Protein AF-0000000086445035 (afdb_homodimer)

Secondary structure (DSSP, 8-state):
--SS--SSTT---TT----SS-HHHHHHHHHHHHHHHHHHHHHHHHHH-TTS-HHHHHHHHHHHHHHIIIIIIIHHHHHHTTTGGG--SHHHHHHHHHTTT-TTTTTT-HHHHHHHHHIIIIIHHHHHHHHHHHHHT-TTHHHHHHHHHHHHHHHHHHHHHHHHHTTTTTS-TT-IIIIIIIIIIHHHHHHHHHHHHHHHHHHHHHHHHHHHHHHHHHHHH-/--SS--SSTT---TT----SS-HHHHHHHHHHHHHHHHHHHHHHHHHH-TTS-HHHHHHHHHHHHHHHIIIIIIHHHHHHTTTGGG--SHHHHHHHHHTTT-TTTTTT-HHHHHHHHHIIIIIHHHHHHHHHHHHHT-TTHHHHHHHHHHHHHHHHHHHHHHHHHTTTTTS-TT-IIIIIIIIIIHHHHHHHHHHHHHHHHHHHHHHHHHHHHHHHHHHHH-

Organism: Eptatretus burgeri (NCBI:txid7764)

InterPro domains:
  IPR007905 Emopamil-binding protein [PTHR14207] (1-221)
  IPR033118 EXPERA domain [PF05241] (90-200)
  IPR033118 EXPERA domain [PS51751] (55-198)

Radius of gyration: 24.22 Å; Cα contacts (8 Å, |Δi|>4): 587; chains: 2; bounding box: 64×76×42 Å

Sequence (444 aa):
MSDHPYLPRDLLIQGFVRNDVPAWTILSVLGTSVAGVLFVSWMATSRWMPDVGLMRRLAVCWFAVCAFIHAGIEGWFVVFHREIPGDSSFLSQLWKEYSKGDSRYIIGDTFTVCMEGVTAIFW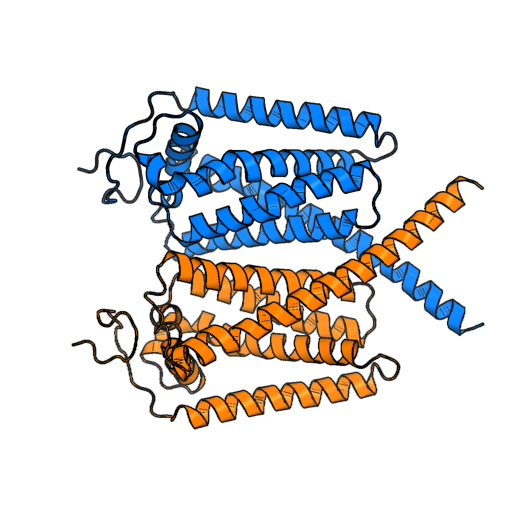GPLSAFTAFAFLRGLSSRYVLQLCLSLGQLYGLVLYFITEWLDGFQHTNPGHPLHFWFYFFFMNALWLVVPVALITDAAFELSSAQLSKDARLTQRKKQMSDHPYLPRDLLIQGFVRNDVPAWTILSVLGTSVAGVLFVSWMATSRWMPDVGLMRRLAVCWFAVCAFIHAGIEGWFVVFHREIPGDSSFLSQLWKEYSKGDSRYIIGDTFTVCMEGVTAIFWGPLSAFTAFAFLRGLSSRYVLQLCLSLGQLYGLVLYFITEWLDGFQHTNPGHPLHFWFYFFFMNALWLVVPVALITDAAFELSSAQLSKDARLTQRKKQ

Solvent-accessible surface area (backbone atoms only — not comparable to full-atom values): 22306 Å² total; per-residue (Å²): 128,58,94,61,91,39,40,52,62,81,56,85,66,79,65,62,48,81,72,87,68,59,68,68,59,49,51,48,54,52,50,51,52,52,50,49,47,38,50,55,40,47,53,48,36,57,71,56,40,69,90,57,57,69,68,60,48,50,48,38,23,48,23,47,43,42,18,49,43,24,41,52,58,37,30,49,45,51,78,36,33,87,48,30,38,52,36,78,50,68,71,31,37,44,48,57,57,50,14,47,13,36,23,49,55,54,72,46,32,58,63,59,44,45,53,38,36,50,36,19,69,48,44,6,56,46,20,45,50,29,29,48,24,56,56,68,64,43,46,47,26,46,57,43,42,28,53,46,21,47,50,50,32,52,51,49,51,52,57,51,50,35,39,54,74,59,66,43,51,34,35,41,83,82,36,65,58,34,20,48,37,51,46,42,49,70,47,46,56,48,49,56,53,23,54,52,42,32,52,52,23,48,50,54,48,22,52,23,34,40,54,48,50,52,50,54,56,52,60,71,75,106,129,56,95,60,91,40,39,52,61,82,56,86,65,79,65,62,50,82,73,87,68,58,67,68,59,47,51,48,53,52,50,51,51,52,50,49,48,39,51,55,40,45,52,48,35,57,72,58,40,68,90,57,56,69,68,59,46,50,49,38,24,48,23,46,45,43,18,49,42,24,41,52,58,36,29,47,44,52,77,38,32,86,49,30,40,52,37,81,49,70,70,31,36,45,48,55,57,50,13,48,12,36,22,49,56,55,70,47,32,57,62,58,43,45,53,36,37,51,36,17,69,48,45,6,58,47,19,44,49,29,30,50,23,56,56,68,65,43,46,45,26,47,55,41,42,29,52,46,21,46,51,48,33,51,50,48,51,53,56,52,50,36,38,55,76,59,67,42,51,35,35,42,84,84,36,63,57,34,19,48,38,51,46,41,48,69,46,45,57,50,48,55,52,23,54,53,43,30,53,50,24,47,51,54,48,22,51,23,34,42,54,48,51,52,50,54,56,52,61,72,75,106

Nearest PDB structures (foldseek):
  8w0r-assembly1_A  TM=9.820E-01  e=3.220E-19  Homo sapiens
  6oht-assembly1_A  TM=9.749E-01  e=1.581E-16  Homo sapiens
  6gs4-assembly1_A  TM=2.080E-01  e=3.927E+00  Escherichia coli K-12
  8w0r-assembly1_A  TM=9.820E-01  e=2.721E-19  Homo sapiens
  6oht-assembly1_A  TM=9.656E-01  e=1.691E-16  Homo sapiens

pLDDT: mean 96.62, std 5.19, range [44.97, 98.94]

Structure (mmCIF, N/CA/C/O backbone):
data_AF-0000000086445035-m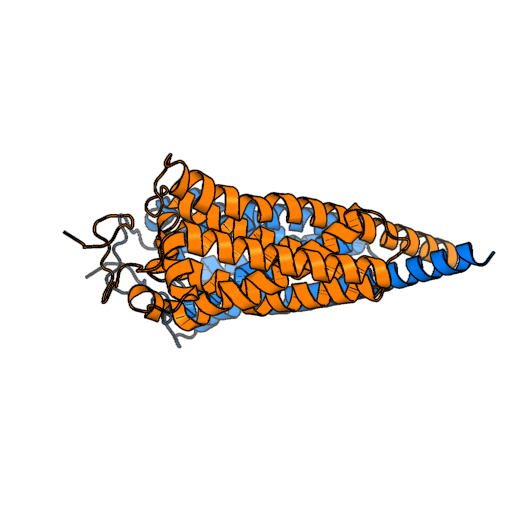odel_v1
#
loop_
_entity.id
_entity.type
_entity.pdbx_description
1 polymer 'EBP cholestenol delta-isomerase'
#
loop_
_atom_site.group_PDB
_atom_site.id
_atom_site.type_symbol
_atom_site.label_atom_id
_atom_site.label_alt_id
_atom_site.label_comp_id
_atom_site.label_asym_id
_atom_site.label_entity_id
_atom_site.label_seq_id
_atom_site.pdbx_PDB_ins_code
_atom_site.Cartn_x
_atom_site.Cartn_y
_atom_site.Cartn_z
_atom_site.occupancy
_atom_site.B_iso_or_equiv
_atom_site.auth_seq_id
_atom_site.auth_comp_id
_atom_site.auth_asym_id
_atom_site.auth_atom_id
_atom_site.pdbx_PDB_model_num
ATOM 1 N N . MET A 1 1 ? -25.141 -27.172 -11.789 1 44.97 1 MET A N 1
ATOM 2 C CA . MET A 1 1 ? -25.281 -25.734 -12.047 1 44.97 1 MET A CA 1
ATOM 3 C C . MET A 1 1 ? -25.172 -24.938 -10.758 1 44.97 1 MET A C 1
ATOM 5 O O . MET A 1 1 ? -25.859 -25.234 -9.773 1 44.97 1 MET A O 1
ATOM 9 N N . SER A 1 2 ? -24 -24.219 -10.477 1 61.75 2 SER A N 1
ATOM 10 C CA . SER A 1 2 ? -23.734 -23.734 -9.117 1 61.75 2 SER A CA 1
ATOM 11 C C . SER A 1 2 ? -24.812 -22.75 -8.672 1 61.75 2 SER A C 1
ATOM 13 O O . SER A 1 2 ? -25.297 -21.953 -9.477 1 61.75 2 SER A O 1
ATOM 15 N N . ASP A 1 3 ? -25.516 -23.031 -7.66 1 84 3 ASP A N 1
ATOM 16 C CA . ASP A 1 3 ? -26.688 -22.344 -7.113 1 84 3 ASP A CA 1
ATOM 17 C C . ASP A 1 3 ? -26.297 -20.984 -6.551 1 84 3 ASP A C 1
ATOM 19 O O . ASP A 1 3 ? -26.891 -20.516 -5.578 1 84 3 ASP A O 1
ATOM 23 N N . HIS A 1 4 ? -25.25 -20.375 -7.117 1 91.94 4 HIS A N 1
ATOM 24 C CA . HIS A 1 4 ? -24.906 -19.062 -6.598 1 91.94 4 HIS A CA 1
ATOM 25 C C . HIS A 1 4 ? -24.875 -18.016 -7.711 1 91.94 4 HIS A C 1
ATOM 27 O O . HIS A 1 4 ? -24.781 -18.359 -8.891 1 91.94 4 HIS A O 1
ATOM 33 N N . PRO A 1 5 ? -25.062 -16.75 -7.402 1 93.62 5 PRO A N 1
ATOM 34 C CA . PRO A 1 5 ? -25.156 -15.68 -8.398 1 93.62 5 PRO A CA 1
ATOM 35 C C . PRO A 1 5 ? -23.797 -15.094 -8.781 1 93.62 5 PRO A C 1
ATOM 37 O O . PRO A 1 5 ? -23.734 -14.086 -9.492 1 93.62 5 PRO A O 1
ATOM 40 N N . TYR A 1 6 ? -22.672 -15.688 -8.43 1 96.38 6 TYR A N 1
ATOM 41 C CA . TYR A 1 6 ? -21.359 -15.078 -8.547 1 96.38 6 TYR A CA 1
ATOM 42 C C . TYR A 1 6 ? -20.641 -15.562 -9.797 1 96.38 6 TYR A C 1
ATOM 44 O O . TYR A 1 6 ? -21.062 -16.531 -10.43 1 96.38 6 TYR A O 1
ATOM 52 N N . LEU A 1 7 ? -19.672 -14.781 -10.234 1 95.06 7 LEU A N 1
ATOM 53 C CA . LEU A 1 7 ? -18.859 -15.086 -11.414 1 95.06 7 LEU A CA 1
ATOM 54 C C . LEU A 1 7 ? -17.422 -15.383 -11.031 1 95.06 7 LEU A C 1
ATOM 56 O O . LEU A 1 7 ? -16.891 -14.789 -10.086 1 95.06 7 LEU A O 1
ATOM 60 N N . PRO A 1 8 ? -16.797 -16.25 -11.766 1 94.38 8 PRO A N 1
ATOM 61 C CA . PRO A 1 8 ? -17.375 -17.094 -12.82 1 94.38 8 PRO A CA 1
ATOM 62 C C . PRO A 1 8 ? -18.438 -18.062 -12.281 1 94.38 8 PRO A C 1
ATOM 64 O O . PRO A 1 8 ? -18.422 -18.391 -11.094 1 94.38 8 PRO A O 1
ATOM 67 N N . ARG A 1 9 ? -19.203 -18.578 -13.188 1 92.69 9 ARG A N 1
ATOM 68 C CA . ARG A 1 9 ? -20.359 -19.359 -12.789 1 92.69 9 ARG A CA 1
ATOM 69 C C . ARG A 1 9 ? -19.953 -20.734 -12.281 1 92.69 9 ARG A C 1
ATOM 71 O O . ARG A 1 9 ? -20.734 -21.406 -11.602 1 92.69 9 ARG A O 1
ATOM 78 N N . ASP A 1 10 ? -18.734 -21.156 -12.516 1 91.75 10 ASP A N 1
ATOM 79 C CA . ASP A 1 10 ? -18.281 -22.484 -12.125 1 91.75 10 ASP A CA 1
ATOM 80 C C . ASP A 1 10 ? -17.547 -22.453 -10.789 1 91.75 10 ASP A C 1
ATOM 82 O O . ASP A 1 10 ? -16.938 -23.438 -10.375 1 91.75 10 ASP A O 1
ATOM 86 N N . LEU A 1 11 ? -17.656 -21.344 -10.086 1 91.88 11 LEU A N 1
ATOM 87 C CA . LEU A 1 11 ? -17.047 -21.234 -8.766 1 91.88 11 LEU A CA 1
ATOM 88 C C . LEU A 1 11 ? -17.656 -22.25 -7.809 1 91.88 11 LEU A C 1
ATOM 90 O O . LEU A 1 11 ? -18.859 -22.484 -7.812 1 91.88 11 LEU A O 1
ATOM 94 N N . LEU A 1 12 ? -16.75 -22.844 -7.113 1 89.06 12 LEU A N 1
ATOM 95 C CA . LEU A 1 12 ? -17.203 -23.734 -6.059 1 89.06 12 LEU A CA 1
ATOM 96 C C . LEU A 1 12 ? -17.281 -23.016 -4.719 1 89.06 12 LEU A C 1
ATOM 98 O O . LEU A 1 12 ? -16.266 -22.625 -4.16 1 89.06 12 LEU A O 1
ATOM 102 N N . ILE A 1 13 ? -18.484 -22.75 -4.27 1 93.94 13 ILE A N 1
ATOM 103 C CA . ILE A 1 13 ? -18.719 -22.078 -2.996 1 93.94 13 ILE A CA 1
ATOM 104 C C . ILE A 1 13 ? -19.438 -23.031 -2.039 1 93.94 13 ILE A C 1
ATOM 106 O O . ILE A 1 13 ? -20.656 -23.203 -2.125 1 93.94 13 ILE A O 1
ATOM 110 N N . GLN A 1 14 ? -18.688 -23.562 -1.157 1 89.44 14 GLN A N 1
ATOM 111 C CA . GLN A 1 14 ? -19.234 -24.562 -0.249 1 89.44 14 GLN A CA 1
ATOM 112 C C . GLN A 1 14 ? -20.172 -23.938 0.772 1 89.44 14 GLN A C 1
ATOM 114 O O . GLN A 1 14 ? -19.844 -22.906 1.376 1 89.44 14 GLN A O 1
ATOM 119 N N . GLY A 1 15 ? -21.359 -24.531 0.916 1 92.12 15 GLY A N 1
ATOM 120 C CA . GLY A 1 15 ? -22.281 -24.141 1.968 1 92.12 15 GLY A CA 1
ATOM 121 C C . GLY A 1 15 ? -22.969 -22.797 1.695 1 92.12 15 GLY A C 1
ATOM 122 O O . GLY A 1 15 ? -23.422 -22.125 2.623 1 92.12 15 GLY A O 1
ATOM 123 N N . PHE A 1 16 ? -23.062 -22.453 0.496 1 96.12 16 PHE A N 1
ATOM 124 C CA . PHE A 1 16 ? -23.641 -21.172 0.134 1 96.12 16 PHE A CA 1
ATOM 125 C C . PHE A 1 16 ? -25.125 -21.109 0.499 1 96.12 16 PHE A C 1
ATOM 127 O O . PHE A 1 16 ? -25.875 -22.047 0.192 1 96.12 16 PHE A O 1
ATOM 134 N N . VAL A 1 17 ? -25.5 -20.078 1.224 1 96.88 17 VAL A N 1
ATOM 135 C CA . VAL A 1 17 ? -26.906 -19.781 1.547 1 96.88 17 VAL A CA 1
ATOM 136 C C . VAL A 1 17 ? -27.297 -18.422 0.997 1 96.88 17 VAL A C 1
ATOM 138 O O . VAL A 1 17 ? -26.641 -17.422 1.288 1 96.88 17 VAL A O 1
ATOM 141 N N . ARG A 1 18 ? -28.375 -18.359 0.263 1 96.56 18 ARG A N 1
ATOM 142 C CA . ARG A 1 18 ? -28.844 -17.109 -0.349 1 96.56 18 ARG A CA 1
ATOM 143 C C . ARG A 1 18 ? -29.312 -16.125 0.711 1 96.56 18 ARG A C 1
ATOM 145 O O . ARG A 1 18 ? -29.797 -16.531 1.771 1 96.56 18 ARG A O 1
ATOM 152 N N . ASN A 1 19 ? -29.156 -14.859 0.348 1 97.56 19 ASN A N 1
ATOM 153 C CA . ASN A 1 19 ? -29.656 -13.805 1.222 1 97.56 19 ASN A CA 1
ATOM 154 C C . ASN A 1 19 ? -31.172 -13.891 1.394 1 97.56 19 ASN A C 1
ATOM 156 O O . ASN A 1 19 ? -31.891 -14.188 0.439 1 97.56 19 ASN A O 1
ATOM 160 N N . ASP A 1 20 ? -31.625 -13.633 2.598 1 97.31 20 ASP A N 1
ATOM 161 C CA . ASP A 1 20 ? -33.062 -13.523 2.826 1 97.31 20 ASP A CA 1
ATOM 162 C C . ASP A 1 20 ? -33.469 -12.062 3.037 1 97.31 20 ASP A C 1
ATOM 164 O O . ASP A 1 20 ? -34.656 -11.758 3.16 1 97.31 20 ASP A O 1
ATOM 168 N N . VAL A 1 21 ? -32.531 -11.141 3.16 1 97.12 21 VAL A N 1
ATOM 169 C CA . VAL A 1 21 ? -32.75 -9.695 3.219 1 97.12 21 VAL A CA 1
ATOM 170 C C . VAL A 1 21 ? -32.562 -9.086 1.833 1 97.12 21 VAL A C 1
ATOM 172 O O . VAL A 1 21 ? -31.547 -9.359 1.17 1 97.12 21 VAL A O 1
ATOM 175 N N . PRO A 1 22 ? -33.594 -8.352 1.381 1 97.06 22 PRO A N 1
ATOM 176 C CA . PRO A 1 22 ? -33.438 -7.773 0.044 1 97.06 22 PRO A CA 1
ATOM 177 C C . PRO A 1 22 ? -32.312 -6.746 -0.026 1 97.06 22 PRO A C 1
ATOM 179 O O . PRO A 1 22 ? -31.984 -6.133 0.988 1 97.06 22 PRO A O 1
ATOM 182 N N . ALA A 1 23 ? -31.781 -6.508 -1.214 1 96.38 23 ALA A N 1
ATOM 183 C CA . ALA A 1 23 ? -30.641 -5.621 -1.452 1 96.38 23 ALA A CA 1
ATOM 184 C C . ALA A 1 23 ? -30.953 -4.199 -0.981 1 96.38 23 ALA A C 1
ATOM 186 O O . ALA A 1 23 ? -30.078 -3.531 -0.411 1 96.38 23 ALA A O 1
ATOM 187 N N . TRP A 1 24 ? -32.125 -3.736 -1.255 1 96.69 24 TRP A N 1
ATOM 188 C CA . TRP A 1 24 ? -32.469 -2.363 -0.903 1 96.69 24 TRP A CA 1
ATOM 189 C C . TRP A 1 24 ? -32.438 -2.158 0.607 1 96.69 24 TRP A C 1
ATOM 191 O O . TRP A 1 24 ? -32.062 -1.079 1.082 1 96.69 24 TRP A O 1
ATOM 201 N N . THR A 1 25 ? -32.812 -3.143 1.428 1 98.19 25 THR A N 1
ATOM 202 C CA . THR A 1 25 ? -32.719 -3.062 2.881 1 98.19 25 THR A CA 1
ATOM 203 C C . THR A 1 25 ? -31.266 -2.951 3.318 1 98.19 25 THR A C 1
ATOM 205 O O . THR A 1 25 ? -30.938 -2.15 4.199 1 98.19 25 THR A O 1
ATOM 208 N N . ILE A 1 26 ? -30.422 -3.705 2.721 1 97.88 26 ILE A N 1
ATOM 209 C CA . ILE A 1 26 ? -29 -3.682 3.029 1 97.88 26 ILE A CA 1
ATOM 210 C C . ILE A 1 26 ? -28.438 -2.297 2.729 1 97.88 26 ILE A C 1
ATOM 212 O O . ILE A 1 26 ? -27.75 -1.701 3.568 1 97.88 26 ILE A O 1
ATOM 216 N N . LEU A 1 27 ? -28.75 -1.757 1.567 1 96.81 27 LEU A N 1
ATOM 217 C CA . LEU A 1 27 ? -28.234 -0.458 1.143 1 96.81 27 LEU A CA 1
ATOM 218 C C . LEU A 1 27 ? -28.766 0.654 2.043 1 96.81 27 LEU A C 1
ATOM 220 O O . LEU A 1 27 ? -28.031 1.597 2.363 1 96.81 27 LEU A O 1
ATOM 224 N N . SER A 1 28 ? -30 0.506 2.432 1 97.75 28 SER A N 1
ATOM 225 C CA . SER A 1 28 ? -30.594 1.521 3.293 1 97.75 28 SER A CA 1
ATOM 226 C C . SER A 1 28 ? -29.969 1.514 4.68 1 97.75 28 SER A C 1
ATOM 228 O O . SER A 1 28 ? -29.703 2.572 5.258 1 97.75 28 SER A O 1
ATOM 230 N N . VAL A 1 29 ? -29.781 0.354 5.223 1 98 29 VAL A N 1
ATOM 231 C CA . VAL A 1 29 ? -29.156 0.251 6.543 1 98 29 VAL A CA 1
ATOM 232 C C . VAL A 1 29 ? -27.734 0.786 6.488 1 98 29 VAL A C 1
ATOM 234 O O . VAL A 1 29 ? -27.312 1.535 7.375 1 98 29 VAL A O 1
ATOM 237 N N . LEU A 1 30 ? -27 0.399 5.453 1 97 30 LEU A N 1
ATOM 238 C CA . LEU A 1 30 ? -25.641 0.903 5.289 1 97 30 LEU A CA 1
ATOM 239 C C . LEU A 1 30 ? -25.641 2.418 5.121 1 97 30 LEU A C 1
ATOM 241 O O . LEU A 1 30 ? -24.875 3.121 5.789 1 97 30 LEU A O 1
ATOM 245 N N . GLY A 1 31 ? -26.484 2.904 4.254 1 97.44 31 GLY A N 1
ATOM 246 C CA . GLY A 1 31 ? -26.578 4.336 4.008 1 97.44 31 GLY A CA 1
ATOM 247 C C . GLY A 1 31 ? -26.938 5.133 5.246 1 97.44 31 GLY A C 1
ATOM 248 O O . GLY A 1 31 ? -26.344 6.184 5.508 1 97.44 31 GLY A O 1
ATOM 249 N N . THR A 1 32 ? -27.891 4.652 6.016 1 98.25 32 THR A N 1
ATOM 250 C CA . THR A 1 32 ? -28.328 5.34 7.227 1 98.25 32 THR A CA 1
ATOM 251 C C . THR A 1 32 ? -27.234 5.309 8.289 1 98.25 32 THR A C 1
ATOM 253 O O . THR A 1 32 ? -27.062 6.266 9.039 1 98.25 32 THR A O 1
ATOM 256 N N . SER A 1 33 ? -26.484 4.227 8.367 1 98.38 33 SER A N 1
ATOM 257 C CA . SER A 1 33 ? -25.391 4.133 9.312 1 98.38 33 SER A CA 1
ATOM 258 C C . SER A 1 33 ? -24.281 5.129 8.977 1 98.38 33 SER A C 1
ATOM 260 O O . SER A 1 33 ? -23.766 5.809 9.859 1 98.38 33 SER A O 1
ATOM 262 N N . VAL A 1 34 ? -23.953 5.219 7.734 1 98.19 34 VAL A N 1
ATOM 263 C CA . VAL A 1 34 ? -22.922 6.164 7.285 1 98.19 34 VAL A CA 1
ATOM 264 C C . VAL A 1 34 ? -23.406 7.594 7.531 1 98.19 34 VAL A C 1
ATOM 266 O O . VAL A 1 34 ? -22.641 8.445 7.996 1 98.19 34 VAL A O 1
ATOM 269 N N . ALA A 1 35 ? -24.672 7.824 7.238 1 98.62 35 ALA A N 1
ATOM 270 C CA . ALA A 1 35 ? -25.25 9.141 7.488 1 98.62 35 ALA A CA 1
ATOM 271 C C . ALA A 1 35 ? -25.188 9.5 8.969 1 98.62 35 ALA A C 1
ATOM 273 O O . ALA A 1 35 ? -24.969 10.656 9.328 1 98.62 35 ALA A O 1
ATOM 274 N N . GLY A 1 36 ? -25.453 8.555 9.766 1 98.81 36 GLY A N 1
ATOM 275 C CA . GLY A 1 36 ? -25.344 8.766 11.203 1 98.81 36 GLY A CA 1
ATOM 276 C C . GLY A 1 36 ? -23.938 9.148 11.633 1 98.81 36 GLY A C 1
ATOM 277 O O . GLY A 1 36 ? -23.766 10.086 12.414 1 98.81 36 GLY A O 1
ATOM 278 N N . VAL A 1 37 ? -22.938 8.453 11.117 1 98.81 37 VAL A N 1
ATOM 279 C CA . VAL A 1 37 ? -21.547 8.758 11.445 1 98.81 37 VAL A CA 1
ATOM 280 C C . VAL A 1 37 ? -21.188 10.156 10.945 1 98.81 37 VAL A C 1
ATOM 282 O O . VAL A 1 37 ? -20.516 10.914 11.648 1 98.81 37 VAL A O 1
ATOM 285 N N . LEU A 1 38 ? -21.656 10.469 9.781 1 98.69 38 LEU A N 1
ATOM 286 C CA . LEU A 1 38 ? -21.406 11.797 9.219 1 98.69 38 LEU A CA 1
ATOM 287 C C . LEU A 1 38 ? -22.031 12.875 10.094 1 98.69 38 LEU A C 1
ATOM 289 O O . LEU A 1 38 ? -21.406 13.914 10.344 1 98.69 38 LEU A O 1
ATOM 293 N N . PHE A 1 39 ? -23.203 12.609 10.539 1 98.62 39 PHE A N 1
ATOM 294 C CA . PHE A 1 39 ? -23.922 13.578 11.359 1 98.62 39 PHE A CA 1
ATOM 295 C C . PHE A 1 39 ? -23.188 13.82 12.68 1 98.62 39 PHE A C 1
ATOM 297 O O . PHE A 1 39 ? -22.938 14.961 13.062 1 98.62 39 PHE A O 1
ATOM 304 N N . VAL A 1 40 ? -22.828 12.781 13.359 1 98.62 40 VAL A N 1
ATOM 305 C CA . VAL A 1 40 ? -22.156 12.875 14.656 1 98.62 40 VAL A CA 1
ATOM 306 C C . VAL A 1 40 ? -20.797 13.562 14.492 1 98.62 40 VAL A C 1
ATOM 308 O O . VAL A 1 40 ? -20.438 14.43 15.289 1 98.62 40 VAL A O 1
ATOM 311 N N . SER A 1 41 ? -20.016 13.172 13.477 1 98.75 41 SER A N 1
ATOM 312 C CA . SER A 1 41 ? -18.703 13.773 13.273 1 98.75 41 SER A CA 1
ATOM 313 C C . SER A 1 41 ? -18.812 15.234 12.852 1 98.75 41 SER A C 1
ATOM 315 O O . SER A 1 41 ? -18 16.062 13.242 1 98.75 41 SER A O 1
ATOM 317 N N . TRP A 1 42 ? -19.844 15.5 12.07 1 98.31 42 TRP A N 1
ATOM 318 C CA . TRP A 1 42 ? -20.078 16.891 11.695 1 98.31 42 TRP A CA 1
ATOM 319 C C . TRP A 1 42 ? -20.359 17.75 12.93 1 98.31 42 TRP A C 1
ATOM 321 O O . TRP A 1 42 ? -19.828 18.844 13.062 1 98.31 42 TRP A O 1
ATOM 331 N N . MET A 1 43 ? -21.188 17.266 13.828 1 98.19 43 MET A N 1
ATOM 332 C CA . MET A 1 43 ? -21.484 17.984 15.07 1 98.19 43 MET A CA 1
ATOM 333 C C . MET A 1 43 ? -20.219 18.156 15.906 1 98.19 43 MET A C 1
ATOM 335 O O . MET A 1 43 ? -20.031 19.203 16.531 1 98.19 43 MET A O 1
ATOM 339 N N . ALA A 1 44 ? -19.406 17.172 15.922 1 98.25 44 ALA A N 1
ATOM 340 C CA . ALA A 1 44 ? -18.156 17.266 16.656 1 98.25 44 ALA A CA 1
ATOM 341 C C . ALA A 1 44 ? -17.266 18.375 16.109 1 98.25 44 ALA A C 1
ATOM 343 O O . ALA A 1 44 ? -16.656 19.125 16.859 1 98.25 44 ALA A O 1
ATOM 344 N N . THR A 1 45 ? -17.188 18.438 14.789 1 98.06 45 THR A N 1
ATOM 345 C CA . THR A 1 45 ? -16.359 19.484 14.188 1 98.06 45 THR A CA 1
ATOM 346 C C . THR A 1 45 ? -16.938 20.859 14.5 1 98.06 45 THR A C 1
ATOM 348 O O . THR A 1 45 ? -16.188 21.828 14.641 1 98.06 45 THR A O 1
ATOM 351 N N . SER A 1 46 ? -18.266 20.969 14.586 1 96.88 46 SER A N 1
ATOM 352 C CA . SER A 1 46 ? -18.891 22.25 14.914 1 96.88 46 SER A CA 1
ATOM 353 C C . SER A 1 46 ? -18.547 22.688 16.328 1 96.88 46 SER A C 1
ATOM 355 O O . SER A 1 46 ? -18.406 23.891 16.594 1 96.88 46 SER A O 1
ATOM 357 N N . ARG A 1 47 ? -18.344 21.812 17.156 1 96 47 ARG A N 1
ATOM 358 C CA . ARG A 1 47 ? -18.078 22.109 18.562 1 96 47 ARG A CA 1
ATOM 359 C C . ARG A 1 47 ? -16.594 22.375 18.797 1 96 47 ARG A C 1
ATOM 361 O O . ARG A 1 47 ? -16.234 23.297 19.531 1 96 47 ARG A O 1
ATOM 368 N N . TRP A 1 48 ? -15.734 21.609 18.125 1 95.88 48 TRP A N 1
ATOM 369 C CA . TRP A 1 48 ? -14.328 21.625 18.516 1 95.88 48 TRP A CA 1
ATOM 370 C C . TRP A 1 48 ? -13.477 22.312 17.469 1 95.88 48 TRP A C 1
ATOM 372 O O . TRP A 1 48 ? -12.297 22.609 17.703 1 95.88 48 TRP A O 1
ATOM 382 N N . MET A 1 49 ? -14.016 22.562 16.297 1 94.06 49 MET A N 1
ATOM 383 C CA . MET A 1 49 ? -13.297 23.234 15.219 1 94.06 49 MET A CA 1
ATOM 384 C C . MET A 1 49 ? -14.148 24.359 14.609 1 94.06 49 MET A C 1
ATOM 386 O O . MET A 1 49 ? -14.336 24.406 13.398 1 94.06 49 MET A O 1
ATOM 390 N N . PRO A 1 50 ? -14.641 25.234 15.352 1 88.62 50 PRO A N 1
ATOM 391 C CA . PRO A 1 50 ? -15.602 26.234 14.867 1 88.62 50 PRO A CA 1
ATOM 392 C C . PRO A 1 50 ? -14.984 27.203 13.859 1 88.62 50 PRO A C 1
ATOM 394 O O . PRO A 1 50 ? -15.695 27.75 13.008 1 88.62 50 PRO A O 1
ATOM 397 N N . ASP A 1 51 ? -13.695 27.422 13.805 1 91 51 ASP A N 1
ATOM 398 C CA . ASP A 1 51 ? -13.086 28.438 12.961 1 91 51 ASP A CA 1
ATOM 399 C C . ASP A 1 51 ? -12.398 27.812 11.742 1 91 51 ASP A C 1
ATOM 401 O O . ASP A 1 51 ? -11.672 28.484 11.016 1 91 51 ASP A O 1
ATOM 405 N N . V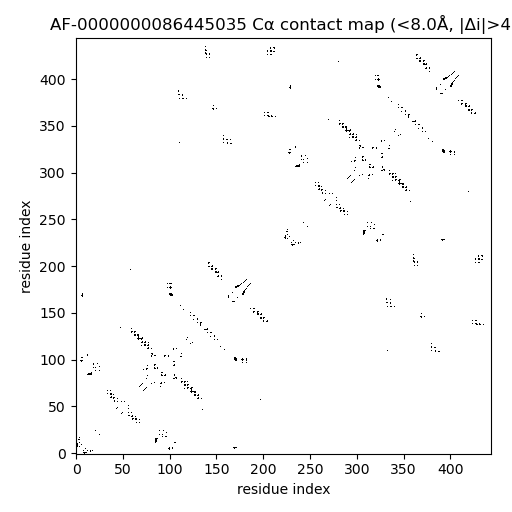AL A 1 52 ? -12.727 26.547 11.562 1 92 52 VAL A N 1
ATOM 406 C CA . VAL A 1 52 ? -12.062 25.844 10.477 1 92 52 VAL A CA 1
ATOM 407 C C . VAL A 1 52 ? -12.977 25.781 9.258 1 92 52 VAL A C 1
ATOM 409 O O . VAL A 1 52 ? -14.203 25.844 9.383 1 92 52 VAL A O 1
ATOM 412 N N . GLY A 1 53 ? -12.414 25.797 8.055 1 94.56 53 GLY A N 1
ATOM 413 C CA . GLY A 1 53 ? -13.148 25.828 6.797 1 94.56 53 GLY A CA 1
ATOM 414 C C . GLY A 1 53 ? -13.898 24.547 6.512 1 94.56 53 GLY A C 1
ATOM 415 O O . GLY A 1 53 ? -13.641 23.516 7.148 1 94.56 53 GLY A O 1
ATOM 416 N N . LEU A 1 54 ? -14.781 24.594 5.5 1 96.38 54 LEU A N 1
ATOM 417 C CA . LEU A 1 54 ? -15.695 23.516 5.129 1 96.38 54 LEU A CA 1
ATOM 418 C C . LEU A 1 54 ? -14.93 22.266 4.73 1 96.38 54 LEU A C 1
ATOM 420 O O . LEU A 1 54 ? -15.266 21.156 5.168 1 96.38 54 LEU A O 1
ATOM 424 N N . MET A 1 55 ? -13.922 22.438 3.941 1 97.12 55 MET A N 1
ATOM 425 C CA . MET A 1 55 ? -13.203 21.297 3.381 1 97.12 55 MET A CA 1
ATOM 426 C C . MET A 1 55 ? -12.477 20.516 4.477 1 97.12 55 MET A C 1
ATOM 428 O O . MET A 1 55 ? -12.391 19.297 4.414 1 97.12 55 MET A O 1
ATOM 432 N N . ARG A 1 56 ? -11.969 21.266 5.398 1 97.75 56 ARG A N 1
ATOM 433 C CA . ARG A 1 56 ? -11.281 20.594 6.504 1 97.75 56 ARG A CA 1
ATOM 434 C C . ARG A 1 56 ? -12.273 19.828 7.371 1 97.75 56 ARG A C 1
ATOM 436 O O . ARG A 1 56 ? -11.969 18.719 7.828 1 97.75 56 ARG A O 1
ATOM 443 N N . ARG A 1 57 ? -13.414 20.422 7.621 1 98.12 57 ARG A N 1
ATOM 444 C CA . ARG A 1 57 ? -14.445 19.75 8.398 1 98.12 57 ARG A CA 1
ATOM 445 C C . ARG A 1 57 ? -14.93 18.484 7.684 1 98.12 57 ARG A C 1
ATOM 447 O O . ARG A 1 57 ? -15.133 17.453 8.312 1 98.12 57 ARG A O 1
ATOM 454 N N . LEU A 1 58 ? -15.055 18.578 6.395 1 98.38 58 LEU A N 1
ATOM 455 C CA . LEU A 1 58 ? -15.469 17.422 5.609 1 98.38 58 LEU A CA 1
ATOM 456 C C . LEU A 1 58 ? -14.414 16.312 5.668 1 98.38 58 LEU A C 1
ATOM 458 O O . LEU A 1 58 ? -14.75 15.125 5.676 1 98.38 58 LEU A O 1
ATOM 462 N N . ALA A 1 59 ? -13.156 16.75 5.684 1 98.75 59 ALA A N 1
ATOM 463 C CA . ALA A 1 59 ? -12.086 15.758 5.793 1 98.75 59 ALA A CA 1
ATOM 464 C C . ALA A 1 59 ? -12.195 14.977 7.098 1 98.75 59 ALA A C 1
ATOM 466 O O . ALA A 1 59 ? -12.023 13.75 7.109 1 98.75 59 ALA A O 1
ATOM 467 N N . VAL A 1 60 ? -12.445 15.656 8.141 1 98.81 60 VAL A N 1
ATOM 468 C CA . VAL A 1 60 ? -12.578 15 9.438 1 98.81 60 VAL A CA 1
ATOM 469 C C . VAL A 1 60 ? -13.75 14.023 9.414 1 98.81 60 VAL A C 1
ATOM 471 O O . VAL A 1 60 ? -13.648 12.906 9.922 1 98.81 60 VAL A O 1
ATOM 474 N N . CYS A 1 61 ? -14.844 14.43 8.844 1 98.88 61 CYS A N 1
ATOM 475 C CA . CYS A 1 61 ? -15.984 13.531 8.695 1 98.88 61 CYS A CA 1
ATOM 476 C C . CYS A 1 61 ? -15.625 12.312 7.863 1 98.88 61 CYS A C 1
ATOM 478 O O . CYS A 1 61 ? -16.047 11.195 8.164 1 98.88 61 CYS A O 1
ATOM 480 N N . TRP A 1 62 ? -14.898 12.523 6.836 1 98.88 62 TRP A N 1
ATOM 481 C CA . TRP A 1 62 ? -14.422 11.43 6 1 98.88 62 TRP A CA 1
ATOM 482 C C . TRP A 1 62 ? -13.625 10.422 6.816 1 98.88 62 TRP A C 1
ATOM 484 O O . TRP A 1 62 ? -13.812 9.211 6.68 1 98.88 62 TRP A O 1
ATOM 494 N N . PHE A 1 63 ? -12.703 10.914 7.684 1 98.94 63 PHE A N 1
ATOM 495 C CA . PHE A 1 63 ? -11.898 10.023 8.508 1 98.94 63 PHE A CA 1
ATOM 496 C C . PHE A 1 63 ? -12.781 9.219 9.453 1 98.94 63 PHE A C 1
ATOM 498 O O . PHE A 1 63 ? -12.516 8.039 9.711 1 98.94 63 PHE A O 1
ATOM 505 N N . ALA A 1 64 ? -13.789 9.867 9.945 1 98.88 64 ALA A N 1
ATOM 506 C CA . ALA A 1 64 ? -14.719 9.156 10.828 1 98.88 64 ALA A CA 1
ATOM 507 C C . ALA A 1 64 ? -15.438 8.039 10.078 1 98.88 64 ALA A C 1
ATOM 509 O O . ALA A 1 64 ? -15.586 6.93 10.594 1 98.88 64 ALA A O 1
ATOM 510 N N . VAL A 1 65 ? -15.898 8.344 8.922 1 98.81 65 VAL A N 1
ATOM 511 C CA . VAL A 1 65 ? -16.578 7.348 8.094 1 98.81 65 VAL A CA 1
ATOM 512 C C . VAL A 1 65 ? -15.609 6.203 7.773 1 98.81 65 VAL A C 1
ATOM 514 O O . VAL A 1 65 ? -15.984 5.031 7.828 1 98.81 65 VAL A O 1
ATOM 517 N N . CYS A 1 66 ? -14.406 6.543 7.438 1 98.88 66 CYS A N 1
ATOM 518 C CA . CYS A 1 66 ? -13.391 5.531 7.164 1 98.88 66 CYS A CA 1
ATOM 519 C C . CYS A 1 66 ? -13.195 4.621 8.367 1 98.88 66 CYS A C 1
ATOM 521 O O . CYS A 1 66 ? -13.102 3.4 8.219 1 98.88 66 CYS A O 1
ATOM 523 N N . ALA A 1 67 ? -13.078 5.254 9.516 1 98.88 67 ALA A N 1
ATOM 524 C CA . ALA A 1 67 ? -12.906 4.453 10.727 1 98.88 67 ALA A CA 1
ATOM 525 C C . ALA A 1 67 ? -14.039 3.441 10.875 1 98.88 67 ALA A C 1
ATOM 527 O O . ALA A 1 67 ? -13.797 2.268 11.164 1 98.88 67 ALA A O 1
ATOM 528 N N . PHE A 1 68 ? -15.273 3.883 10.672 1 98.75 68 PHE A N 1
ATOM 529 C CA . PHE A 1 68 ? -16.469 3.051 10.789 1 98.75 68 PHE A CA 1
ATOM 530 C C . PHE A 1 68 ? -16.438 1.925 9.758 1 98.75 68 PHE A C 1
ATOM 532 O O . PHE A 1 68 ? -16.641 0.758 10.102 1 98.75 68 PHE A O 1
ATOM 539 N N . ILE A 1 69 ? -16.156 2.232 8.555 1 98.56 69 ILE A N 1
ATOM 540 C CA . ILE A 1 69 ? -16.203 1.262 7.465 1 98.56 69 ILE A CA 1
ATOM 541 C C . ILE A 1 69 ? -15.055 0.273 7.59 1 98.56 69 ILE A C 1
ATOM 543 O O . ILE A 1 69 ? -15.258 -0.941 7.512 1 98.56 69 ILE A O 1
ATOM 547 N N . HIS A 1 70 ? -13.828 0.733 7.801 1 98.75 70 HIS A N 1
ATOM 548 C CA . HIS A 1 70 ? -12.648 -0.123 7.844 1 98.75 70 HIS A CA 1
ATOM 549 C C . HIS A 1 70 ? -12.688 -1.062 9.047 1 98.75 70 HIS A C 1
ATOM 551 O O . HIS A 1 70 ? -12.469 -2.266 8.906 1 98.75 70 HIS A O 1
ATOM 557 N N . ALA A 1 71 ? -12.984 -0.542 10.195 1 98 71 ALA A N 1
ATOM 558 C CA . ALA A 1 71 ? -12.953 -1.359 11.398 1 98 71 ALA A CA 1
ATOM 559 C C . ALA A 1 71 ? -14.227 -2.178 11.547 1 98 71 ALA A C 1
ATOM 561 O O . ALA A 1 71 ? -14.188 -3.33 11.984 1 98 71 ALA A O 1
ATOM 562 N N . GLY A 1 72 ? -15.367 -1.656 11.195 1 97.56 72 GLY A N 1
ATOM 563 C CA . GLY A 1 72 ? -16.656 -2.316 11.375 1 97.56 72 GLY A CA 1
ATOM 564 C C . GLY A 1 72 ? -17 -3.252 10.234 1 97.56 72 GLY A C 1
ATOM 565 O O . GLY A 1 72 ? -17.016 -4.473 10.406 1 97.56 72 GLY A O 1
ATOM 566 N N . ILE A 1 73 ? -17.156 -2.654 9.078 1 97.88 73 ILE A N 1
ATOM 567 C CA . ILE A 1 73 ? -17.656 -3.408 7.934 1 97.88 73 ILE A CA 1
ATOM 568 C C . ILE A 1 73 ? -16.562 -4.32 7.398 1 97.88 73 ILE A C 1
ATOM 570 O O . ILE A 1 73 ? -16.75 -5.535 7.285 1 97.88 73 ILE A O 1
ATOM 574 N N . GLU A 1 74 ? -15.414 -3.797 7.137 1 98.31 74 GLU A N 1
ATOM 575 C CA . GLU A 1 74 ? -14.32 -4.586 6.578 1 98.31 74 GLU A CA 1
ATOM 576 C C . GLU A 1 74 ? -13.703 -5.5 7.629 1 98.31 74 GLU A C 1
ATOM 578 O O . GLU A 1 74 ? -13.234 -6.598 7.312 1 98.31 74 GLU A O 1
ATOM 583 N N . GLY A 1 75 ? -13.711 -5 8.875 1 98.75 75 GLY A N 1
ATOM 584 C CA . GLY A 1 75 ? -13.289 -5.883 9.945 1 98.75 75 GLY A CA 1
ATOM 585 C C . GLY A 1 75 ? -14.094 -7.164 10.023 1 98.75 75 GLY A C 1
ATOM 586 O O . GLY A 1 75 ? -13.539 -8.242 10.258 1 98.75 75 GLY A O 1
ATOM 587 N N . TRP A 1 76 ? -15.414 -7.102 9.836 1 98.75 76 TRP A N 1
ATOM 588 C CA . TRP A 1 76 ? -16.281 -8.281 9.82 1 98.75 76 TRP A CA 1
ATOM 589 C C . TRP A 1 76 ? -15.852 -9.242 8.719 1 98.75 76 TRP A C 1
ATOM 591 O O . TRP A 1 76 ? -15.742 -10.453 8.953 1 98.75 76 TRP A O 1
ATOM 601 N N . PHE A 1 77 ? -15.609 -8.711 7.574 1 98.75 77 PHE A N 1
ATOM 602 C CA . PHE A 1 77 ? -15.172 -9.531 6.453 1 98.75 77 PHE A CA 1
ATOM 603 C C . PHE A 1 77 ? -13.883 -10.273 6.793 1 98.75 77 PHE A C 1
ATOM 605 O O . PHE A 1 77 ? -13.766 -11.477 6.535 1 98.75 77 PHE A O 1
ATOM 612 N N . VAL A 1 78 ? -12.93 -9.539 7.32 1 98.56 78 VAL A N 1
ATOM 613 C CA . VAL A 1 78 ? -11.617 -10.117 7.586 1 98.56 78 VAL A CA 1
ATOM 614 C C . VAL A 1 78 ? -11.742 -11.266 8.586 1 98.56 78 VAL A C 1
ATOM 616 O O . VAL A 1 78 ? -11.172 -12.336 8.391 1 98.56 78 VAL A O 1
ATOM 619 N N . VAL A 1 79 ? -12.531 -11.109 9.586 1 98.44 79 VAL A N 1
ATOM 620 C CA . VAL A 1 79 ? -12.648 -12.094 10.656 1 98.44 79 VAL A CA 1
ATOM 621 C C . VAL A 1 79 ? -13.484 -13.281 10.188 1 98.44 79 VAL A C 1
ATOM 623 O O . VAL A 1 79 ? -13.195 -14.43 10.531 1 98.44 79 VAL A O 1
ATOM 626 N N . PHE A 1 80 ? -14.484 -13.109 9.234 1 98.38 80 PHE A N 1
ATOM 627 C CA . PHE A 1 80 ? -15.484 -14.141 9 1 98.38 80 PHE A CA 1
ATOM 628 C C . PHE A 1 80 ? -15.539 -14.508 7.52 1 98.38 80 PHE A C 1
ATOM 630 O O . PHE A 1 80 ? -16.516 -15.109 7.062 1 98.38 80 PHE A O 1
ATOM 637 N N . HIS A 1 81 ? -14.547 -14.141 6.746 1 97.56 81 HIS A N 1
ATOM 638 C CA . HIS A 1 81 ? -14.602 -14.328 5.301 1 97.56 81 HIS A CA 1
ATOM 639 C C . HIS A 1 81 ? -14.844 -15.797 4.949 1 97.56 81 HIS A C 1
ATOM 641 O O . HIS A 1 81 ? -15.461 -16.094 3.924 1 97.56 81 HIS A O 1
ATOM 647 N N . ARG A 1 82 ? -14.469 -16.75 5.793 1 97 82 ARG A N 1
ATOM 648 C CA . ARG A 1 82 ? -14.656 -18.172 5.508 1 97 82 ARG A CA 1
ATOM 649 C C . ARG A 1 82 ? -16.078 -18.594 5.809 1 97 82 ARG A C 1
ATOM 651 O O . ARG A 1 82 ? -16.594 -19.547 5.199 1 97 82 ARG A O 1
ATOM 658 N N . GLU A 1 83 ? -16.734 -17.938 6.672 1 97.88 83 GLU A N 1
ATOM 659 C CA . GLU A 1 83 ? -18.078 -18.312 7.129 1 97.88 83 GLU A CA 1
ATOM 660 C C . GLU A 1 83 ? -19.156 -17.562 6.355 1 97.88 83 GLU A C 1
ATOM 662 O O . GLU A 1 83 ? -20.312 -17.984 6.32 1 97.88 83 GLU A O 1
ATOM 667 N N . ILE A 1 84 ? -18.812 -16.531 5.684 1 98.19 84 ILE A N 1
ATOM 668 C CA . ILE A 1 84 ? -19.75 -15.578 5.074 1 98.19 84 ILE A CA 1
ATOM 669 C C . ILE A 1 84 ? -20.641 -16.312 4.078 1 98.19 84 ILE A C 1
ATOM 671 O O . ILE A 1 84 ? -21.859 -16.109 4.062 1 98.19 84 ILE A O 1
ATOM 675 N N . PRO A 1 85 ? -20.156 -17.203 3.262 1 97.75 85 PRO A N 1
ATOM 676 C CA . PRO A 1 85 ? -21.031 -17.844 2.271 1 97.75 85 PRO A CA 1
ATOM 677 C C . PRO A 1 85 ? -22.219 -18.547 2.902 1 97.75 85 PRO A C 1
ATOM 679 O O . PRO A 1 85 ? -23.312 -18.547 2.328 1 97.75 85 PRO A O 1
ATOM 682 N N . GLY A 1 86 ? -22.078 -19.047 4.082 1 97.44 86 GLY A N 1
ATOM 683 C CA . GLY A 1 86 ? -23.156 -19.812 4.699 1 97.44 86 GLY A CA 1
ATOM 684 C C . GLY A 1 86 ? -23.828 -19.062 5.84 1 97.44 86 GLY A C 1
ATOM 685 O O . GLY A 1 86 ? -24.797 -19.547 6.41 1 97.44 86 GLY A O 1
ATOM 686 N N . ASP A 1 87 ? -23.359 -17.938 6.203 1 98.06 87 ASP A N 1
ATOM 687 C CA . ASP A 1 87 ? -23.812 -17.172 7.359 1 98.06 87 ASP A CA 1
ATOM 688 C C . ASP A 1 87 ? -24.984 -16.266 6.988 1 98.06 87 ASP A C 1
ATOM 690 O O . ASP A 1 87 ? -25.016 -15.711 5.883 1 98.06 87 ASP A O 1
ATOM 694 N N . SER A 1 88 ? -25.953 -16.094 7.883 1 97.62 88 SER A N 1
ATOM 695 C CA . SER A 1 88 ? -27.141 -15.297 7.578 1 97.62 88 SER A CA 1
ATOM 696 C C . SER A 1 88 ? -27.188 -14.039 8.43 1 97.62 88 SER A C 1
ATOM 698 O O . SER A 1 88 ? -28.203 -13.336 8.453 1 97.62 88 SER A O 1
ATOM 700 N N . SER A 1 89 ? -26.125 -13.734 9.148 1 98 89 SER A N 1
ATOM 701 C CA . SER A 1 89 ? -26.062 -12.453 9.844 1 98 89 SER A CA 1
ATOM 702 C C . SER A 1 89 ? -26.125 -11.289 8.867 1 98 89 SER A C 1
ATOM 704 O O . SER A 1 89 ? -25.781 -11.43 7.695 1 98 89 SER A O 1
ATOM 706 N N . PHE A 1 90 ? -26.594 -10.172 9.336 1 98.31 90 PHE A N 1
ATOM 707 C CA . PHE A 1 90 ? -26.844 -9.031 8.469 1 98.31 90 PHE A CA 1
ATOM 708 C C . PHE A 1 90 ? -25.562 -8.617 7.738 1 98.31 90 PHE A C 1
ATOM 710 O O . PHE A 1 90 ? -25.578 -8.414 6.523 1 98.31 90 PHE A O 1
ATOM 717 N N . LEU A 1 91 ? -24.453 -8.508 8.422 1 98.5 91 LEU A N 1
ATOM 718 C CA . LEU A 1 91 ? -23.219 -8.07 7.801 1 98.5 91 LEU A CA 1
ATOM 719 C C . LEU A 1 91 ? -22.703 -9.102 6.809 1 98.5 91 LEU A C 1
ATOM 721 O O . LEU A 1 91 ? -22.094 -8.75 5.793 1 98.5 91 LEU A O 1
ATOM 725 N N . SER A 1 92 ? -22.922 -10.367 7.074 1 98.69 92 SER A N 1
ATOM 726 C CA . SER A 1 92 ? -22.562 -11.406 6.113 1 98.69 92 SER A CA 1
ATOM 727 C C . SER A 1 92 ? -23.391 -11.305 4.844 1 98.69 92 SER A C 1
ATOM 729 O O . SER A 1 92 ? -22.891 -11.5 3.74 1 98.69 92 SER A O 1
ATOM 731 N N . GLN A 1 93 ? -24.688 -11.016 5.047 1 98.69 93 GLN A N 1
ATOM 732 C CA . GLN A 1 93 ? -25.562 -10.859 3.883 1 98.69 93 GLN A CA 1
ATOM 733 C C . GLN A 1 93 ? -25.188 -9.617 3.084 1 98.69 93 GLN A C 1
ATOM 735 O O . GLN A 1 93 ? -25.312 -9.594 1.858 1 98.69 93 GLN A O 1
ATOM 740 N N . LEU A 1 94 ? -24.734 -8.562 3.818 1 98.62 94 LEU A N 1
ATOM 741 C CA . LEU A 1 94 ? -24.188 -7.387 3.141 1 98.62 94 LEU A CA 1
ATOM 742 C C . LEU A 1 94 ? -23.031 -7.773 2.234 1 98.62 94 LEU A C 1
ATOM 744 O O . LEU A 1 94 ? -22.984 -7.379 1.066 1 98.62 94 LEU A O 1
ATOM 748 N N . TRP A 1 95 ? -22.109 -8.57 2.703 1 98.56 95 TRP A N 1
ATOM 749 C CA . TRP A 1 95 ? -20.922 -8.953 1.932 1 98.56 95 TRP A CA 1
ATOM 750 C C . TRP A 1 95 ? -21.297 -9.891 0.792 1 98.56 95 TRP A C 1
ATOM 752 O O . TRP A 1 95 ? -20.703 -9.844 -0.285 1 98.56 95 TRP A O 1
ATOM 762 N N . LYS A 1 96 ? -22.312 -10.805 1.042 1 98.44 96 LYS A N 1
ATOM 763 C CA . LYS A 1 96 ? -22.797 -11.641 -0.052 1 98.44 96 LYS A CA 1
ATOM 764 C C . LYS A 1 96 ? -23.391 -10.789 -1.17 1 98.44 96 LYS A C 1
ATOM 766 O O . LYS A 1 96 ? -23.188 -11.078 -2.352 1 98.44 96 LYS A O 1
ATOM 771 N N . GLU A 1 97 ? -24.109 -9.766 -0.757 1 98.31 97 GLU A N 1
ATOM 772 C CA . GLU A 1 97 ? -24.656 -8.859 -1.753 1 98.31 97 GLU A CA 1
ATOM 773 C C . GLU A 1 97 ? -23.562 -8.125 -2.506 1 98.31 97 GLU A C 1
ATOM 775 O O . GLU A 1 97 ? -23.578 -8.062 -3.738 1 98.31 97 GLU A O 1
ATOM 780 N N . TYR A 1 98 ? -22.609 -7.59 -1.795 1 98.12 98 TYR A N 1
ATOM 781 C CA . TYR A 1 98 ? -21.516 -6.84 -2.393 1 98.12 98 TYR A CA 1
ATOM 782 C C . TYR A 1 98 ? -20.688 -7.727 -3.312 1 98.12 98 TYR A C 1
ATOM 784 O O . TYR A 1 98 ? -20.156 -7.262 -4.328 1 98.12 98 TYR A O 1
ATOM 792 N N . SER A 1 99 ? -20.625 -9 -3.025 1 98.19 99 SER A N 1
ATOM 793 C CA . SER A 1 99 ? -19.812 -9.953 -3.773 1 98.19 99 SER A CA 1
ATOM 794 C C . SER A 1 99 ? -20.375 -10.172 -5.176 1 98.19 99 SER A C 1
ATOM 796 O O . SER A 1 99 ? -19.688 -10.734 -6.039 1 98.19 99 SER A O 1
ATOM 798 N N . LYS A 1 100 ? -21.562 -9.734 -5.375 1 97.56 100 LYS A N 1
ATOM 799 C CA . LYS A 1 100 ? -22.109 -9.773 -6.73 1 97.56 100 LYS A CA 1
ATOM 800 C C . LYS A 1 100 ? -21.344 -8.844 -7.66 1 97.56 100 LYS A C 1
ATOM 802 O O . LYS A 1 100 ? -21.297 -9.062 -8.875 1 97.56 100 LYS A O 1
ATOM 807 N N . GLY A 1 101 ? -20.734 -7.836 -7.062 1 97.81 101 GLY A N 1
ATOM 808 C CA . GLY A 1 101 ? -19.891 -6.93 -7.824 1 97.81 101 GLY A CA 1
ATOM 809 C C . GLY A 1 101 ? -18.469 -7.43 -7.98 1 97.81 101 GLY A C 1
ATOM 810 O O . GLY A 1 101 ? -17.797 -7.098 -8.953 1 97.81 101 GLY A O 1
ATOM 811 N N . ASP A 1 102 ? -18.016 -8.211 -6.984 1 98.38 102 ASP A N 1
ATOM 812 C CA . ASP A 1 102 ? -16.672 -8.766 -6.98 1 98.38 102 ASP A CA 1
ATOM 813 C C . ASP A 1 102 ? -16.609 -10.07 -6.184 1 98.38 102 ASP A C 1
ATOM 815 O O . ASP A 1 102 ? -16.484 -10.047 -4.957 1 98.38 102 ASP A O 1
ATOM 819 N N . SER A 1 103 ? -16.594 -11.18 -6.859 1 98.12 103 SER A N 1
ATOM 820 C CA . SER A 1 103 ? -16.719 -12.484 -6.227 1 98.12 103 SER A CA 1
ATOM 821 C C . SER A 1 103 ? -15.453 -12.875 -5.484 1 98.12 103 SER A C 1
ATOM 823 O O . SER A 1 103 ? -15.43 -13.867 -4.754 1 98.12 103 SER A O 1
ATOM 825 N N . ARG A 1 104 ? -14.375 -12.062 -5.582 1 98.06 104 ARG A N 1
ATOM 826 C CA . ARG A 1 104 ? -13.172 -12.312 -4.797 1 98.06 104 ARG A CA 1
ATOM 827 C C . ARG A 1 104 ? -13.469 -12.266 -3.303 1 98.06 104 ARG A C 1
ATOM 829 O O . ARG A 1 104 ? -12.805 -12.938 -2.508 1 98.06 104 ARG A O 1
ATOM 836 N N . TYR A 1 105 ? -14.523 -11.562 -2.934 1 98.38 105 TYR A N 1
ATOM 837 C CA . TYR A 1 105 ? -14.898 -11.461 -1.528 1 98.38 105 TYR A CA 1
ATOM 838 C C . TYR A 1 105 ? -15.578 -12.734 -1.052 1 98.38 105 TYR A C 1
ATOM 840 O O . TYR A 1 105 ? -15.273 -13.242 0.033 1 98.38 105 TYR A O 1
ATOM 848 N N . ILE A 1 106 ? -16.453 -13.312 -1.883 1 98 106 ILE A N 1
ATOM 849 C CA . ILE A 1 106 ? -17.219 -14.453 -1.416 1 98 106 ILE A CA 1
ATOM 850 C C . ILE A 1 106 ? -16.344 -15.695 -1.388 1 98 106 ILE A C 1
ATOM 852 O O . ILE A 1 106 ? -16.562 -16.594 -0.566 1 98 106 ILE A O 1
ATOM 856 N N . ILE A 1 107 ? -15.32 -15.773 -2.219 1 96.5 107 ILE A N 1
ATOM 857 C CA . ILE A 1 107 ? -14.484 -16.969 -2.256 1 96.5 107 ILE A CA 1
ATOM 858 C C . ILE A 1 107 ? -13.266 -16.781 -1.353 1 96.5 107 ILE A C 1
ATOM 860 O O . ILE A 1 107 ? -12.43 -17.672 -1.234 1 96.5 107 ILE A O 1
ATOM 864 N N . GLY A 1 108 ? -13.133 -15.602 -0.716 1 96.44 108 GLY A N 1
ATOM 865 C CA . GLY A 1 108 ? -12.016 -15.352 0.172 1 96.44 108 GLY A CA 1
ATOM 866 C C . GLY A 1 108 ? -10.672 -15.344 -0.545 1 96.44 108 GLY A C 1
ATOM 867 O O . GLY A 1 108 ? -9.734 -16.031 -0.127 1 96.44 108 GLY A O 1
ATOM 868 N N . ASP A 1 109 ? -10.664 -14.586 -1.641 1 97 109 ASP A N 1
ATOM 869 C CA . ASP A 1 109 ? -9.406 -14.422 -2.371 1 97 109 ASP A CA 1
ATOM 870 C C . ASP A 1 109 ? -8.289 -13.969 -1.442 1 97 109 ASP A C 1
ATOM 872 O O . ASP A 1 109 ? -8.484 -13.07 -0.617 1 97 109 ASP A O 1
ATOM 876 N N . THR A 1 110 ? -7.133 -14.562 -1.545 1 97.62 110 THR A N 1
ATOM 877 C CA . THR A 1 110 ? -6.039 -14.375 -0.598 1 97.62 110 THR A CA 1
ATOM 878 C C . THR A 1 110 ? -5.629 -12.906 -0.536 1 97.62 110 THR A C 1
ATOM 880 O O . THR A 1 110 ? -5.512 -12.336 0.549 1 97.62 110 THR A O 1
ATOM 883 N N . PHE A 1 111 ? -5.367 -12.281 -1.708 1 98.31 111 PHE A N 1
ATOM 884 C CA . PHE A 1 111 ? -4.957 -10.883 -1.726 1 98.31 111 PHE A CA 1
ATOM 885 C C . PHE A 1 111 ? -6.031 -10 -1.097 1 98.31 111 PHE A C 1
ATOM 887 O O . PHE A 1 111 ? -5.723 -9.125 -0.282 1 98.31 111 PHE A O 1
ATOM 894 N N . THR A 1 112 ? -7.273 -10.195 -1.479 1 98.62 112 THR A N 1
ATOM 895 C CA . THR A 1 112 ? -8.383 -9.391 -0.999 1 98.62 112 THR A CA 1
ATOM 896 C C . THR A 1 112 ? -8.484 -9.453 0.523 1 98.62 112 THR A C 1
ATOM 898 O O . THR A 1 112 ? -8.602 -8.43 1.189 1 98.62 112 THR A O 1
ATOM 901 N N . VAL A 1 113 ? -8.398 -10.648 1.069 1 98.62 113 VAL A N 1
ATOM 902 C CA . VAL A 1 113 ? -8.484 -10.836 2.514 1 98.62 113 VAL A CA 1
ATOM 903 C C . VAL A 1 113 ? -7.324 -10.109 3.197 1 98.62 113 VAL A C 1
ATOM 905 O O . VAL A 1 113 ? -7.52 -9.43 4.207 1 98.62 113 VAL A O 1
ATOM 908 N N . CYS A 1 114 ? -6.148 -10.203 2.65 1 98.62 114 CYS A N 1
ATOM 909 C CA . CYS A 1 114 ? -4.965 -9.594 3.244 1 98.62 114 CYS A CA 1
ATOM 910 C C . CYS A 1 114 ? -5.039 -8.07 3.166 1 98.62 114 CYS A C 1
ATOM 912 O O . CYS A 1 114 ? -4.754 -7.379 4.145 1 98.62 114 CYS A O 1
ATOM 914 N N . MET A 1 115 ? -5.371 -7.551 1.997 1 98.69 115 MET A N 1
ATOM 915 C CA . MET A 1 115 ? -5.496 -6.105 1.82 1 98.69 115 MET A CA 1
ATOM 916 C C . MET A 1 115 ? -6.547 -5.531 2.762 1 98.69 115 MET A C 1
ATOM 918 O O . MET A 1 115 ? -6.312 -4.512 3.414 1 98.69 115 MET A O 1
ATOM 922 N N . GLU A 1 116 ? -7.699 -6.23 2.9 1 98.69 116 GLU A N 1
ATOM 923 C CA . GLU A 1 116 ? -8.734 -5.801 3.834 1 98.69 116 GLU A CA 1
ATOM 924 C C . GLU A 1 116 ? -8.266 -5.922 5.281 1 98.69 116 GLU A C 1
ATOM 926 O O . GLU A 1 116 ? -8.648 -5.121 6.133 1 98.69 116 GLU A O 1
ATOM 931 N N . GLY A 1 117 ? -7.484 -6.938 5.488 1 98.69 117 GLY A N 1
ATOM 932 C CA . GLY A 1 117 ? -6.906 -7.074 6.816 1 98.69 117 GLY A CA 1
ATOM 933 C C . GLY A 1 117 ? -6.051 -5.891 7.219 1 98.69 117 GLY A C 1
ATOM 934 O O . GLY A 1 117 ? -6.219 -5.34 8.312 1 98.69 117 GLY A O 1
ATOM 935 N N . VAL A 1 118 ? -5.129 -5.504 6.336 1 98.5 118 VAL A N 1
ATOM 936 C CA . VAL A 1 118 ? -4.297 -4.336 6.594 1 98.5 118 VAL A CA 1
ATOM 937 C C . VAL A 1 118 ? -5.176 -3.105 6.793 1 98.5 118 VAL A C 1
ATOM 939 O O . VAL A 1 118 ? -4.93 -2.297 7.688 1 98.5 118 VAL A O 1
ATOM 942 N N . THR A 1 119 ? -6.188 -2.967 5.98 1 98.69 119 THR A N 1
ATOM 943 C CA . THR A 1 119 ? -7.102 -1.833 6.059 1 98.69 119 THR A CA 1
ATOM 944 C C . THR A 1 119 ? -7.809 -1.8 7.414 1 98.69 119 THR A C 1
ATOM 946 O O . THR A 1 119 ? -7.816 -0.77 8.086 1 98.69 119 THR A O 1
ATOM 949 N N . ALA A 1 120 ? -8.344 -2.918 7.797 1 98.69 120 ALA A N 1
ATOM 950 C CA . ALA A 1 120 ? -9.125 -2.988 9.023 1 98.69 120 ALA A CA 1
ATOM 951 C C . ALA A 1 120 ? -8.242 -2.797 10.25 1 98.69 120 ALA A C 1
ATOM 953 O O . ALA A 1 120 ? -8.617 -2.102 11.195 1 98.69 120 ALA A O 1
ATOM 954 N N . ILE A 1 121 ? -7.059 -3.34 10.242 1 98.38 121 ILE A N 1
ATOM 955 C CA . ILE A 1 121 ? -6.203 -3.383 11.422 1 98.38 121 ILE A CA 1
ATOM 956 C C . ILE A 1 121 ? -5.426 -2.072 11.547 1 98.38 121 ILE A C 1
ATOM 958 O O . ILE A 1 121 ? -5.211 -1.572 12.648 1 98.38 121 ILE A O 1
ATOM 962 N N . PHE A 1 122 ? -5.039 -1.512 10.391 1 98.5 122 PHE A N 1
ATOM 963 C CA . PHE A 1 122 ? -4.152 -0.355 10.469 1 98.5 122 PHE A CA 1
ATOM 964 C C . PHE A 1 122 ? -4.887 0.915 10.055 1 98.5 122 PHE A C 1
ATOM 966 O O . PHE A 1 122 ? -4.875 1.909 10.781 1 98.5 122 PHE A O 1
ATOM 973 N N . TRP A 1 123 ? -5.562 0.94 8.922 1 98.69 123 TRP A N 1
ATOM 974 C CA . TRP A 1 123 ? -6.176 2.17 8.422 1 98.69 123 TRP A CA 1
ATOM 975 C C . TRP A 1 123 ? -7.426 2.518 9.219 1 98.69 123 TRP A C 1
ATOM 977 O O . TRP A 1 123 ? -7.77 3.691 9.367 1 98.69 123 TRP A O 1
ATOM 987 N N . GLY A 1 124 ? -8.164 1.481 9.727 1 98.69 124 GLY A N 1
ATOM 988 C CA . GLY A 1 124 ? -9.312 1.742 10.578 1 98.69 124 GLY A CA 1
ATOM 989 C C . GLY A 1 124 ? -8.961 2.559 11.812 1 98.69 124 GLY A C 1
ATOM 990 O O . GLY A 1 124 ? -9.391 3.707 11.938 1 98.69 124 GLY A O 1
ATOM 991 N N . PRO A 1 125 ? -8.141 2.004 12.688 1 98.75 125 PRO A N 1
ATOM 992 C CA . PRO A 1 125 ? -7.734 2.758 13.875 1 98.75 125 PRO A CA 1
ATOM 993 C C . PRO A 1 125 ? -7.031 4.07 13.523 1 98.75 125 PRO A C 1
ATOM 995 O O . PRO A 1 125 ? -7.234 5.078 14.203 1 98.75 125 PRO A O 1
ATOM 998 N N . LEU A 1 126 ? -6.234 4.035 12.484 1 98.88 126 LEU A N 1
ATOM 999 C CA . LEU A 1 126 ? -5.535 5.254 12.094 1 98.88 126 LEU A CA 1
ATOM 1000 C C . LEU A 1 126 ? -6.523 6.34 11.688 1 98.88 126 LEU A C 1
ATOM 1002 O O . LEU A 1 126 ? -6.281 7.527 11.914 1 98.88 126 LEU A O 1
ATOM 1006 N N . SER A 1 127 ? -7.613 5.957 11.047 1 98.94 127 SER A N 1
ATOM 1007 C CA . SER A 1 127 ? -8.641 6.918 10.672 1 98.94 127 SER A CA 1
ATOM 1008 C C . SER A 1 127 ? -9.25 7.59 11.898 1 98.94 127 SER A C 1
ATOM 1010 O O . SER A 1 127 ? -9.445 8.805 11.914 1 98.94 127 SER A O 1
ATOM 1012 N N . ALA A 1 128 ? -9.523 6.793 12.852 1 98.88 128 ALA A N 1
ATOM 1013 C CA . ALA A 1 128 ? -10.062 7.344 14.094 1 98.88 128 ALA A CA 1
ATOM 1014 C C . ALA A 1 128 ? -9.078 8.305 14.742 1 98.88 128 ALA A C 1
ATOM 1016 O O . ALA A 1 128 ? -9.461 9.391 15.188 1 98.88 128 ALA A O 1
ATOM 1017 N N . PHE A 1 129 ? -7.844 7.926 14.789 1 98.81 129 PHE A N 1
ATOM 1018 C CA . PHE A 1 129 ? -6.816 8.758 15.398 1 98.81 129 PHE A CA 1
ATOM 1019 C C . PHE A 1 129 ? -6.609 10.039 14.594 1 98.81 129 PHE A C 1
ATOM 1021 O O . PHE A 1 129 ? -6.328 11.094 15.164 1 98.81 129 PHE A O 1
ATOM 1028 N N . THR A 1 130 ? -6.668 9.93 13.305 1 98.94 130 THR A N 1
ATOM 1029 C CA . THR A 1 130 ? -6.523 11.109 12.461 1 98.94 130 THR A CA 1
ATOM 1030 C C . THR A 1 130 ? -7.641 12.109 12.742 1 98.94 130 THR A C 1
ATOM 1032 O O . THR A 1 130 ? -7.387 13.312 12.859 1 98.94 130 THR A O 1
ATOM 1035 N N . ALA A 1 131 ? -8.898 11.617 12.758 1 98.88 131 ALA A N 1
ATOM 1036 C CA . ALA A 1 131 ? -10.008 12.5 13.109 1 98.88 131 ALA A CA 1
ATOM 1037 C C . ALA A 1 131 ? -9.766 13.172 14.461 1 98.88 131 ALA A C 1
ATOM 1039 O O . ALA A 1 131 ? -9.953 14.383 14.594 1 98.88 131 ALA A O 1
ATOM 1040 N N . PHE A 1 132 ? -9.328 12.43 15.422 1 98.62 132 PHE A N 1
ATOM 1041 C CA . PHE A 1 132 ? -9.039 12.945 16.75 1 98.62 132 PHE A CA 1
ATOM 1042 C C . PHE A 1 132 ? -7.941 14.008 16.703 1 98.62 132 PHE A C 1
ATOM 1044 O O . PHE A 1 132 ? -8.039 15.039 17.359 1 98.62 132 PHE A O 1
ATOM 1051 N N . ALA A 1 133 ? -6.906 13.734 15.945 1 98.75 133 ALA A N 1
ATOM 1052 C CA . ALA A 1 133 ? -5.777 14.656 15.828 1 98.75 133 ALA A CA 1
ATOM 1053 C C . ALA A 1 133 ? -6.23 16.016 15.273 1 98.75 133 ALA A C 1
ATOM 1055 O O . ALA A 1 133 ? -5.746 17.062 15.703 1 98.75 133 ALA A O 1
ATOM 1056 N N . PHE A 1 134 ? -7.09 15.984 14.352 1 98.56 134 PHE A N 1
ATOM 1057 C CA . PHE A 1 134 ? -7.613 17.234 13.805 1 98.56 134 PHE A CA 1
ATOM 1058 C C . PHE A 1 134 ? -8.484 17.953 14.82 1 98.56 134 PHE A C 1
ATOM 1060 O O . PHE A 1 134 ? -8.391 19.172 14.984 1 98.56 134 PHE A O 1
ATOM 1067 N N . LEU A 1 135 ? -9.328 17.219 15.5 1 98.19 135 LEU A N 1
ATOM 1068 C CA . LEU A 1 135 ? -10.219 17.828 16.484 1 98.19 135 LEU A CA 1
ATOM 1069 C C . LEU A 1 135 ? -9.422 18.469 17.609 1 98.19 135 LEU A C 1
ATOM 1071 O O . LEU A 1 135 ? -9.828 19.5 18.156 1 98.19 135 LEU A O 1
ATOM 1075 N N . ARG A 1 136 ? -8.242 17.969 17.891 1 97.25 136 ARG A N 1
ATOM 1076 C CA . ARG A 1 136 ? -7.445 18.438 19.016 1 97.25 136 ARG A CA 1
ATOM 1077 C C . ARG A 1 136 ? -6.324 19.359 18.547 1 97.25 136 ARG A C 1
ATOM 1079 O O . ARG A 1 136 ? -5.574 19.906 19.359 1 97.25 136 ARG A O 1
ATOM 1086 N N . GLY A 1 137 ? -6.172 19.422 17.328 1 96.94 137 GLY A N 1
ATOM 1087 C CA . GLY A 1 137 ? -5.141 20.297 16.781 1 96.94 137 GLY A CA 1
ATOM 1088 C C . GLY A 1 137 ? -3.734 19.766 17.031 1 96.94 137 GLY A C 1
ATOM 1089 O O . GLY A 1 137 ? -2.822 20.547 17.312 1 96.94 137 GLY A O 1
ATOM 1090 N N . LEU A 1 138 ? -3.574 18.453 16.953 1 98.19 138 LEU A N 1
ATOM 1091 C CA . LEU A 1 138 ? -2.246 17.875 17.125 1 98.19 138 LEU A CA 1
ATOM 1092 C C . LEU A 1 138 ? -1.342 18.203 15.945 1 98.19 138 LEU A C 1
ATOM 1094 O O . LEU A 1 138 ? -1.81 18.312 14.812 1 98.19 138 LEU A O 1
ATOM 1098 N N . SER A 1 139 ? -0.082 18.344 16.188 1 98.31 139 SER A N 1
ATOM 1099 C CA . SER A 1 139 ? 0.87 18.719 15.141 1 98.31 139 SER A CA 1
ATOM 1100 C C . SER A 1 139 ? 1.053 17.578 14.141 1 98.31 139 SER A C 1
ATOM 1102 O O . SER A 1 139 ? 1.548 17.797 13.031 1 98.31 139 SER A O 1
ATOM 1104 N N . SER A 1 140 ? 0.655 16.391 14.453 1 98.75 140 SER A N 1
ATOM 1105 C CA . SER A 1 140 ? 0.84 15.227 13.586 1 98.75 140 SER A CA 1
ATOM 1106 C C . SER A 1 140 ? -0.341 15.055 12.633 1 98.75 140 SER A C 1
ATOM 1108 O O . SER A 1 140 ? -0.361 14.125 11.828 1 98.75 140 SER A O 1
ATOM 1110 N N . ARG A 1 141 ? -1.312 15.883 12.664 1 98.75 141 ARG A N 1
ATOM 1111 C CA . ARG A 1 141 ? -2.582 15.672 11.977 1 98.75 141 ARG A CA 1
ATOM 1112 C C . ARG A 1 141 ? -2.369 15.508 10.477 1 98.75 141 ARG A C 1
ATOM 1114 O O . ARG A 1 141 ? -2.986 14.641 9.852 1 98.75 141 ARG A O 1
ATOM 1121 N N . TYR A 1 142 ? -1.48 16.281 9.883 1 98.88 142 TYR A N 1
ATOM 1122 C CA . TYR A 1 142 ? -1.287 16.188 8.445 1 98.88 142 TYR A CA 1
ATOM 1123 C C . TYR A 1 142 ? -0.406 15.008 8.078 1 98.88 142 TYR A C 1
ATOM 1125 O O . TYR A 1 142 ? -0.53 14.438 6.992 1 98.88 142 TYR A O 1
ATOM 1133 N N . VAL A 1 143 ? 0.51 14.617 8.992 1 98.94 143 VAL A N 1
ATOM 1134 C CA . VAL A 1 143 ? 1.289 13.398 8.805 1 98.94 143 VAL A CA 1
ATOM 1135 C C . VAL A 1 143 ? 0.358 12.188 8.781 1 98.94 143 VAL A C 1
ATOM 1137 O O . VAL A 1 143 ? 0.469 11.328 7.902 1 98.94 143 VAL A O 1
ATOM 1140 N N . LEU A 1 144 ? -0.539 12.164 9.734 1 98.94 144 LEU A N 1
ATOM 1141 C CA . LEU A 1 144 ? -1.499 11.07 9.836 1 98.94 144 LEU A CA 1
ATOM 1142 C C . LEU A 1 144 ? -2.414 11.031 8.617 1 98.94 144 LEU A C 1
ATOM 1144 O O . LEU A 1 144 ? -2.674 9.969 8.055 1 98.94 144 LEU A O 1
ATOM 1148 N N . GLN A 1 145 ? -2.918 12.195 8.227 1 98.94 145 GLN A N 1
ATOM 1149 C CA . GLN A 1 145 ? -3.736 12.305 7.027 1 98.94 145 GLN A CA 1
ATOM 1150 C C . GLN A 1 145 ? -3.006 11.75 5.809 1 98.94 145 GLN A C 1
ATOM 1152 O O . GLN A 1 145 ? -3.594 11.016 5.008 1 98.94 145 GLN A O 1
ATOM 1157 N N . LEU A 1 146 ? -1.772 12.109 5.645 1 98.94 146 LEU A N 1
ATOM 1158 C CA . LEU A 1 146 ? -0.979 11.672 4.504 1 98.94 146 LEU A CA 1
ATOM 1159 C C . LEU A 1 146 ? -0.811 10.156 4.512 1 98.94 146 LEU A C 1
ATOM 1161 O O . LEU A 1 146 ? -1.051 9.492 3.5 1 98.94 146 LEU A O 1
ATOM 1165 N N . CYS A 1 147 ? -0.416 9.594 5.633 1 98.94 147 CYS A N 1
ATOM 1166 C CA . CYS A 1 147 ? -0.194 8.156 5.77 1 98.94 147 CYS A CA 1
ATOM 1167 C C . CYS A 1 147 ? -1.475 7.383 5.492 1 98.94 147 CYS A C 1
ATOM 1169 O O . CYS A 1 147 ? -1.469 6.43 4.707 1 98.94 147 CYS A O 1
ATOM 1171 N N . LEU A 1 148 ? -2.521 7.812 6.137 1 98.94 148 LEU A N 1
ATOM 1172 C CA . LEU A 1 148 ? -3.809 7.141 5.996 1 98.94 148 LEU A CA 1
ATOM 1173 C C . LEU A 1 148 ? -4.277 7.168 4.543 1 98.94 148 LEU A C 1
ATOM 1175 O O . LEU A 1 148 ? -4.648 6.133 3.988 1 98.94 148 LEU A O 1
ATOM 1179 N N . SER A 1 149 ? -4.262 8.336 3.963 1 98.94 149 SER A N 1
ATOM 1180 C CA . SER A 1 149 ? -4.777 8.516 2.609 1 98.94 149 SER A CA 1
ATOM 1181 C C . SER A 1 149 ? -3.938 7.754 1.592 1 98.94 149 SER A C 1
ATOM 1183 O O . SER A 1 149 ? -4.477 7.148 0.662 1 98.94 149 SER A O 1
ATOM 1185 N N . LEU A 1 150 ? -2.676 7.777 1.743 1 98.88 150 LEU A N 1
ATOM 1186 C CA . LEU A 1 150 ? -1.819 7.02 0.837 1 98.88 150 LEU A CA 1
ATOM 1187 C C . LEU A 1 150 ? -2.057 5.523 0.99 1 98.88 150 LEU A C 1
ATOM 1189 O O . LEU A 1 150 ? -2.062 4.785 0.001 1 98.88 150 LEU A O 1
ATOM 1193 N N . GLY A 1 151 ? -2.137 5.094 2.256 1 98.75 151 GLY A N 1
ATOM 1194 C CA . GLY A 1 151 ? -2.455 3.693 2.482 1 98.75 151 GLY A CA 1
ATOM 1195 C C . GLY A 1 151 ? -3.744 3.258 1.812 1 98.75 151 GLY A C 1
ATOM 1196 O O . GLY A 1 151 ? -3.793 2.203 1.176 1 98.75 151 GLY A O 1
ATOM 1197 N N . GLN A 1 152 ? -4.754 4.055 1.946 1 98.81 152 GLN A N 1
ATOM 1198 C CA . GLN A 1 152 ? -6.035 3.754 1.319 1 98.81 152 GLN A CA 1
ATOM 1199 C C . GLN A 1 152 ? -5.906 3.705 -0.201 1 98.81 152 GLN A C 1
ATOM 1201 O O . GLN A 1 152 ? -6.438 2.797 -0.845 1 98.81 152 GLN A O 1
ATOM 1206 N N . LEU A 1 153 ? -5.227 4.684 -0.722 1 98.81 153 LEU A N 1
ATOM 1207 C CA . LEU A 1 153 ? -5.055 4.77 -2.168 1 98.81 153 LEU A CA 1
ATOM 1208 C C . LEU A 1 153 ? -4.285 3.561 -2.693 1 98.81 153 LEU A C 1
ATOM 1210 O O . LEU A 1 153 ? -4.645 2.992 -3.729 1 98.81 153 LEU A O 1
ATOM 1214 N N . TYR A 1 154 ? -3.23 3.172 -2.02 1 98.75 154 TYR A N 1
ATOM 1215 C CA . TYR A 1 154 ? -2.408 2.047 -2.449 1 98.75 154 TYR A CA 1
ATOM 1216 C C . TYR A 1 154 ? -3.223 0.761 -2.492 1 98.75 154 TYR A C 1
ATOM 1218 O O . TYR A 1 154 ? -3.184 0.026 -3.482 1 98.75 154 TYR A O 1
ATOM 1226 N N . GLY A 1 155 ? -3.963 0.503 -1.418 1 98.5 155 GLY A N 1
ATOM 1227 C CA . GLY A 1 155 ? -4.836 -0.661 -1.413 1 98.5 155 GLY A CA 1
ATOM 1228 C C . GLY A 1 155 ? -5.84 -0.659 -2.551 1 98.5 155 GLY A C 1
ATOM 1229 O O . GLY A 1 155 ? -6.074 -1.692 -3.182 1 98.5 155 GLY A O 1
ATOM 1230 N N . LEU A 1 156 ? -6.398 0.501 -2.828 1 98.56 156 LEU A N 1
ATOM 1231 C CA . LEU A 1 156 ? -7.395 0.633 -3.887 1 98.56 156 LEU A CA 1
ATOM 1232 C C . LEU A 1 156 ? -6.773 0.351 -5.254 1 98.56 156 LEU A C 1
ATOM 1234 O O . LEU A 1 156 ? -7.391 -0.307 -6.094 1 98.56 156 LEU A O 1
ATOM 1238 N N . VAL A 1 157 ? -5.594 0.883 -5.461 1 98.5 157 VAL A N 1
ATOM 1239 C CA . VAL A 1 157 ? -4.914 0.69 -6.738 1 98.5 157 VAL A CA 1
ATOM 1240 C C . VAL A 1 157 ? -4.641 -0.796 -6.957 1 98.5 157 VAL A C 1
ATOM 1242 O O . VAL A 1 157 ? -4.945 -1.339 -8.023 1 98.5 157 VAL A O 1
ATOM 1245 N N . LEU A 1 158 ? -4.129 -1.454 -5.984 1 98.62 158 LEU A N 1
ATOM 1246 C CA . LEU A 1 158 ? -3.871 -2.885 -6.113 1 98.62 158 LEU A CA 1
ATOM 1247 C C . LEU A 1 158 ? -5.172 -3.652 -6.324 1 98.62 158 LEU A C 1
ATOM 1249 O O . LEU A 1 158 ? -5.211 -4.617 -7.09 1 98.62 158 LEU A O 1
ATOM 1253 N N . TYR A 1 159 ? -6.258 -3.207 -5.602 1 98.5 159 TYR A N 1
ATOM 1254 C CA . TYR A 1 159 ? -7.566 -3.838 -5.723 1 98.5 159 TYR A CA 1
ATOM 1255 C C . TYR A 1 159 ? -8.047 -3.826 -7.168 1 98.5 159 TYR A C 1
ATOM 1257 O O . TYR A 1 159 ? -8.43 -4.867 -7.707 1 98.5 159 TYR A O 1
ATOM 1265 N N . PHE A 1 160 ? -7.91 -2.717 -7.82 1 98.38 160 PHE A N 1
ATOM 1266 C CA . PHE A 1 160 ? -8.406 -2.564 -9.18 1 98.38 160 PHE A CA 1
ATOM 1267 C C . PHE A 1 160 ? -7.473 -3.24 -10.18 1 98.38 160 PHE A C 1
ATOM 1269 O O . PHE A 1 160 ? -7.93 -3.936 -11.094 1 98.38 160 PHE A O 1
ATOM 1276 N N . ILE A 1 161 ? -6.137 -3.08 -10.016 1 98.19 161 ILE A N 1
ATOM 1277 C CA . ILE A 1 161 ? -5.234 -3.523 -11.07 1 98.19 161 ILE A CA 1
ATOM 1278 C C . ILE A 1 161 ? -5.109 -5.047 -11.039 1 98.19 161 ILE A C 1
ATOM 1280 O O . ILE A 1 161 ? -4.895 -5.676 -12.078 1 98.19 161 ILE A O 1
ATOM 1284 N N . THR A 1 162 ? -5.289 -5.688 -9.898 1 98.31 162 THR A N 1
ATOM 1285 C CA . THR A 1 162 ? -5.273 -7.145 -9.867 1 98.31 162 THR A CA 1
ATOM 1286 C C . THR A 1 162 ? -6.465 -7.719 -10.633 1 98.31 162 THR A C 1
ATOM 1288 O O . THR A 1 162 ? -6.324 -8.688 -11.375 1 98.31 162 THR A O 1
ATOM 1291 N N . GLU A 1 163 ? -7.648 -7.074 -10.43 1 98.06 163 GLU A N 1
ATOM 1292 C CA . GLU A 1 163 ? -8.82 -7.535 -11.164 1 98.06 163 GLU A CA 1
ATOM 1293 C C . GLU A 1 163 ? -8.68 -7.242 -12.656 1 98.06 163 GLU A C 1
ATOM 1295 O O . GLU A 1 163 ? -9.094 -8.047 -13.5 1 98.06 163 GLU A O 1
ATOM 1300 N N . TRP A 1 164 ? -8.133 -6.117 -12.977 1 97.06 164 TRP A N 1
ATOM 1301 C CA . TRP A 1 164 ? -7.875 -5.785 -14.375 1 97.06 164 TRP A CA 1
ATOM 1302 C C . TRP A 1 164 ? -6.945 -6.809 -15.016 1 97.06 164 TRP A C 1
ATOM 1304 O O . TRP A 1 164 ? -7.211 -7.285 -16.125 1 97.06 164 TRP A O 1
ATOM 1314 N N . LEU A 1 165 ? -5.891 -7.23 -14.367 1 96.62 165 LEU A N 1
ATOM 1315 C CA . LEU A 1 165 ? -4.926 -8.195 -14.883 1 96.62 165 LEU A CA 1
ATOM 1316 C C . LEU A 1 165 ? -5.559 -9.578 -15.016 1 96.62 165 LEU A C 1
ATOM 1318 O O . LEU A 1 165 ? -5.18 -10.359 -15.898 1 96.62 165 LEU A O 1
ATOM 1322 N N . ASP A 1 166 ? -6.531 -9.852 -14.188 1 96.25 166 ASP A N 1
ATOM 1323 C CA . ASP A 1 166 ? -7.246 -11.125 -14.234 1 96.25 166 ASP A CA 1
ATOM 1324 C C . ASP A 1 166 ? -8.359 -11.086 -15.281 1 96.25 166 ASP A C 1
ATOM 1326 O O . ASP A 1 166 ? -9.164 -12.016 -15.375 1 96.25 166 ASP A O 1
ATOM 1330 N N . GLY A 1 167 ? -8.5 -9.992 -15.992 1 96.06 167 GLY A N 1
ATOM 1331 C CA . GLY A 1 167 ? -9.453 -9.906 -17.094 1 96.06 167 GLY A CA 1
ATOM 1332 C C . GLY A 1 167 ? -10.875 -9.648 -16.625 1 96.06 167 GLY A C 1
ATOM 1333 O O . GLY A 1 167 ? -11.828 -10.055 -17.297 1 96.06 167 GLY A O 1
ATOM 1334 N N . PHE A 1 168 ? -11.055 -9.141 -15.336 1 96.94 168 PHE A N 1
ATOM 1335 C CA . PHE A 1 168 ? -12.344 -8.828 -14.742 1 96.94 168 PHE A CA 1
ATOM 1336 C C . PHE A 1 168 ? -13.211 -10.078 -14.633 1 96.94 168 PHE A C 1
ATOM 1338 O O . PHE A 1 168 ? -14.438 -10 -14.758 1 96.94 168 PHE A O 1
ATOM 1345 N N . GLN A 1 169 ? -12.586 -11.25 -14.43 1 96 169 GLN A N 1
ATOM 1346 C CA . GLN A 1 169 ? -13.297 -12.523 -14.422 1 96 169 GLN A CA 1
ATOM 1347 C C . GLN A 1 169 ? -14.188 -12.641 -13.188 1 96 169 GLN A C 1
ATOM 1349 O O . GLN A 1 169 ? -15.133 -13.438 -13.172 1 96 169 GLN A O 1
ATOM 1354 N N . HIS A 1 170 ? -13.953 -11.805 -12.148 1 97.38 170 HIS A N 1
ATOM 1355 C CA . HIS A 1 170 ? -14.711 -11.93 -10.914 1 97.38 170 HIS A CA 1
ATOM 1356 C C . HIS A 1 170 ? -15.82 -10.883 -10.844 1 97.38 170 HIS A C 1
ATOM 1358 O O . HIS A 1 170 ? -16.484 -10.742 -9.812 1 97.38 170 HIS A O 1
ATOM 1364 N N . THR A 1 171 ? -15.922 -10.109 -11.852 1 97.44 171 THR A N 1
ATOM 1365 C CA . THR A 1 171 ? -16.938 -9.055 -11.914 1 97.44 171 THR A CA 1
ATOM 1366 C C . THR A 1 171 ? -17.891 -9.281 -13.078 1 97.44 171 THR A C 1
ATOM 1368 O O . THR A 1 171 ? -17.703 -10.227 -13.859 1 97.44 171 THR A O 1
ATOM 1371 N N . ASN A 1 172 ? -18.938 -8.516 -13.133 1 95.62 172 ASN A N 1
ATOM 1372 C CA . ASN A 1 172 ? -19.891 -8.516 -14.234 1 95.62 172 ASN A CA 1
ATOM 1373 C C . ASN A 1 172 ? -19.828 -7.219 -15.031 1 95.62 172 ASN A C 1
ATOM 1375 O O . ASN A 1 172 ? -20.703 -6.359 -14.898 1 95.62 172 ASN A O 1
ATOM 1379 N N . PRO A 1 173 ? -18.781 -7.18 -15.977 1 95.19 173 PRO A N 1
ATOM 1380 C CA . PRO A 1 173 ? -18.547 -5.902 -16.656 1 95.19 173 PRO A CA 1
ATOM 1381 C C . PRO A 1 173 ? -19.797 -5.387 -17.375 1 95.19 173 PRO A C 1
ATOM 1383 O O . PRO A 1 173 ? -20.469 -6.148 -18.078 1 95.19 173 PRO A O 1
ATOM 1386 N N . GLY A 1 174 ? -20.031 -4.109 -17.141 1 95.19 174 GLY A N 1
ATOM 1387 C CA . GLY A 1 174 ? -21.109 -3.461 -17.859 1 95.19 174 GLY A CA 1
ATOM 1388 C C . GLY A 1 174 ? -22.422 -3.455 -17.078 1 95.19 174 GLY A C 1
ATOM 1389 O O . GLY A 1 174 ? -23.312 -2.664 -17.375 1 95.19 174 GLY A O 1
ATOM 1390 N N . HIS A 1 175 ? -22.594 -4.402 -16.156 1 96.81 175 HIS A N 1
ATOM 1391 C CA . HIS A 1 175 ? -23.812 -4.434 -15.367 1 96.81 175 HIS A CA 1
ATOM 1392 C C . HIS A 1 175 ? -23.969 -3.158 -14.539 1 96.81 175 HIS A C 1
ATOM 1394 O O . HIS A 1 175 ? -23.047 -2.764 -13.82 1 96.81 175 HIS A O 1
ATOM 1400 N N . PRO A 1 176 ? -25.016 -2.453 -14.625 1 97.12 176 PRO A N 1
ATOM 1401 C CA . PRO A 1 176 ? -25.172 -1.146 -13.984 1 97.12 176 PRO A CA 1
ATOM 1402 C C . PRO A 1 176 ? -25.031 -1.214 -12.469 1 97.12 176 PRO A C 1
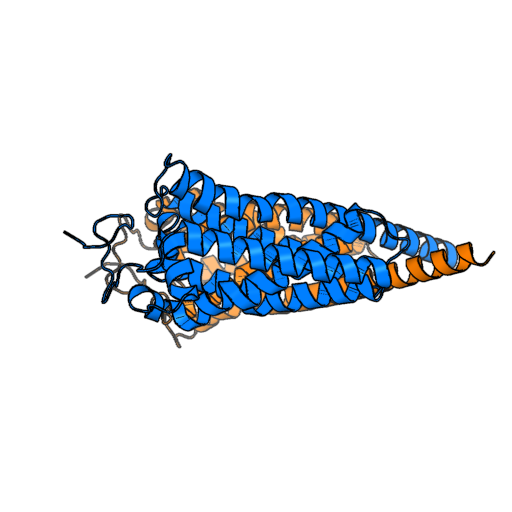ATOM 1404 O O . PRO A 1 176 ? -24.359 -0.37 -11.867 1 97.12 176 PRO A O 1
ATOM 1407 N N . LEU A 1 177 ? -25.594 -2.195 -11.844 1 96.06 177 LEU A N 1
ATOM 1408 C CA . LEU A 1 177 ? -25.578 -2.283 -10.391 1 96.06 177 LEU A CA 1
ATOM 1409 C C . LEU A 1 177 ? -24.297 -2.969 -9.906 1 96.06 177 LEU A C 1
ATOM 1411 O O . LEU A 1 177 ? -23.547 -2.404 -9.109 1 96.06 177 LEU A O 1
ATOM 1415 N N . HIS A 1 178 ? -24.078 -4.156 -10.422 1 97 178 HIS A N 1
ATOM 1416 C CA . HIS A 1 178 ? -23.016 -4.977 -9.875 1 97 178 HIS A CA 1
ATOM 1417 C C . HIS A 1 178 ? -21.641 -4.426 -10.266 1 97 178 HIS A C 1
ATOM 1419 O O . HIS A 1 178 ? -20.766 -4.293 -9.414 1 97 178 HIS A O 1
ATOM 1425 N N . PHE A 1 179 ? -21.5 -4.043 -11.5 1 97.75 179 PHE A N 1
ATOM 1426 C CA . PHE A 1 179 ? -20.188 -3.568 -11.945 1 97.75 179 PHE A CA 1
ATOM 1427 C C . PHE A 1 179 ? -20.031 -2.082 -11.656 1 97.75 179 PHE A C 1
ATOM 1429 O O . PHE A 1 179 ? -19.109 -1.68 -10.938 1 97.75 179 PHE A O 1
ATOM 1436 N N . TRP A 1 180 ? -20.891 -1.221 -12.109 1 97.38 180 TRP A N 1
ATOM 1437 C CA . TRP A 1 180 ? -20.703 0.225 -12.078 1 97.38 180 TRP A CA 1
ATOM 1438 C C . TRP A 1 180 ? -20.953 0.779 -10.68 1 97.38 180 TRP A C 1
ATOM 1440 O O . TRP A 1 180 ? -20.234 1.684 -10.227 1 97.38 180 TRP A O 1
ATOM 1450 N N . PHE A 1 181 ? -21.922 0.289 -10.023 1 97.06 181 PHE A N 1
ATOM 1451 C CA . PHE A 1 181 ? -22.203 0.833 -8.695 1 97.06 181 PHE A CA 1
ATOM 1452 C C . PHE A 1 181 ? -21.375 0.126 -7.633 1 97.06 181 PHE A C 1
ATOM 1454 O O . PHE A 1 181 ? -20.594 0.761 -6.926 1 97.06 181 PHE A O 1
ATOM 1461 N N . TYR A 1 182 ? -21.531 -1.241 -7.465 1 96.81 182 TYR A N 1
ATOM 1462 C CA . TYR A 1 182 ? -20.844 -1.974 -6.402 1 96.81 182 TYR A CA 1
ATOM 1463 C C . TYR A 1 182 ? -19.344 -1.959 -6.613 1 96.81 182 TYR A C 1
ATOM 1465 O O . TYR A 1 182 ? -18.594 -1.532 -5.73 1 96.81 182 TYR A O 1
ATOM 1473 N N . PHE A 1 183 ? -18.922 -2.326 -7.746 1 98.06 183 PHE A N 1
ATOM 1474 C CA . PHE A 1 183 ? -17.5 -2.533 -7.992 1 98.06 183 PHE A CA 1
ATOM 1475 C C . PHE A 1 183 ? -16.797 -1.203 -8.227 1 98.06 183 PHE A C 1
ATOM 1477 O O . PHE A 1 183 ? -15.766 -0.927 -7.609 1 98.06 183 PHE A O 1
ATOM 1484 N N . PHE A 1 184 ? -17.344 -0.349 -9.062 1 97.25 184 PHE A N 1
ATOM 1485 C CA . PHE A 1 184 ? -16.609 0.835 -9.5 1 97.25 184 PHE A CA 1
ATOM 1486 C C . PHE A 1 184 ? -16.938 2.029 -8.609 1 97.25 184 PHE A C 1
ATOM 1488 O O . PHE A 1 184 ? -16.047 2.59 -7.965 1 97.25 184 PHE A O 1
ATOM 1495 N N . PHE A 1 185 ? -18.172 2.438 -8.461 1 96.31 185 PHE A N 1
ATOM 1496 C CA . PHE A 1 185 ? -18.562 3.668 -7.781 1 96.31 185 PHE A CA 1
ATOM 1497 C C . PHE A 1 185 ? -18.25 3.592 -6.293 1 96.31 185 PHE A C 1
ATOM 1499 O O . PHE A 1 185 ? -17.672 4.523 -5.727 1 96.31 185 PHE A O 1
ATOM 1506 N N . MET A 1 186 ? -18.578 2.559 -5.648 1 95.12 186 MET A N 1
ATOM 1507 C CA . MET A 1 186 ? -18.375 2.418 -4.207 1 95.12 186 MET A CA 1
ATOM 1508 C C . MET A 1 186 ? -16.891 2.438 -3.863 1 95.12 186 MET A C 1
ATOM 1510 O O . MET A 1 186 ? -16.516 2.752 -2.732 1 95.12 186 MET A O 1
ATOM 1514 N N . ASN A 1 187 ? -16.062 2.182 -4.812 1 96.88 187 ASN A N 1
ATOM 1515 C CA . ASN A 1 187 ? -14.625 2.201 -4.594 1 96.88 187 ASN A CA 1
ATOM 1516 C C . ASN A 1 187 ? -13.992 3.502 -5.09 1 96.88 187 ASN A C 1
ATOM 1518 O O . ASN A 1 187 ? -12.984 3.955 -4.551 1 96.88 187 ASN A O 1
ATOM 1522 N N . ALA A 1 188 ? -14.57 4.16 -6.023 1 95.75 188 ALA A N 1
ATOM 1523 C CA . ALA A 1 188 ? -14.031 5.367 -6.645 1 95.75 188 ALA A CA 1
ATOM 1524 C C . ALA A 1 188 ? -13.898 6.492 -5.625 1 95.75 188 ALA A C 1
ATOM 1526 O O . ALA A 1 188 ? -13.016 7.352 -5.754 1 95.75 188 ALA A O 1
ATOM 1527 N N . LEU A 1 189 ? -14.711 6.488 -4.559 1 95.25 189 LEU A N 1
ATOM 1528 C CA . LEU A 1 189 ? -14.625 7.48 -3.492 1 95.25 189 LEU A CA 1
ATOM 1529 C C . LEU A 1 189 ? -13.266 7.41 -2.797 1 95.25 189 LEU A C 1
ATOM 1531 O O . LEU A 1 189 ? -12.719 8.438 -2.391 1 95.25 189 LEU A O 1
ATOM 1535 N N . TRP A 1 190 ? -12.703 6.227 -2.719 1 97.12 190 TRP A N 1
ATOM 1536 C CA . TRP A 1 190 ? -11.414 6.031 -2.068 1 97.12 190 TRP A CA 1
ATOM 1537 C C . TRP A 1 190 ? -10.266 6.34 -3.027 1 97.12 190 TRP A C 1
ATOM 1539 O O . TRP A 1 190 ? -9.094 6.203 -2.668 1 97.12 190 TRP A O 1
ATOM 1549 N N . LEU A 1 191 ? -10.586 6.664 -4.211 1 97.94 191 LEU A N 1
ATOM 1550 C CA . LEU A 1 191 ? -9.594 7.223 -5.125 1 97.94 191 LEU A CA 1
ATOM 1551 C C . LEU A 1 191 ? -9.57 8.75 -5.035 1 97.94 191 LEU A C 1
ATOM 1553 O O . LEU A 1 191 ? -8.516 9.344 -4.793 1 97.94 191 LEU A O 1
ATOM 1557 N N . VAL A 1 192 ? -10.711 9.359 -5.129 1 98.25 192 VAL A N 1
ATOM 1558 C CA . VAL A 1 192 ? -10.836 10.805 -5.285 1 98.25 192 VAL A CA 1
ATOM 1559 C C . VAL A 1 192 ? -10.469 11.5 -3.977 1 98.25 192 VAL A C 1
ATOM 1561 O O . VAL A 1 192 ? -9.633 12.406 -3.957 1 98.25 192 VAL A O 1
ATOM 1564 N N . VAL A 1 193 ? -11.039 11.07 -2.904 1 98.69 193 VAL A N 1
ATOM 1565 C CA . VAL A 1 193 ? -10.883 11.773 -1.633 1 98.69 193 VAL A CA 1
ATOM 1566 C C . VAL A 1 193 ? -9.445 11.609 -1.131 1 98.69 193 VAL A C 1
ATOM 1568 O O . VAL A 1 193 ? -8.773 12.594 -0.82 1 98.69 193 VAL A O 1
ATOM 1571 N N . PRO A 1 194 ? -8.906 10.414 -1.139 1 98.81 194 PRO A N 1
ATOM 1572 C CA . PRO A 1 194 ? -7.52 10.258 -0.677 1 98.81 194 PRO A CA 1
ATOM 1573 C C . PRO A 1 194 ? -6.523 11.039 -1.534 1 98.81 194 PRO A C 1
ATOM 1575 O O . PRO A 1 194 ? -5.559 11.602 -1.01 1 98.81 194 PRO A O 1
ATOM 1578 N N . VAL A 1 195 ? -6.723 11.055 -2.826 1 98.81 195 VAL A N 1
ATOM 1579 C CA . VAL A 1 195 ? -5.812 11.812 -3.676 1 98.81 195 VAL A CA 1
ATOM 1580 C C . VAL A 1 195 ? -5.848 13.289 -3.279 1 98.81 195 VAL A C 1
ATOM 1582 O O . VAL A 1 195 ? -4.801 13.93 -3.168 1 98.81 195 VAL A O 1
ATOM 1585 N N . ALA A 1 196 ? -7.051 13.812 -3.074 1 98.81 196 ALA A N 1
ATOM 1586 C CA . ALA A 1 196 ? -7.195 15.203 -2.641 1 98.81 196 ALA A CA 1
ATOM 1587 C C . ALA A 1 196 ? -6.527 15.422 -1.286 1 98.81 196 ALA A C 1
ATOM 1589 O O . ALA A 1 196 ? -5.859 16.438 -1.077 1 98.81 196 ALA A O 1
ATOM 1590 N N . LEU A 1 197 ? -6.668 14.516 -0.403 1 98.88 197 LEU A N 1
ATOM 1591 C CA . LEU A 1 197 ? -6.148 14.664 0.952 1 98.88 197 LEU A CA 1
ATOM 1592 C C . LEU A 1 197 ? -4.633 14.492 0.975 1 98.88 197 LEU A C 1
ATOM 1594 O O . LEU A 1 197 ? -3.947 15.117 1.783 1 98.88 197 LEU A O 1
ATOM 1598 N N . ILE A 1 198 ? -4.102 13.617 0.137 1 98.94 198 ILE A N 1
ATOM 1599 C CA . ILE A 1 198 ? -2.658 13.492 -0.016 1 98.94 198 ILE A CA 1
ATOM 1600 C C . ILE A 1 198 ? -2.072 14.82 -0.492 1 98.94 198 ILE A C 1
ATOM 1602 O O . ILE A 1 198 ? -1.086 15.305 0.067 1 98.94 198 ILE A O 1
ATOM 1606 N N . THR A 1 199 ? -2.68 15.422 -1.479 1 98.75 199 THR A N 1
ATOM 1607 C CA . THR A 1 199 ? -2.211 16.688 -2.029 1 98.75 199 THR A CA 1
ATOM 1608 C C . THR A 1 199 ? -2.266 17.781 -0.975 1 98.75 199 THR A C 1
ATOM 1610 O O . THR A 1 199 ? -1.316 18.562 -0.828 1 98.75 199 THR A O 1
ATOM 1613 N N . ASP A 1 200 ? -3.367 17.844 -0.289 1 98.75 200 ASP A N 1
ATOM 1614 C CA . ASP A 1 200 ? -3.543 18.812 0.782 1 98.75 200 ASP A CA 1
ATOM 1615 C C . ASP A 1 200 ? -2.455 18.656 1.845 1 98.75 200 ASP A C 1
ATOM 1617 O O . ASP A 1 200 ? -1.823 19.641 2.236 1 98.75 200 ASP A O 1
ATOM 1621 N N . ALA A 1 201 ? -2.252 17.438 2.297 1 98.88 201 ALA A N 1
ATOM 1622 C CA . ALA A 1 201 ? -1.26 17.172 3.336 1 98.88 201 ALA A CA 1
ATOM 1623 C C . ALA A 1 201 ? 0.149 17.5 2.844 1 98.88 201 ALA A C 1
ATOM 1625 O O . ALA A 1 201 ? 0.962 18.047 3.584 1 98.88 201 ALA A O 1
ATOM 1626 N N . ALA A 1 202 ? 0.444 17.094 1.642 1 98.81 202 ALA A N 1
ATOM 1627 C CA . ALA A 1 202 ? 1.762 17.359 1.068 1 98.81 202 ALA A CA 1
ATOM 1628 C C . ALA A 1 202 ? 2.053 18.859 1.025 1 98.81 202 ALA A C 1
ATOM 1630 O O . ALA A 1 202 ? 3.158 19.281 1.354 1 98.81 202 ALA A O 1
ATOM 1631 N N . PHE A 1 203 ? 1.078 19.609 0.62 1 98.56 203 PHE A N 1
ATOM 1632 C CA . PHE A 1 203 ? 1.246 21.062 0.539 1 98.56 203 PHE A CA 1
ATOM 1633 C C . PHE A 1 203 ? 1.45 21.656 1.925 1 98.56 203 PHE A C 1
ATOM 1635 O O . PHE A 1 203 ? 2.355 22.469 2.129 1 98.56 203 PHE A O 1
ATOM 1642 N N . GLU A 1 204 ? 0.61 21.281 2.871 1 98.31 204 GLU A N 1
ATOM 1643 C CA . GLU A 1 204 ? 0.692 21.828 4.227 1 98.31 204 GLU A CA 1
ATOM 1644 C C . GLU A 1 204 ? 2.035 21.484 4.871 1 98.31 204 GLU A C 1
ATOM 1646 O O . GLU A 1 204 ? 2.68 22.359 5.461 1 98.31 204 GLU A O 1
ATOM 1651 N N . LEU A 1 205 ? 2.443 20.281 4.738 1 98.75 205 LEU A N 1
ATOM 1652 C CA . LEU A 1 205 ? 3.67 19.812 5.375 1 98.75 205 LEU A CA 1
ATOM 1653 C C . LEU A 1 205 ? 4.895 20.438 4.719 1 98.75 205 LEU A C 1
ATOM 1655 O O . LEU A 1 205 ? 5.844 20.828 5.402 1 98.75 205 LEU A O 1
ATOM 1659 N N . SER A 1 206 ? 4.883 20.5 3.4 1 98.62 206 SER A N 1
ATOM 1660 C CA . SER A 1 206 ? 6 21.125 2.697 1 98.62 206 SER A CA 1
ATOM 1661 C C . SER A 1 206 ? 6.113 22.609 3.049 1 98.62 206 SER A C 1
ATOM 1663 O O . SER A 1 206 ? 7.219 23.141 3.162 1 98.62 206 SER A O 1
ATOM 1665 N N . SER A 1 207 ? 4.984 23.266 3.168 1 98.19 207 SER A N 1
ATOM 1666 C CA . SER A 1 207 ? 4.969 24.672 3.562 1 98.19 207 SER A CA 1
ATOM 1667 C C . SER A 1 207 ? 5.547 24.859 4.961 1 98.19 207 SER A C 1
ATOM 1669 O O . SER A 1 207 ? 6.312 25.797 5.203 1 98.19 207 SER A O 1
ATOM 1671 N N . ALA A 1 208 ? 5.129 24.016 5.875 1 98 208 ALA A N 1
ATOM 1672 C CA . ALA A 1 208 ? 5.664 24.078 7.23 1 98 208 ALA A CA 1
ATOM 1673 C C . ALA A 1 208 ? 7.176 23.875 7.23 1 98 208 ALA A C 1
ATOM 1675 O O . ALA A 1 208 ? 7.906 24.562 7.949 1 98 208 ALA A O 1
ATOM 1676 N N . GLN A 1 209 ? 7.641 22.891 6.457 1 97.62 209 GLN A N 1
ATOM 1677 C CA . GLN A 1 209 ? 9.07 22.594 6.363 1 97.62 209 GLN A CA 1
ATOM 1678 C C . GLN A 1 209 ? 9.836 23.781 5.766 1 97.62 209 GLN A C 1
ATOM 1680 O O . GLN A 1 209 ? 10.953 24.078 6.188 1 97.62 209 GLN A O 1
ATOM 1685 N N . LEU A 1 210 ? 9.266 24.359 4.758 1 97 210 LEU A N 1
ATOM 1686 C CA . LEU A 1 210 ? 9.875 25.531 4.125 1 97 210 LEU A CA 1
ATOM 1687 C C . LEU A 1 210 ? 10.094 26.656 5.137 1 97 210 LEU A C 1
ATOM 1689 O O . LEU A 1 210 ? 11.148 27.281 5.152 1 97 210 LEU A O 1
ATOM 1693 N N . SER A 1 211 ? 9.086 26.906 5.934 1 95.69 211 SER A N 1
ATOM 1694 C CA . SER A 1 211 ? 9.172 27.922 6.973 1 95.69 211 SER A CA 1
ATOM 1695 C C . SER A 1 211 ? 10.25 27.578 7.996 1 95.69 211 SER A C 1
ATOM 1697 O O . SER A 1 211 ? 11.008 28.453 8.422 1 95.69 211 SER A O 1
ATOM 1699 N N . LYS A 1 212 ? 10.242 26.391 8.414 1 95.25 212 LYS A N 1
ATOM 1700 C CA . LYS A 1 212 ? 11.242 25.953 9.383 1 95.25 212 LYS A CA 1
ATOM 1701 C C . LYS A 1 212 ? 12.656 26.094 8.82 1 95.25 212 LYS A C 1
ATOM 1703 O O . LYS A 1 212 ? 13.562 26.516 9.531 1 95.25 212 LYS A O 1
ATOM 1708 N N . ASP A 1 213 ? 12.875 25.703 7.566 1 94.88 213 ASP A N 1
ATOM 1709 C CA . ASP A 1 213 ? 14.18 25.781 6.922 1 94.88 213 ASP A CA 1
ATOM 1710 C C . ASP A 1 213 ? 14.656 27.234 6.828 1 94.88 213 ASP A C 1
ATOM 1712 O O . ASP A 1 213 ? 15.836 27.516 7.012 1 94.88 213 ASP A O 1
ATOM 1716 N N . ALA A 1 214 ? 13.812 28.078 6.52 1 93.62 214 ALA A N 1
ATOM 1717 C CA . ALA A 1 214 ? 14.133 29.5 6.418 1 93.62 214 ALA A CA 1
ATOM 1718 C C . ALA A 1 214 ? 14.602 30.047 7.762 1 93.62 214 ALA A C 1
ATOM 1720 O O . ALA A 1 214 ? 15.523 30.875 7.82 1 93.62 214 ALA A O 1
ATOM 1721 N N . ARG A 1 215 ? 14.008 29.625 8.711 1 90.44 215 ARG A N 1
ATOM 1722 C CA . ARG A 1 215 ? 14.352 30.094 10.039 1 90.44 215 ARG A CA 1
ATOM 1723 C C . ARG A 1 215 ? 15.734 29.594 10.461 1 90.44 215 ARG A C 1
ATOM 1725 O O . ARG A 1 215 ? 16.484 30.328 11.109 1 90.44 215 ARG A O 1
ATOM 1732 N N . LEU A 1 216 ? 15.984 28.391 10.164 1 87.75 216 LEU A N 1
ATOM 1733 C CA . LEU A 1 216 ? 17.281 27.812 10.5 1 87.75 216 LEU A CA 1
ATOM 1734 C C . LEU A 1 216 ? 18.406 28.516 9.742 1 87.75 216 LEU A C 1
ATOM 1736 O O . LEU A 1 216 ? 19.5 28.703 10.281 1 87.75 216 LEU A O 1
ATOM 1740 N N . THR A 1 217 ? 18.141 28.828 8.484 1 87.75 217 THR A N 1
ATOM 1741 C CA . THR A 1 217 ? 19.125 29.531 7.68 1 87.75 217 THR A CA 1
ATOM 1742 C C . THR A 1 217 ? 19.375 30.938 8.234 1 87.75 217 THR A C 1
ATOM 1744 O O . THR A 1 217 ? 20.516 31.406 8.25 1 87.75 217 THR A O 1
ATOM 1747 N N . GLN A 1 218 ? 18.375 31.578 8.75 1 88.75 218 GLN A N 1
ATOM 1748 C CA . GLN A 1 218 ? 18.5 32.906 9.336 1 88.75 218 GLN A CA 1
ATOM 1749 C C . GLN A 1 218 ? 19.266 32.875 10.648 1 88.75 218 GLN A C 1
ATOM 1751 O O . GLN A 1 218 ? 20.078 33.75 10.93 1 88.75 218 GLN A O 1
ATOM 1756 N N . ARG A 1 219 ? 19.016 31.922 11.391 1 87 219 ARG A N 1
ATOM 1757 C CA . ARG A 1 219 ? 19.703 31.781 12.672 1 87 219 ARG A CA 1
ATOM 1758 C C . ARG A 1 219 ? 21.203 31.547 12.461 1 87 219 ARG A C 1
ATOM 1760 O O . ARG A 1 219 ? 22.016 31.969 13.273 1 87 219 ARG A O 1
ATOM 1767 N N . LYS A 1 220 ? 21.516 30.859 11.477 1 81.56 220 LYS A N 1
ATOM 1768 C CA . LYS A 1 220 ? 22.906 30.578 11.172 1 81.56 220 LYS A CA 1
ATOM 1769 C C . LYS A 1 220 ? 23.625 31.828 10.68 1 81.56 220 LYS A C 1
ATOM 1771 O O . LYS A 1 220 ? 24.828 32 10.914 1 81.56 220 LYS A O 1
ATOM 1776 N N . LYS A 1 221 ? 23.016 32.906 10.219 1 87 221 LYS A N 1
ATOM 1777 C CA . LYS A 1 221 ? 23.594 34.156 9.703 1 87 221 LYS A CA 1
ATOM 1778 C C . LYS A 1 221 ? 23.766 35.188 10.812 1 87 221 LYS A C 1
ATOM 1780 O O . LYS A 1 221 ? 24.5 36.156 10.656 1 87 221 LYS A O 1
ATOM 1785 N N . GLN A 1 222 ? 23.328 34.969 11.914 1 75.81 222 GLN A N 1
ATOM 1786 C CA . GLN A 1 222 ? 23.5 35.875 13.047 1 75.81 222 GLN A CA 1
ATOM 1787 C C . GLN A 1 222 ? 24.594 35.375 13.984 1 75.81 222 GLN A C 1
ATOM 1789 O O . GLN A 1 222 ? 25.312 36.156 14.586 1 75.81 222 GLN A O 1
ATOM 1794 N N . MET B 1 1 ? 7.074 -35.5 -14.273 1 45.19 1 MET B N 1
ATOM 1795 C CA . MET B 1 1 ? 7.824 -34.906 -13.18 1 45.19 1 MET B CA 1
ATOM 1796 C C . MET B 1 1 ? 8.367 -33.531 -13.578 1 45.19 1 MET B C 1
ATOM 1798 O O . MET B 1 1 ? 9.016 -33.406 -14.617 1 45.19 1 MET B O 1
ATOM 1802 N N . SER B 1 2 ? 7.723 -32.344 -13.125 1 61.69 2 SER B N 1
ATOM 1803 C CA . SER B 1 2 ? 8.016 -31.062 -13.766 1 61.69 2 SER B CA 1
ATOM 1804 C C . SER B 1 2 ? 9.492 -30.703 -13.609 1 61.69 2 SER B C 1
ATOM 1806 O O . SER B 1 2 ? 10.102 -30.969 -12.57 1 61.69 2 SER B O 1
ATOM 1808 N N . ASP B 1 3 ? 10.195 -30.547 -14.648 1 83.94 3 ASP B N 1
ATOM 1809 C CA . ASP B 1 3 ? 11.633 -30.328 -14.773 1 83.94 3 ASP B CA 1
ATOM 1810 C C . ASP B 1 3 ? 12.039 -28.969 -14.227 1 83.94 3 ASP B C 1
ATOM 1812 O O . ASP B 1 3 ? 12.938 -28.312 -14.766 1 83.94 3 ASP B O 1
ATOM 1816 N N . HIS B 1 4 ? 11.297 -28.484 -13.211 1 91.88 4 HIS B N 1
ATOM 1817 C CA . HIS B 1 4 ? 11.711 -27.203 -12.656 1 91.88 4 HIS B CA 1
ATOM 1818 C C . HIS B 1 4 ? 11.961 -27.297 -11.156 1 91.88 4 HIS B C 1
ATOM 1820 O O . HIS B 1 4 ? 11.492 -28.234 -10.5 1 91.88 4 HIS B O 1
ATOM 1826 N N . PRO B 1 5 ? 12.766 -26.422 -10.586 1 93.56 5 PRO B N 1
ATOM 1827 C CA . PRO B 1 5 ? 13.164 -26.5 -9.18 1 93.56 5 PRO B CA 1
ATOM 1828 C C . PRO B 1 5 ? 12.188 -25.781 -8.258 1 93.56 5 PRO B C 1
ATOM 1830 O O . PRO B 1 5 ? 12.469 -25.609 -7.066 1 93.56 5 PRO B O 1
ATOM 1833 N N . TYR B 1 6 ? 11 -25.375 -8.688 1 96.38 6 TYR B N 1
ATOM 1834 C CA . TYR B 1 6 ? 10.125 -24.469 -7.949 1 96.38 6 TYR B CA 1
ATOM 1835 C C . TYR B 1 6 ? 9.039 -25.25 -7.219 1 96.38 6 TYR B C 1
ATOM 1837 O O . TYR B 1 6 ? 8.828 -26.438 -7.484 1 96.38 6 TYR B O 1
ATOM 1845 N N . LEU B 1 7 ? 8.469 -24.625 -6.203 1 95.06 7 LEU B N 1
ATOM 1846 C CA . LEU B 1 7 ? 7.414 -25.203 -5.387 1 95.06 7 LEU B CA 1
ATOM 1847 C C . LEU B 1 7 ? 6.098 -24.453 -5.586 1 95.06 7 LEU B C 1
ATOM 1849 O O . LEU B 1 7 ? 6.09 -23.234 -5.77 1 95.06 7 LEU B O 1
ATOM 1853 N N . PRO B 1 8 ? 5.035 -25.156 -5.5 1 94.38 8 PRO B N 1
ATOM 1854 C CA . PRO B 1 8 ? 4.945 -26.625 -5.402 1 94.38 8 PRO B CA 1
ATOM 1855 C C . PRO B 1 8 ? 5.512 -27.328 -6.629 1 94.38 8 PRO B C 1
ATOM 1857 O O . PRO B 1 8 ? 5.582 -26.734 -7.711 1 94.38 8 PRO B O 1
ATOM 1860 N N . ARG B 1 9 ? 5.773 -28.594 -6.453 1 92.75 9 ARG B N 1
ATOM 1861 C CA . ARG B 1 9 ? 6.5 -29.328 -7.477 1 92.75 9 ARG B CA 1
ATOM 1862 C C . ARG B 1 9 ? 5.605 -29.641 -8.672 1 92.75 9 ARG B C 1
ATOM 1864 O O . ARG B 1 9 ? 6.098 -29.953 -9.758 1 92.75 9 ARG B O 1
ATOM 1871 N N . ASP B 1 10 ? 4.297 -29.469 -8.547 1 91.81 10 ASP B N 1
ATOM 1872 C CA . ASP B 1 10 ? 3.365 -29.797 -9.617 1 91.81 10 ASP B CA 1
ATOM 1873 C C . ASP B 1 10 ? 2.996 -28.562 -10.43 1 91.81 10 ASP B C 1
ATOM 1875 O O . ASP B 1 10 ? 2.105 -28.609 -11.273 1 91.81 10 ASP B O 1
ATOM 1879 N N . LEU B 1 11 ? 3.734 -27.484 -10.227 1 92.06 11 LEU B N 1
ATOM 1880 C CA . LEU B 1 11 ? 3.506 -26.281 -11 1 92.06 11 LEU B CA 1
ATOM 1881 C C . LEU B 1 11 ? 3.727 -26.531 -12.484 1 92.06 11 LEU B C 1
ATOM 1883 O O . LEU B 1 11 ? 4.668 -27.234 -12.867 1 92.06 11 LEU B O 1
ATOM 1887 N N . LEU B 1 12 ? 2.812 -25.984 -13.211 1 89.19 12 LEU B N 1
ATOM 1888 C CA . LEU B 1 12 ? 2.99 -26.047 -14.664 1 89.19 12 LEU B CA 1
ATOM 1889 C C . LEU B 1 12 ? 3.652 -24.766 -15.172 1 89.19 12 LEU B C 1
ATOM 1891 O O . LEU B 1 12 ? 3.053 -23.688 -15.125 1 89.19 12 LEU B O 1
ATOM 1895 N N . ILE B 1 13 ? 4.898 -24.875 -15.547 1 93.94 13 ILE B N 1
ATOM 1896 C CA . ILE B 1 13 ? 5.656 -23.75 -16.078 1 93.94 13 ILE B CA 1
ATOM 1897 C C . ILE B 1 13 ? 6.027 -24.016 -17.531 1 93.94 13 ILE B C 1
ATOM 1899 O O . ILE B 1 13 ? 6.988 -24.734 -17.812 1 93.94 13 ILE B O 1
ATOM 1903 N N . GLN B 1 14 ? 5.312 -23.406 -18.375 1 89.5 14 GLN B N 1
ATOM 1904 C CA . GLN B 1 14 ? 5.496 -23.656 -19.812 1 89.5 14 GLN B CA 1
ATOM 1905 C C . GLN B 1 14 ? 6.793 -23.031 -20.312 1 89.5 14 GLN B C 1
ATOM 1907 O O . GLN B 1 14 ? 7.09 -21.875 -20.016 1 89.5 14 GLN B O 1
ATOM 1912 N N . GLY B 1 15 ? 7.57 -23.828 -21.047 1 92.19 15 GLY B N 1
ATOM 1913 C CA . GLY B 1 15 ? 8.75 -23.312 -21.734 1 92.19 15 GLY B CA 1
ATOM 1914 C C . GLY B 1 15 ? 9.898 -23.016 -20.781 1 92.19 15 GLY B C 1
ATOM 1915 O O . GLY B 1 15 ? 10.773 -22.203 -21.094 1 92.19 15 GLY B O 1
ATOM 1916 N N . PHE B 1 16 ? 9.922 -23.656 -19.719 1 96.12 16 PHE B N 1
ATOM 1917 C CA . PHE B 1 16 ? 10.953 -23.406 -18.703 1 96.12 16 PHE B CA 1
ATOM 1918 C C . PHE B 1 16 ? 12.32 -23.812 -19.219 1 96.12 16 PHE B C 1
ATOM 1920 O O . PHE B 1 16 ? 12.492 -24.922 -19.75 1 96.12 16 PHE B O 1
ATOM 1927 N N . VAL B 1 17 ? 13.273 -22.891 -19.125 1 96.88 17 VAL B N 1
ATOM 1928 C CA . VAL B 1 17 ? 14.672 -23.156 -19.453 1 96.88 17 VAL B CA 1
ATOM 1929 C C . VAL B 1 17 ? 15.539 -22.891 -18.219 1 96.88 17 VAL B C 1
ATOM 1931 O O . VAL B 1 17 ? 15.492 -21.797 -17.641 1 96.88 17 VAL B O 1
ATOM 1934 N N . ARG B 1 18 ? 16.359 -23.844 -17.844 1 96.56 18 ARG B N 1
ATOM 1935 C CA . ARG B 1 18 ? 17.219 -23.734 -16.672 1 96.56 18 ARG B CA 1
ATOM 1936 C C . ARG B 1 18 ? 18.281 -22.656 -16.875 1 96.56 18 ARG B C 1
ATOM 1938 O O . ARG B 1 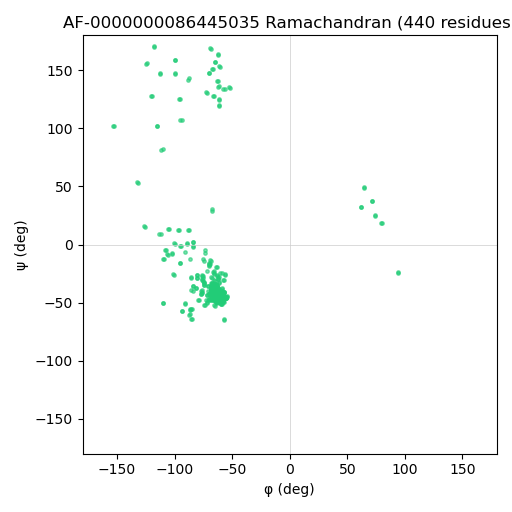18 ? 18.734 -22.422 -18.016 1 96.56 18 ARG B O 1
ATOM 1945 N N . ASN B 1 19 ? 18.672 -22.078 -15.758 1 97.56 19 ASN B N 1
ATOM 1946 C CA . ASN B 1 19 ? 19.766 -21.094 -15.797 1 97.56 19 ASN B CA 1
ATOM 1947 C C . ASN B 1 19 ? 21.062 -21.734 -16.266 1 97.56 19 ASN B C 1
ATOM 1949 O O . ASN B 1 19 ? 21.375 -22.875 -15.906 1 97.56 19 ASN B O 1
ATOM 1953 N N . ASP B 1 20 ? 21.812 -21 -17.078 1 97.31 20 ASP B N 1
ATOM 1954 C CA . ASP B 1 20 ? 23.156 -21.453 -17.438 1 97.31 20 ASP B CA 1
ATOM 1955 C C . ASP B 1 20 ? 24.219 -20.641 -16.703 1 97.31 20 ASP B C 1
ATOM 1957 O O . ASP B 1 20 ? 25.406 -20.938 -16.797 1 97.31 20 ASP B O 1
ATOM 1961 N N . VAL B 1 21 ? 23.859 -19.562 -16.016 1 97.06 21 VAL B N 1
ATOM 1962 C CA . VAL B 1 21 ? 24.719 -18.781 -15.141 1 97.06 21 VAL B CA 1
ATOM 1963 C C . VAL B 1 21 ? 24.562 -19.234 -13.695 1 97.06 21 VAL B C 1
ATOM 1965 O O . VAL B 1 21 ? 23.438 -19.375 -13.203 1 97.06 21 VAL B O 1
ATOM 1968 N N . PRO B 1 22 ? 25.734 -19.578 -13.086 1 97.06 22 PRO B N 1
ATOM 1969 C CA . PRO B 1 22 ? 25.609 -20.047 -11.703 1 97.06 22 PRO B CA 1
ATOM 1970 C C . PRO B 1 22 ? 25.094 -18.969 -10.758 1 97.06 22 PRO B C 1
ATOM 1972 O O . PRO B 1 22 ? 25.266 -17.781 -11.023 1 97.06 22 PRO B O 1
ATOM 1975 N N . ALA B 1 23 ? 24.516 -19.359 -9.641 1 96.31 23 ALA B N 1
ATOM 1976 C CA . ALA B 1 23 ? 23.891 -18.469 -8.664 1 96.31 23 ALA B CA 1
ATOM 1977 C C . ALA B 1 23 ? 24.906 -17.469 -8.125 1 96.31 23 ALA B C 1
ATOM 1979 O O . ALA B 1 23 ? 24.562 -16.297 -7.93 1 96.31 23 ALA B O 1
ATOM 1980 N N . TRP B 1 24 ? 26.094 -17.922 -7.844 1 96.62 24 TRP B N 1
ATOM 1981 C CA . TRP B 1 24 ? 27.094 -17.031 -7.258 1 96.62 24 TRP B CA 1
ATOM 1982 C C . TRP B 1 24 ? 27.438 -15.891 -8.211 1 96.62 24 TRP B C 1
ATOM 1984 O O . TRP B 1 24 ? 27.719 -14.773 -7.777 1 96.62 24 TRP B O 1
ATOM 1994 N N . THR B 1 25 ? 27.469 -16.109 -9.539 1 98.12 25 THR B N 1
ATOM 1995 C CA . THR B 1 25 ? 27.703 -15.055 -10.523 1 98.12 25 THR B CA 1
ATOM 1996 C C . THR B 1 25 ? 26.578 -14.023 -10.484 1 98.12 25 THR B C 1
ATOM 1998 O O . THR B 1 25 ? 26.828 -12.82 -10.531 1 98.12 25 THR B O 1
ATOM 2001 N N . ILE B 1 26 ? 25.391 -14.492 -10.383 1 97.81 26 ILE B N 1
ATOM 2002 C CA . ILE B 1 26 ? 24.219 -13.609 -10.312 1 97.81 26 ILE B CA 1
ATOM 2003 C C . ILE B 1 26 ? 24.312 -12.734 -9.07 1 97.81 26 ILE B C 1
ATOM 2005 O O . ILE B 1 26 ? 24.172 -11.508 -9.156 1 97.81 26 ILE B O 1
ATOM 2009 N N . LEU B 1 27 ? 24.625 -13.328 -7.938 1 96.69 27 LEU B N 1
ATOM 2010 C CA . LEU B 1 27 ? 24.703 -12.602 -6.672 1 96.69 27 LEU B CA 1
ATOM 2011 C C . LEU B 1 27 ? 25.844 -11.594 -6.695 1 96.69 27 LEU B C 1
ATOM 2013 O O . LEU B 1 27 ? 25.719 -10.492 -6.16 1 96.69 27 LEU B O 1
ATOM 2017 N N . SER B 1 28 ? 26.922 -12 -7.305 1 97.69 28 SER B N 1
ATOM 2018 C CA . SER B 1 28 ? 28.078 -11.109 -7.375 1 97.69 28 SER B CA 1
ATOM 2019 C C . SER B 1 28 ? 27.781 -9.898 -8.266 1 97.69 28 SER B C 1
ATOM 2021 O O . SER B 1 28 ? 28.172 -8.773 -7.93 1 97.69 28 SER B O 1
ATOM 2023 N N . VAL B 1 29 ? 27.188 -10.141 -9.383 1 97.94 29 VAL B N 1
ATOM 2024 C CA . VAL B 1 29 ? 26.859 -9.039 -10.289 1 97.94 29 VAL B CA 1
ATOM 2025 C C . VAL B 1 29 ? 25.859 -8.102 -9.625 1 97.94 29 VAL B C 1
ATOM 2027 O O . VAL B 1 29 ? 26.016 -6.879 -9.688 1 97.94 29 VAL B O 1
ATOM 2030 N N . LEU B 1 30 ? 24.859 -8.68 -8.984 1 96.88 30 LEU B N 1
ATOM 2031 C CA . LEU B 1 30 ? 23.875 -7.863 -8.266 1 96.88 30 LEU B CA 1
ATOM 2032 C C . LEU B 1 30 ? 24.547 -7.078 -7.141 1 96.88 30 LEU B C 1
ATOM 2034 O O . LEU B 1 30 ? 24.344 -5.871 -7.016 1 96.88 30 LEU B O 1
ATOM 2038 N N . GLY B 1 31 ? 25.344 -7.754 -6.355 1 97.38 31 GLY B N 1
ATOM 2039 C CA . GLY B 1 31 ? 26.047 -7.113 -5.25 1 97.38 31 GLY B CA 1
ATOM 2040 C C . GLY B 1 31 ? 26.953 -5.984 -5.691 1 97.38 31 GLY B C 1
ATOM 2041 O O . GLY B 1 31 ? 26.969 -4.918 -5.074 1 97.38 31 GLY B O 1
ATOM 2042 N N . THR B 1 32 ? 27.703 -6.199 -6.746 1 98.19 32 THR B N 1
ATOM 2043 C CA . THR B 1 32 ? 28.625 -5.191 -7.254 1 98.19 32 THR B CA 1
ATOM 2044 C C . THR B 1 32 ? 27.859 -4.004 -7.836 1 98.19 32 THR B C 1
ATOM 2046 O O . THR B 1 32 ? 28.297 -2.857 -7.719 1 98.19 32 THR B O 1
ATOM 2049 N N . SER B 1 33 ? 26.734 -4.254 -8.469 1 98.31 33 SER B N 1
ATOM 2050 C CA . SER B 1 33 ? 25.906 -3.172 -9.008 1 98.31 33 SER B CA 1
ATOM 2051 C C . SER B 1 33 ? 25.344 -2.297 -7.891 1 98.31 33 SER B C 1
ATOM 2053 O O . SER B 1 33 ? 25.375 -1.068 -7.984 1 98.31 33 SER B O 1
ATOM 2055 N N . VAL B 1 34 ? 24.875 -2.904 -6.867 1 98.19 34 VAL B N 1
ATOM 2056 C CA . VAL B 1 34 ? 24.344 -2.17 -5.723 1 98.19 34 VAL B CA 1
ATOM 2057 C C . VAL B 1 34 ? 25.469 -1.38 -5.051 1 98.19 34 VAL B C 1
ATOM 2059 O O . VAL B 1 34 ? 25.281 -0.219 -4.68 1 98.19 34 VAL B O 1
ATOM 2062 N N . ALA B 1 35 ? 26.609 -2.023 -4.926 1 98.62 35 ALA B N 1
ATOM 2063 C CA . ALA B 1 35 ? 27.766 -1.351 -4.348 1 98.62 35 ALA B CA 1
ATOM 2064 C C . ALA B 1 35 ? 28.156 -0.132 -5.176 1 98.62 35 ALA B C 1
ATOM 2066 O O . ALA B 1 35 ? 28.562 0.896 -4.629 1 98.62 35 ALA B O 1
ATOM 2067 N N . GLY B 1 36 ? 28.109 -0.285 -6.43 1 98.75 36 GLY B N 1
ATOM 2068 C CA . GLY B 1 36 ? 28.391 0.842 -7.309 1 98.75 36 GLY B CA 1
ATOM 2069 C C . GLY B 1 36 ? 27.438 2.004 -7.105 1 98.75 36 GLY B C 1
ATOM 2070 O O . GLY B 1 36 ? 27.859 3.156 -7.016 1 98.75 36 GLY B O 1
ATOM 2071 N N . VAL B 1 37 ? 26.156 1.713 -7 1 98.81 37 VAL B N 1
ATOM 2072 C CA . VAL B 1 37 ? 25.141 2.748 -6.773 1 98.81 37 VAL B CA 1
ATOM 2073 C C . VAL B 1 37 ? 25.391 3.414 -5.422 1 98.81 37 VAL B C 1
ATOM 2075 O O . VAL B 1 37 ? 25.297 4.637 -5.301 1 98.81 37 VAL B O 1
ATOM 2078 N N . LEU B 1 38 ? 25.703 2.621 -4.457 1 98.69 38 LEU B N 1
ATOM 2079 C CA . LEU B 1 38 ? 26 3.145 -3.129 1 98.69 38 LEU B CA 1
ATOM 2080 C C . LEU B 1 38 ? 27.203 4.078 -3.168 1 98.69 38 LEU B C 1
ATOM 2082 O O . LEU B 1 38 ? 27.188 5.145 -2.549 1 98.69 38 LEU B O 1
ATOM 2086 N N . PHE B 1 39 ? 28.188 3.672 -3.893 1 98.62 39 PHE B N 1
ATOM 2087 C CA . PHE B 1 39 ? 29.406 4.465 -3.98 1 98.62 39 PHE B CA 1
ATOM 2088 C C . PHE B 1 39 ? 29.125 5.809 -4.645 1 98.62 39 PHE B C 1
ATOM 2090 O O . PHE B 1 39 ? 29.531 6.855 -4.125 1 98.62 39 PHE B O 1
ATOM 2097 N N . VAL B 1 40 ? 28.469 5.809 -5.75 1 98.62 40 VAL B N 1
ATOM 2098 C CA . VAL B 1 40 ? 28.188 7.023 -6.508 1 98.62 40 VAL B CA 1
ATOM 2099 C C . VAL B 1 40 ? 27.312 7.953 -5.676 1 98.62 40 VAL B C 1
ATOM 2101 O O . VAL B 1 40 ? 27.547 9.164 -5.613 1 98.62 40 VAL B O 1
ATOM 2104 N N . SER B 1 41 ? 26.25 7.418 -5.039 1 98.75 41 SER B N 1
ATOM 2105 C CA . SER B 1 41 ? 25.359 8.25 -4.246 1 98.75 41 SER B CA 1
ATOM 2106 C C . SER B 1 41 ? 26.047 8.781 -2.998 1 98.75 41 SER B C 1
ATOM 2108 O O . SER B 1 41 ? 25.797 9.914 -2.578 1 98.75 41 SER B O 1
ATOM 2110 N N . TRP B 1 42 ? 26.906 7.953 -2.455 1 98.31 42 TRP B N 1
ATOM 2111 C CA . TRP B 1 42 ? 27.688 8.422 -1.313 1 98.31 42 TRP B CA 1
ATOM 2112 C C . TRP B 1 42 ? 28.562 9.617 -1.699 1 98.31 42 TRP B C 1
ATOM 2114 O O . TRP B 1 42 ? 28.641 10.602 -0.961 1 98.31 42 TRP B O 1
ATOM 2124 N N . MET B 1 43 ? 29.219 9.547 -2.818 1 98.12 43 MET B N 1
ATOM 2125 C CA . MET B 1 43 ? 30.047 10.648 -3.307 1 98.12 43 MET B CA 1
ATOM 2126 C C . MET B 1 43 ? 29.188 11.891 -3.564 1 98.12 43 MET B C 1
ATOM 2128 O O . MET B 1 43 ? 29.625 13.016 -3.297 1 98.12 43 MET B O 1
ATOM 2132 N N . ALA B 1 44 ? 28.047 11.688 -4.062 1 98.25 44 ALA B N 1
ATOM 2133 C CA . ALA B 1 44 ? 27.141 12.812 -4.305 1 98.25 44 ALA B CA 1
ATOM 2134 C C . ALA B 1 44 ? 26.766 13.508 -2.998 1 98.25 44 ALA B C 1
ATOM 2136 O O . ALA B 1 44 ? 26.734 14.742 -2.938 1 98.25 44 ALA B O 1
ATOM 2137 N N . THR B 1 45 ? 26.484 12.719 -1.987 1 98.06 45 THR B N 1
ATOM 2138 C CA . THR B 1 45 ? 26.125 13.32 -0.707 1 98.06 45 THR B CA 1
ATOM 2139 C C . THR B 1 45 ? 27.312 14.086 -0.128 1 98.06 45 THR B C 1
ATOM 2141 O O . THR B 1 45 ? 27.141 15.102 0.552 1 98.06 45 THR B O 1
ATOM 2144 N N . SER B 1 46 ? 28.547 13.594 -0.357 1 96.88 46 SER B N 1
ATOM 2145 C CA . SER B 1 46 ? 29.734 14.273 0.121 1 96.88 46 SER B CA 1
ATOM 2146 C C . SER B 1 46 ? 29.906 15.633 -0.551 1 96.88 46 SER B C 1
ATOM 2148 O O . SER B 1 46 ? 30.391 16.578 0.072 1 96.88 46 SER B O 1
ATOM 2150 N N . ARG B 1 47 ? 29.5 15.758 -1.703 1 95.94 47 ARG B N 1
ATOM 2151 C CA . ARG B 1 47 ? 29.656 16.984 -2.486 1 95.94 47 ARG B CA 1
ATOM 2152 C C . ARG B 1 47 ? 28.531 17.984 -2.184 1 95.94 47 ARG B C 1
ATOM 2154 O O . ARG B 1 47 ? 28.797 19.172 -2.035 1 95.94 47 ARG B O 1
ATOM 2161 N N . TRP B 1 48 ? 27.312 17.484 -2.037 1 95.94 48 TRP B N 1
ATOM 2162 C CA . TRP B 1 48 ? 26.172 18.391 -2.043 1 95.94 48 TRP B CA 1
ATOM 2163 C C . TRP B 1 48 ? 25.562 18.5 -0.651 1 95.94 48 TRP B C 1
ATOM 2165 O O . TRP B 1 48 ? 24.734 19.375 -0.401 1 95.94 48 TRP B O 1
ATOM 2175 N N . MET B 1 49 ? 25.938 17.625 0.249 1 94.12 49 MET B N 1
ATOM 2176 C CA . MET B 1 49 ? 25.422 17.641 1.614 1 94.12 49 MET B CA 1
ATOM 2177 C C . MET B 1 49 ? 26.547 17.516 2.627 1 94.12 49 MET B C 1
ATOM 2179 O O . MET B 1 49 ? 26.5 16.656 3.508 1 94.12 49 MET B O 1
ATOM 2183 N N . PRO B 1 50 ? 27.516 18.312 2.57 1 88.69 50 PRO B N 1
ATOM 2184 C CA . PRO B 1 50 ? 28.719 18.141 3.396 1 88.69 50 PRO B CA 1
ATOM 2185 C C . PRO B 1 50 ? 28.438 18.328 4.887 1 88.69 50 PRO B C 1
ATOM 2187 O O . PRO B 1 50 ? 29.141 17.766 5.727 1 88.69 50 PRO B O 1
ATOM 2190 N N . ASP B 1 51 ? 27.422 19.016 5.32 1 90.94 51 ASP B N 1
ATOM 2191 C CA . ASP B 1 51 ? 27.203 19.344 6.727 1 90.94 51 ASP B CA 1
ATOM 2192 C C . ASP B 1 51 ? 26.078 18.484 7.324 1 90.94 51 ASP B C 1
ATOM 2194 O O . ASP B 1 51 ? 25.625 18.75 8.438 1 90.94 51 ASP B O 1
ATOM 2198 N N . VAL B 1 52 ? 25.75 17.469 6.57 1 92.12 52 VAL B N 1
ATOM 2199 C CA . VAL B 1 52 ? 24.641 16.625 7.012 1 92.12 52 VAL B CA 1
ATOM 2200 C C . VAL B 1 52 ? 25.172 15.367 7.691 1 92.12 52 VAL B C 1
ATOM 2202 O O . VAL B 1 52 ? 26.297 14.93 7.402 1 92.12 52 VAL B O 1
ATOM 2205 N N . GLY B 1 53 ? 24.469 14.852 8.68 1 94.56 53 GLY B N 1
ATOM 2206 C CA . GLY B 1 53 ? 24.891 13.703 9.477 1 94.56 53 GLY B CA 1
ATOM 2207 C C . GLY B 1 53 ? 24.891 12.406 8.688 1 94.56 53 GLY B C 1
ATOM 2208 O O . GLY B 1 53 ? 24.312 12.336 7.598 1 94.56 53 GLY B O 1
ATOM 2209 N N . LEU B 1 54 ? 25.484 11.352 9.297 1 96.38 54 LEU B N 1
ATOM 2210 C CA . LEU B 1 54 ? 25.703 10.047 8.68 1 96.38 54 LEU B CA 1
ATOM 2211 C C . LEU B 1 54 ? 24.391 9.391 8.289 1 96.38 54 LEU B C 1
ATOM 2213 O O . LEU B 1 54 ? 24.25 8.875 7.18 1 96.38 54 LEU B O 1
ATOM 2217 N N . MET B 1 55 ? 23.453 9.43 9.172 1 97.19 55 MET B N 1
ATOM 2218 C CA . MET B 1 55 ? 22.188 8.711 8.961 1 97.19 55 MET B CA 1
ATOM 2219 C C . MET B 1 55 ? 21.406 9.305 7.797 1 97.19 55 MET B C 1
ATOM 2221 O O . MET B 1 55 ? 20.75 8.586 7.047 1 97.19 55 MET B O 1
ATOM 2225 N N . ARG B 1 56 ? 21.469 10.602 7.719 1 97.75 56 ARG B N 1
ATOM 2226 C CA . ARG B 1 56 ? 20.781 11.25 6.609 1 97.75 56 ARG B CA 1
ATOM 2227 C C . ARG B 1 56 ? 21.453 10.914 5.277 1 97.75 56 ARG B C 1
ATOM 2229 O O . ARG B 1 56 ? 20.766 10.695 4.277 1 97.75 56 ARG B O 1
ATOM 2236 N N . ARG B 1 57 ? 22.766 10.906 5.266 1 98.12 57 ARG B N 1
ATOM 2237 C CA . ARG B 1 57 ? 23.484 10.539 4.059 1 98.12 57 ARG B CA 1
ATOM 2238 C C . ARG B 1 57 ? 23.188 9.102 3.652 1 98.12 57 ARG B C 1
ATOM 2240 O O . ARG B 1 57 ? 23.016 8.805 2.467 1 98.12 57 ARG B O 1
ATOM 2247 N N . LEU B 1 58 ? 23.109 8.234 4.613 1 98.38 58 LEU B N 1
ATOM 2248 C CA . LEU B 1 58 ? 22.781 6.84 4.34 1 98.38 58 LEU B CA 1
ATOM 2249 C C . LEU B 1 58 ? 21.359 6.711 3.777 1 98.38 58 LEU B C 1
ATOM 2251 O O . LEU B 1 58 ? 21.109 5.855 2.926 1 98.38 58 LEU B O 1
ATOM 2255 N N . ALA B 1 59 ? 20.484 7.551 4.293 1 98.75 59 ALA B N 1
ATOM 2256 C CA . ALA B 1 59 ? 19.109 7.535 3.77 1 98.75 59 ALA B CA 1
ATOM 2257 C C . ALA B 1 59 ? 19.094 7.883 2.283 1 98.75 59 ALA B C 1
ATOM 2259 O O . ALA B 1 59 ? 18.391 7.246 1.502 1 98.75 59 ALA B O 1
ATOM 2260 N N . VAL B 1 60 ? 19.828 8.859 1.926 1 98.81 60 VAL B N 1
ATOM 2261 C CA . VAL B 1 60 ? 19.875 9.266 0.527 1 98.81 60 VAL B CA 1
ATOM 2262 C C . VAL B 1 60 ? 20.438 8.133 -0.325 1 98.81 60 VAL B C 1
ATOM 2264 O O . VAL B 1 60 ? 19.922 7.855 -1.412 1 98.81 60 VAL B O 1
ATOM 2267 N N . CYS B 1 61 ? 21.469 7.488 0.139 1 98.88 61 CYS B N 1
ATOM 2268 C CA . CYS B 1 61 ? 22.016 6.336 -0.564 1 98.88 61 CYS B CA 1
ATOM 2269 C C . CYS B 1 61 ? 20.969 5.23 -0.693 1 98.88 61 CYS B C 1
ATOM 2271 O O . CYS B 1 61 ? 20.891 4.566 -1.729 1 98.88 61 CYS B O 1
ATOM 2273 N N . TRP B 1 62 ? 20.25 5.012 0.332 1 98.88 62 TRP B N 1
ATOM 2274 C CA . TRP B 1 62 ? 19.172 4.027 0.307 1 98.88 62 TRP B CA 1
ATOM 2275 C C . TRP B 1 62 ? 18.172 4.34 -0.798 1 98.88 62 TRP B C 1
ATOM 2277 O O . TRP B 1 62 ? 17.75 3.447 -1.535 1 98.88 62 TRP B O 1
ATOM 2287 N N . PHE B 1 63 ? 17.766 5.629 -0.924 1 98.94 63 PHE B N 1
ATOM 2288 C CA . PHE B 1 63 ? 16.812 6.02 -1.959 1 98.94 63 PHE B CA 1
ATOM 2289 C C . PHE B 1 63 ? 17.391 5.758 -3.346 1 98.94 63 PHE B C 1
ATOM 2291 O O . PHE B 1 63 ? 16.672 5.355 -4.258 1 98.94 63 PHE B O 1
ATOM 2298 N N . ALA B 1 64 ? 18.656 5.996 -3.467 1 98.88 64 ALA B N 1
ATOM 2299 C CA . ALA B 1 64 ? 19.297 5.73 -4.754 1 98.88 64 ALA B CA 1
ATOM 2300 C C . ALA B 1 64 ? 19.266 4.242 -5.082 1 98.88 64 ALA B C 1
ATOM 2302 O O . ALA B 1 64 ? 18.984 3.859 -6.223 1 98.88 64 ALA B O 1
ATOM 2303 N N . VAL B 1 65 ? 19.578 3.441 -4.129 1 98.81 65 VAL B N 1
ATOM 2304 C CA . VAL B 1 65 ? 19.547 1.994 -4.312 1 98.81 65 VAL B CA 1
ATOM 2305 C C . VAL B 1 65 ? 18.125 1.551 -4.648 1 98.81 65 VAL B C 1
ATOM 2307 O O . VAL B 1 65 ? 17.922 0.717 -5.531 1 98.81 65 VAL B O 1
ATOM 2310 N N . CYS B 1 66 ? 17.172 2.094 -3.953 1 98.88 66 CYS B N 1
ATOM 2311 C CA . CYS B 1 66 ? 15.773 1.779 -4.227 1 98.88 66 CYS B CA 1
ATOM 2312 C C . CYS B 1 66 ? 15.406 2.127 -5.664 1 98.88 66 CYS B C 1
ATOM 2314 O O . CYS B 1 66 ? 14.734 1.351 -6.344 1 98.88 66 CYS B O 1
ATOM 2316 N N . ALA B 1 67 ? 15.82 3.314 -6.055 1 98.88 67 ALA B N 1
ATOM 2317 C CA . ALA B 1 67 ? 15.539 3.717 -7.43 1 98.88 67 ALA B CA 1
ATOM 2318 C C . ALA B 1 67 ? 16.078 2.693 -8.422 1 98.88 67 ALA B C 1
ATOM 2320 O O . ALA B 1 67 ? 15.375 2.303 -9.359 1 98.88 67 ALA B O 1
ATOM 2321 N N . PHE B 1 68 ? 17.312 2.252 -8.227 1 98.75 68 PHE B N 1
ATOM 2322 C CA . PHE B 1 68 ? 17.969 1.284 -9.094 1 98.75 68 PHE B CA 1
ATOM 2323 C C . PHE B 1 68 ? 17.234 -0.05 -9.078 1 98.75 68 PHE B C 1
ATOM 2325 O O . PHE B 1 68 ? 16.922 -0.603 -10.141 1 98.75 68 PHE B O 1
ATOM 2332 N N . ILE B 1 69 ? 16.891 -0.529 -7.945 1 98.56 69 ILE B N 1
ATOM 2333 C CA . ILE B 1 69 ? 16.297 -1.851 -7.805 1 98.56 69 ILE B CA 1
ATOM 2334 C C . ILE B 1 69 ? 14.859 -1.819 -8.328 1 98.56 69 ILE B C 1
ATOM 2336 O O . ILE B 1 69 ? 14.461 -2.684 -9.109 1 98.56 69 ILE B O 1
ATOM 2340 N N . HIS B 1 70 ? 14.047 -0.839 -7.941 1 98.75 70 HIS B N 1
ATOM 2341 C CA . HIS B 1 70 ? 12.641 -0.775 -8.305 1 98.75 70 HIS B CA 1
ATOM 2342 C C . HIS B 1 70 ? 12.469 -0.555 -9.805 1 98.75 70 HIS B C 1
ATOM 2344 O O . HIS B 1 70 ? 11.688 -1.254 -10.461 1 98.75 70 HIS B O 1
ATOM 2350 N N . ALA B 1 71 ? 13.188 0.372 -10.352 1 98 71 ALA B N 1
ATOM 2351 C CA . ALA B 1 71 ? 13.008 0.705 -11.766 1 98 71 ALA B CA 1
ATOM 2352 C C . ALA B 1 71 ? 13.766 -0.274 -12.656 1 98 71 ALA B C 1
ATOM 2354 O O . ALA B 1 71 ? 13.281 -0.643 -13.734 1 98 71 ALA B O 1
ATOM 2355 N N . GLY B 1 72 ? 14.922 -0.721 -12.281 1 97.56 72 GLY B N 1
ATOM 2356 C CA . GLY B 1 72 ? 15.758 -1.59 -13.094 1 97.56 72 GLY B CA 1
ATOM 2357 C C . GLY B 1 72 ? 15.406 -3.059 -12.953 1 97.56 72 GLY B C 1
ATOM 2358 O O . GLY B 1 72 ? 14.883 -3.672 -13.883 1 97.56 72 GLY B O 1
ATOM 2359 N N . ILE B 1 73 ? 15.609 -3.551 -11.75 1 97.94 73 ILE B N 1
ATOM 2360 C CA . ILE B 1 73 ? 15.469 -4.984 -11.508 1 97.94 73 ILE B CA 1
ATOM 2361 C C . ILE B 1 73 ? 13.992 -5.371 -11.508 1 97.94 73 ILE B C 1
ATOM 2363 O O . ILE B 1 73 ? 13.578 -6.254 -12.258 1 97.94 73 ILE B O 1
ATOM 2367 N N . GLU B 1 74 ? 13.195 -4.695 -10.75 1 98.38 74 GLU B N 1
ATOM 2368 C CA . GLU B 1 74 ? 11.781 -5.027 -10.648 1 98.38 74 GLU B CA 1
ATOM 2369 C C . GLU B 1 74 ? 11.023 -4.586 -11.898 1 98.38 74 GLU B C 1
ATOM 2371 O O . GLU B 1 74 ? 10.047 -5.234 -12.297 1 98.38 74 GLU B O 1
ATOM 2376 N N . GLY B 1 75 ? 11.5 -3.48 -12.461 1 98.75 75 GLY B N 1
ATOM 2377 C CA . GLY B 1 75 ? 10.922 -3.094 -13.742 1 98.75 75 GLY B CA 1
ATOM 2378 C C . GLY B 1 75 ? 11.047 -4.172 -14.805 1 98.75 75 GLY B C 1
ATOM 2379 O O . GLY B 1 75 ? 10.117 -4.398 -15.578 1 98.75 75 GLY B O 1
ATOM 2380 N N . TRP B 1 76 ? 12.18 -4.867 -14.891 1 98.75 76 TRP B N 1
ATOM 2381 C CA . TRP B 1 76 ? 12.375 -5.973 -15.82 1 98.75 76 TRP B CA 1
ATOM 2382 C C . TRP B 1 76 ? 11.352 -7.078 -15.578 1 98.75 76 TRP B C 1
ATOM 2384 O O . TRP B 1 76 ? 10.742 -7.59 -16.516 1 98.75 76 TRP B O 1
ATOM 2394 N N . PHE B 1 77 ? 11.172 -7.402 -14.344 1 98.81 77 PHE B N 1
ATOM 2395 C CA . PHE B 1 77 ? 10.203 -8.43 -13.984 1 98.81 77 PHE B CA 1
ATOM 2396 C C . PHE B 1 77 ? 8.812 -8.055 -14.477 1 98.81 77 PHE B C 1
ATOM 2398 O O . PHE B 1 77 ? 8.102 -8.883 -15.055 1 98.81 77 PHE B O 1
ATOM 2405 N N . VAL B 1 78 ? 8.43 -6.836 -14.188 1 98.62 78 VAL B N 1
ATOM 2406 C CA . VAL B 1 78 ? 7.07 -6.402 -14.508 1 98.62 78 VAL B CA 1
ATOM 2407 C C . VAL B 1 78 ? 6.844 -6.48 -16.016 1 98.62 78 VAL B C 1
ATOM 2409 O O . VAL B 1 78 ? 5.812 -6.98 -16.469 1 98.62 78 VAL B O 1
ATOM 2412 N N . VAL B 1 79 ? 7.785 -6.086 -16.797 1 98.44 79 VAL B N 1
ATOM 2413 C CA . VAL B 1 79 ? 7.637 -6.012 -18.25 1 98.44 79 VAL B CA 1
ATOM 2414 C C . VAL B 1 79 ? 7.723 -7.414 -18.844 1 98.44 79 VAL B C 1
ATOM 2416 O O . VAL B 1 79 ? 7.004 -7.734 -19.797 1 98.44 79 VAL B O 1
ATOM 2419 N N . PHE B 1 80 ? 8.492 -8.398 -18.234 1 98.38 80 PHE B N 1
ATOM 2420 C CA . PHE B 1 80 ? 8.836 -9.625 -18.938 1 98.38 80 PHE B CA 1
ATOM 2421 C C . PHE B 1 80 ? 8.43 -10.852 -18.125 1 98.38 80 PHE B C 1
ATOM 2423 O O . PHE B 1 80 ? 8.906 -11.953 -18.375 1 98.38 80 PHE B O 1
ATOM 2430 N N . HIS B 1 81 ? 7.586 -10.672 -17.109 1 97.62 81 HIS B N 1
ATOM 2431 C CA . HIS B 1 81 ? 7.273 -11.773 -16.203 1 97.62 81 HIS B CA 1
ATOM 2432 C C . HIS B 1 81 ? 6.734 -12.984 -16.953 1 97.62 81 HIS B C 1
ATOM 2434 O O . HIS B 1 81 ? 6.938 -14.125 -16.531 1 97.62 81 HIS B O 1
ATOM 2440 N N . ARG B 1 82 ? 6.129 -12.82 -18.125 1 97 82 ARG B N 1
ATOM 2441 C CA . ARG B 1 82 ? 5.582 -13.938 -18.891 1 97 82 ARG B CA 1
ATOM 2442 C C . ARG B 1 82 ? 6.676 -14.648 -19.672 1 97 82 ARG B C 1
ATOM 2444 O O . ARG B 1 82 ? 6.566 -15.844 -19.953 1 97 82 ARG B O 1
ATOM 2451 N N . GLU B 1 83 ? 7.711 -13.984 -20 1 97.94 83 GLU B N 1
ATOM 2452 C CA . GLU B 1 83 ? 8.781 -14.523 -20.828 1 97.94 83 GLU B CA 1
ATOM 2453 C C . GLU B 1 83 ? 9.914 -15.086 -19.984 1 97.94 83 GLU B C 1
ATOM 2455 O O . GLU B 1 83 ? 10.711 -15.898 -20.453 1 97.94 83 GLU B O 1
ATOM 2460 N N . ILE B 1 84 ? 9.977 -14.773 -18.75 1 98.25 84 ILE B N 1
ATOM 2461 C CA . ILE B 1 84 ? 11.102 -15.039 -17.859 1 98.25 84 ILE B CA 1
ATOM 2462 C C . ILE B 1 84 ? 11.359 -16.547 -17.781 1 98.25 84 ILE B C 1
ATOM 2464 O O . ILE B 1 84 ? 12.5 -17 -17.875 1 98.25 84 ILE B O 1
ATOM 2468 N N . PRO B 1 85 ? 10.367 -17.391 -17.688 1 97.75 85 PRO B N 1
ATOM 2469 C CA . PRO B 1 85 ? 10.641 -18.812 -17.547 1 97.75 85 PRO B CA 1
ATOM 2470 C C . PRO B 1 85 ? 11.477 -19.375 -18.703 1 97.75 85 PRO B C 1
ATOM 2472 O O . PRO B 1 85 ? 12.312 -20.266 -18.5 1 97.75 85 PRO B O 1
ATOM 2475 N N . GLY B 1 86 ? 11.336 -18.828 -19.859 1 97.38 86 GLY B N 1
ATOM 2476 C CA . GLY B 1 86 ? 12.039 -19.359 -21.016 1 97.38 86 GLY B CA 1
ATOM 2477 C C . GLY B 1 86 ? 13.18 -18.469 -21.484 1 97.38 86 GLY B C 1
ATOM 2478 O O . GLY B 1 86 ? 13.906 -18.828 -22.422 1 97.38 86 GLY B O 1
ATOM 2479 N N . ASP B 1 87 ? 13.359 -17.359 -20.922 1 98.06 87 ASP B N 1
ATOM 2480 C CA . ASP B 1 87 ? 14.32 -16.344 -21.359 1 98.06 87 ASP B CA 1
ATOM 2481 C C . ASP B 1 87 ? 15.688 -16.578 -20.703 1 98.06 87 ASP B C 1
ATOM 2483 O O . ASP B 1 87 ? 15.766 -16.969 -19.547 1 98.06 87 ASP B O 1
ATOM 2487 N N . SER B 1 88 ? 16.766 -16.359 -21.438 1 97.62 88 SER B N 1
ATOM 2488 C CA . SER B 1 88 ? 18.109 -16.625 -20.922 1 97.62 88 SER B CA 1
ATOM 2489 C C . SER B 1 88 ? 18.891 -15.336 -20.719 1 97.62 88 SER B C 1
ATOM 2491 O O . SER B 1 88 ? 20.094 -15.375 -20.484 1 97.62 88 SER B O 1
ATOM 2493 N N . SER B 1 89 ? 18.25 -14.195 -20.844 1 98 89 SER B N 1
ATOM 2494 C CA . SER B 1 89 ? 18.906 -12.938 -20.484 1 98 89 SER B CA 1
ATOM 2495 C C . SER B 1 89 ? 19.312 -12.93 -19.016 1 98 89 SER B C 1
ATOM 2497 O O . SER B 1 89 ? 18.719 -13.625 -18.203 1 98 89 SER B O 1
ATOM 2499 N N . PHE B 1 90 ? 20.344 -12.18 -18.719 1 98.31 90 PHE B N 1
ATOM 2500 C CA . PHE B 1 90 ? 20.922 -12.188 -17.391 1 98.31 90 PHE B CA 1
ATOM 2501 C C . PHE B 1 90 ? 19.875 -11.844 -16.328 1 98.31 90 PHE B C 1
ATOM 2503 O O . PHE B 1 90 ? 19.75 -12.531 -15.32 1 98.31 90 PHE B O 1
ATOM 2510 N N . LEU B 1 91 ? 19.078 -10.82 -16.531 1 98.5 91 LEU B N 1
ATOM 2511 C CA . LEU B 1 91 ? 18.094 -10.391 -15.555 1 98.5 91 LEU B CA 1
ATOM 2512 C C . LEU B 1 91 ? 16.984 -11.414 -15.422 1 98.5 91 LEU B C 1
ATOM 2514 O O . LEU B 1 91 ? 16.422 -11.602 -14.336 1 98.5 91 LEU B O 1
ATOM 2518 N N . SER B 1 92 ? 16.641 -12.094 -16.5 1 98.69 92 SER B N 1
ATOM 2519 C CA . SER B 1 92 ? 15.664 -13.172 -16.406 1 98.69 92 SER B CA 1
ATOM 2520 C C . SER B 1 92 ? 16.203 -14.336 -15.586 1 98.69 92 SER B C 1
ATOM 2522 O O . SER B 1 92 ? 15.453 -14.945 -14.812 1 98.69 92 SER B O 1
ATOM 2524 N N . GLN B 1 93 ? 17.484 -14.633 -15.797 1 98.69 93 GLN B N 1
ATOM 2525 C CA . GLN B 1 93 ? 18.078 -15.711 -15.008 1 98.69 93 GLN B CA 1
ATOM 2526 C C . GLN B 1 93 ? 18.188 -15.328 -13.539 1 98.69 93 GLN B C 1
ATOM 2528 O O . GLN B 1 93 ? 18.078 -16.188 -12.656 1 98.69 93 GLN B O 1
ATOM 2533 N N . LEU B 1 94 ? 18.422 -14.016 -13.281 1 98.62 94 LEU B N 1
ATOM 2534 C CA . LEU B 1 94 ? 18.375 -13.516 -11.914 1 98.62 94 LEU B CA 1
ATOM 2535 C C . LEU B 1 94 ? 17.016 -13.805 -11.281 1 98.62 94 LEU B C 1
ATOM 2537 O O . LEU B 1 94 ? 16.938 -14.32 -10.164 1 98.62 94 LEU B O 1
ATOM 2541 N N . TRP B 1 95 ? 15.93 -13.539 -11.969 1 98.56 95 TRP B N 1
ATOM 2542 C CA . TRP B 1 95 ? 14.586 -13.727 -11.43 1 98.56 95 TRP B CA 1
ATOM 2543 C C . TRP B 1 95 ? 14.266 -15.211 -11.297 1 98.56 95 TRP B C 1
ATOM 2545 O O . TRP B 1 95 ? 13.562 -15.617 -10.367 1 98.56 95 TRP B O 1
ATOM 2555 N N . LYS B 1 96 ? 14.766 -16.047 -12.273 1 98.44 96 LYS B N 1
ATOM 2556 C CA . LYS B 1 96 ? 14.586 -17.484 -12.117 1 98.44 96 LYS B CA 1
ATOM 2557 C C . LYS B 1 96 ? 15.289 -18 -10.867 1 98.44 96 LYS B C 1
ATOM 2559 O O . LYS B 1 96 ? 14.758 -18.859 -10.156 1 98.44 96 LYS B O 1
ATOM 2564 N N . GLU B 1 97 ? 16.453 -17.453 -10.633 1 98.31 97 GLU B N 1
ATOM 2565 C CA . GLU B 1 97 ? 17.172 -17.828 -9.414 1 98.31 97 GLU B CA 1
ATOM 2566 C C . GLU B 1 97 ? 16.406 -17.375 -8.172 1 98.31 97 GLU B C 1
ATOM 2568 O O . GLU B 1 97 ? 16.219 -18.172 -7.242 1 98.31 97 GLU B O 1
ATOM 2573 N N . TYR B 1 98 ? 15.969 -16.156 -8.156 1 98.12 98 TYR B N 1
ATOM 2574 C CA . TYR B 1 98 ? 15.25 -15.602 -7.016 1 98.12 98 TYR B CA 1
ATOM 2575 C C . TYR B 1 98 ? 13.945 -16.359 -6.77 1 98.12 98 TYR B C 1
ATOM 2577 O O . TYR B 1 98 ? 13.516 -16.516 -5.625 1 98.12 98 TYR B O 1
ATOM 2585 N N . SER B 1 99 ? 13.367 -16.891 -7.809 1 98.19 99 SER B N 1
ATOM 2586 C CA . SER B 1 99 ? 12.086 -17.578 -7.738 1 98.19 99 SER B CA 1
ATOM 2587 C C . SER B 1 99 ? 12.203 -18.891 -6.969 1 98.19 99 SER B C 1
ATOM 2589 O O . SER B 1 99 ? 11.188 -19.484 -6.574 1 98.19 99 SER B O 1
ATOM 2591 N N . LYS B 1 100 ? 13.406 -19.312 -6.773 1 97.56 100 LYS B N 1
ATOM 2592 C CA . LYS B 1 100 ? 13.594 -20.484 -5.918 1 97.56 100 LYS B CA 1
ATOM 2593 C C . LYS B 1 100 ? 13.188 -20.188 -4.48 1 97.56 100 LYS B C 1
ATOM 2595 O O . LYS B 1 100 ? 12.828 -21.109 -3.732 1 97.56 100 LYS B O 1
ATOM 2600 N N . GLY B 1 101 ? 13.234 -18.922 -4.125 1 97.75 101 GLY B N 1
ATOM 2601 C CA . GLY B 1 101 ? 12.781 -18.5 -2.812 1 97.75 101 GLY B CA 1
ATOM 2602 C C . GLY B 1 101 ? 11.289 -18.234 -2.754 1 97.75 101 GLY B C 1
ATOM 2603 O O . GLY B 1 101 ? 10.672 -18.375 -1.695 1 97.75 101 GLY B O 1
ATOM 2604 N N . ASP B 1 102 ? 10.719 -17.844 -3.904 1 98.38 102 ASP B N 1
ATOM 2605 C CA . ASP B 1 102 ? 9.297 -17.547 -4.012 1 98.38 102 ASP B CA 1
ATOM 2606 C C . ASP B 1 102 ? 8.797 -17.766 -5.438 1 98.38 102 ASP B C 1
ATOM 2608 O O . ASP B 1 102 ? 8.922 -16.891 -6.293 1 98.38 102 ASP B O 1
ATOM 2612 N N . SER B 1 103 ? 8.141 -18.859 -5.684 1 98.12 103 SER B N 1
ATOM 2613 C CA . SER B 1 103 ? 7.766 -19.281 -7.027 1 98.12 103 SER B CA 1
ATOM 2614 C C . SER B 1 103 ? 6.625 -18.422 -7.574 1 98.12 103 SER B C 1
ATOM 2616 O O . SER B 1 103 ? 6.281 -18.516 -8.758 1 98.12 103 SER B O 1
ATOM 2618 N N . ARG B 1 104 ? 6.031 -17.531 -6.75 1 98.06 104 ARG B N 1
ATOM 2619 C CA . ARG B 1 104 ? 5.023 -16.609 -7.25 1 98.06 104 ARG B CA 1
ATOM 2620 C C . ARG B 1 104 ? 5.586 -15.727 -8.367 1 98.06 104 ARG B C 1
ATOM 2622 O O . ARG B 1 104 ? 4.848 -15.297 -9.258 1 98.06 104 ARG B O 1
ATOM 2629 N N . TYR B 1 105 ? 6.91 -15.547 -8.375 1 98.44 105 TYR B N 1
ATOM 2630 C CA . TYR B 1 105 ? 7.547 -14.727 -9.406 1 98.44 105 TYR B CA 1
ATOM 2631 C C . TYR B 1 105 ? 7.629 -15.484 -10.727 1 98.44 105 TYR B C 1
ATOM 2633 O O . TYR B 1 105 ? 7.332 -14.93 -11.789 1 98.44 105 TYR B O 1
ATOM 2641 N N . ILE B 1 106 ? 7.965 -16.766 -10.672 1 98 106 ILE B N 1
ATOM 2642 C CA . ILE B 1 106 ? 8.203 -17.484 -11.914 1 98 106 ILE B CA 1
ATOM 2643 C C . ILE B 1 106 ? 6.867 -17.812 -12.586 1 98 106 ILE B C 1
ATOM 2645 O O . ILE B 1 106 ? 6.789 -17.891 -13.812 1 98 106 ILE B O 1
ATOM 2649 N N . ILE B 1 107 ? 5.793 -17.922 -11.836 1 96.56 107 ILE B N 1
ATOM 2650 C CA . ILE B 1 107 ? 4.512 -18.281 -12.43 1 96.56 107 ILE B CA 1
ATOM 2651 C C . ILE B 1 107 ? 3.715 -17 -12.727 1 96.56 107 ILE B C 1
ATOM 2653 O O . ILE B 1 107 ? 2.592 -17.078 -13.227 1 96.56 107 ILE B O 1
ATOM 2657 N N . GLY B 1 108 ? 4.262 -15.828 -12.398 1 96.56 108 GLY B N 1
ATOM 2658 C CA . GLY B 1 108 ? 3.57 -14.57 -12.656 1 96.56 108 GLY B CA 1
ATOM 2659 C C . GLY B 1 108 ? 2.283 -14.43 -11.875 1 96.56 108 GLY B C 1
ATOM 2660 O O . GLY B 1 108 ? 1.23 -14.125 -12.445 1 96.56 108 GLY B O 1
ATOM 2661 N N . ASP B 1 109 ? 2.42 -14.695 -10.57 1 97.06 109 ASP B N 1
ATOM 2662 C CA . ASP B 1 109 ? 1.274 -14.5 -9.688 1 97.06 109 ASP B CA 1
ATOM 2663 C C . ASP B 1 109 ? 0.69 -13.094 -9.852 1 97.06 109 ASP B C 1
ATOM 2665 O O . ASP B 1 109 ? 1.431 -12.109 -9.906 1 97.06 109 ASP B O 1
ATOM 2669 N N . THR B 1 110 ? -0.61 -12.984 -9.938 1 97.69 110 THR B N 1
ATOM 2670 C CA . THR B 1 110 ? -1.289 -11.742 -10.289 1 97.69 110 THR B CA 1
ATOM 2671 C C . THR B 1 110 ? -0.949 -10.641 -9.289 1 97.69 110 THR B C 1
ATOM 2673 O O . THR B 1 110 ? -0.571 -9.539 -9.68 1 97.69 110 THR B O 1
ATOM 2676 N N . PHE B 1 111 ? -1.113 -10.922 -7.977 1 98.38 111 PHE B N 1
ATOM 2677 C CA . PHE B 1 111 ? -0.821 -9.914 -6.965 1 98.38 111 PHE B CA 1
ATOM 2678 C C . PHE B 1 111 ? 0.634 -9.477 -7.047 1 98.38 111 PHE B C 1
ATOM 2680 O O . PHE B 1 111 ? 0.927 -8.273 -7.004 1 98.38 111 PHE B O 1
ATOM 2687 N N . THR B 1 112 ? 1.546 -10.422 -7.145 1 98.62 112 THR B N 1
ATOM 2688 C CA . THR B 1 112 ? 2.977 -10.141 -7.172 1 98.62 112 THR B CA 1
ATOM 2689 C C . THR B 1 112 ? 3.322 -9.227 -8.344 1 98.62 112 THR B C 1
ATOM 2691 O O . THR B 1 112 ? 4.027 -8.227 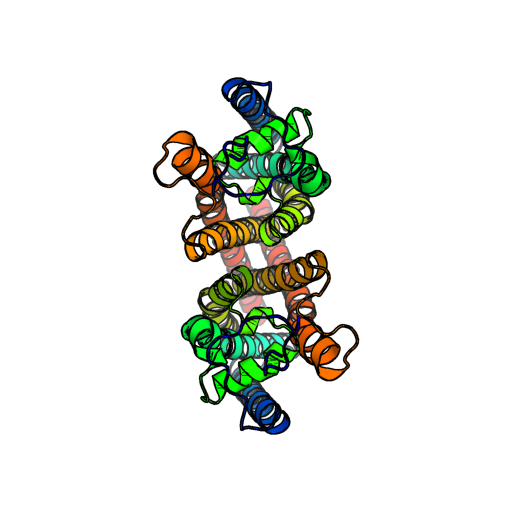-8.172 1 98.62 112 THR B O 1
ATOM 2694 N N . VAL B 1 113 ? 2.801 -9.531 -9.508 1 98.62 113 VAL B N 1
ATOM 2695 C CA . VAL B 1 113 ? 3.062 -8.727 -10.695 1 98.62 113 VAL B CA 1
ATOM 2696 C C . VAL B 1 113 ? 2.527 -7.309 -10.492 1 98.62 113 VAL B C 1
ATOM 2698 O O . VAL B 1 113 ? 3.207 -6.332 -10.812 1 98.62 113 VAL B O 1
ATOM 2701 N N . CYS B 1 114 ? 1.357 -7.18 -9.938 1 98.62 114 CYS B N 1
ATOM 2702 C CA . CYS B 1 114 ? 0.727 -5.879 -9.742 1 98.62 114 CYS B CA 1
ATOM 2703 C C . CYS B 1 114 ? 1.472 -5.062 -8.695 1 98.62 114 CYS B C 1
ATOM 2705 O O . CYS B 1 114 ? 1.73 -3.875 -8.891 1 98.62 114 CYS B O 1
ATOM 2707 N N . MET B 1 115 ? 1.781 -5.68 -7.562 1 98.69 115 MET B N 1
ATOM 2708 C CA . MET B 1 115 ? 2.521 -4.996 -6.504 1 98.69 115 MET B CA 1
ATOM 2709 C C . MET B 1 115 ? 3.879 -4.52 -7.012 1 98.69 115 MET B C 1
ATOM 2711 O O . MET B 1 115 ? 4.273 -3.379 -6.766 1 98.69 115 MET B O 1
ATOM 2715 N N . GLU B 1 116 ? 4.586 -5.371 -7.789 1 98.75 116 GLU B N 1
ATOM 2716 C CA . GLU B 1 116 ? 5.859 -4.98 -8.383 1 98.75 116 GLU B CA 1
ATOM 2717 C C . GLU B 1 116 ? 5.668 -3.877 -9.414 1 98.75 116 GLU B C 1
ATOM 2719 O O . GLU B 1 116 ? 6.535 -3.016 -9.578 1 98.75 116 GLU B O 1
ATOM 2724 N N . GLY B 1 117 ? 4.566 -3.975 -10.094 1 98.69 117 GLY B N 1
ATOM 2725 C CA . GLY B 1 117 ? 4.258 -2.912 -11.039 1 98.69 117 GLY B CA 1
ATOM 2726 C C . GLY B 1 117 ? 4.137 -1.549 -10.391 1 98.69 117 GLY B C 1
ATOM 2727 O O . GLY B 1 117 ? 4.742 -0.578 -10.852 1 98.69 117 GLY B O 1
ATOM 2728 N N . VAL B 1 118 ? 3.35 -1.487 -9.305 1 98.56 118 VAL B N 1
ATOM 2729 C CA . VAL B 1 118 ? 3.217 -0.241 -8.555 1 98.56 118 VAL B CA 1
ATOM 2730 C C . VAL B 1 118 ? 4.586 0.214 -8.062 1 98.56 118 VAL B C 1
ATOM 2732 O O . VAL B 1 118 ? 4.918 1.4 -8.125 1 98.56 118 VAL B O 1
ATOM 2735 N N . THR B 1 119 ? 5.371 -0.705 -7.582 1 98.69 119 THR B N 1
ATOM 2736 C CA . THR B 1 119 ? 6.699 -0.404 -7.066 1 98.69 119 THR B CA 1
ATOM 2737 C C . THR B 1 119 ? 7.586 0.186 -8.164 1 98.69 119 THR B C 1
ATOM 2739 O O . THR B 1 119 ? 8.195 1.24 -7.973 1 98.69 119 THR B O 1
ATOM 2742 N N . ALA B 1 120 ? 7.605 -0.475 -9.281 1 98.69 120 ALA B N 1
ATOM 2743 C CA . ALA B 1 120 ? 8.484 -0.064 -10.367 1 98.69 120 ALA B CA 1
ATOM 2744 C C . ALA B 1 120 ? 8.039 1.27 -10.961 1 98.69 120 ALA B C 1
ATOM 2746 O O . ALA B 1 120 ? 8.875 2.131 -11.258 1 98.69 120 ALA B O 1
ATOM 2747 N N . ILE B 1 121 ? 6.77 1.491 -11.086 1 98.38 121 ILE B N 1
ATOM 2748 C CA . ILE B 1 121 ? 6.23 2.641 -11.805 1 98.38 121 ILE B CA 1
ATOM 2749 C C . ILE B 1 121 ? 6.191 3.855 -10.883 1 98.38 121 ILE B C 1
ATOM 2751 O O . ILE B 1 121 ? 6.453 4.98 -11.312 1 98.38 121 ILE B O 1
ATOM 2755 N N . PHE B 1 122 ? 5.895 3.605 -9.602 1 98.56 122 PHE B N 1
ATOM 2756 C CA . PHE B 1 122 ? 5.68 4.75 -8.727 1 98.56 122 PHE B CA 1
ATOM 2757 C C . PHE B 1 122 ? 6.824 4.891 -7.727 1 98.56 122 PHE B C 1
ATOM 2759 O O . PHE B 1 122 ? 7.41 5.969 -7.594 1 98.56 122 PHE B O 1
ATOM 2766 N N . TRP B 1 123 ? 7.211 3.838 -7.02 1 98.69 123 TRP B N 1
ATOM 2767 C CA . TRP B 1 123 ? 8.211 3.957 -5.965 1 98.69 123 TRP B CA 1
ATOM 2768 C C . TRP B 1 123 ? 9.609 4.113 -6.559 1 98.69 123 TRP B C 1
ATOM 2770 O O . TRP B 1 123 ? 10.484 4.738 -5.949 1 98.69 123 TRP B O 1
ATOM 2780 N N . GLY B 1 124 ? 9.859 3.496 -7.75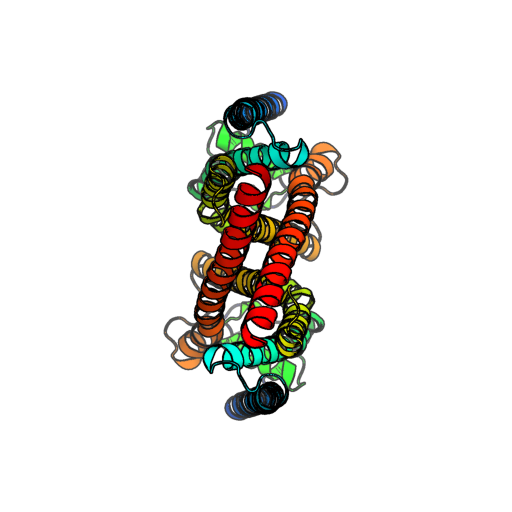8 1 98.69 124 GLY B N 1
ATOM 2781 C CA . GLY B 1 124 ? 11.141 3.688 -8.43 1 98.69 124 GLY B CA 1
ATOM 2782 C C . GLY B 1 124 ? 11.453 5.145 -8.711 1 98.69 124 GLY B C 1
ATOM 2783 O O . GLY B 1 124 ? 12.375 5.715 -8.125 1 98.69 124 GLY B O 1
ATOM 2784 N N . PRO B 1 125 ? 10.656 5.773 -9.555 1 98.75 125 PRO B N 1
ATOM 2785 C CA . PRO B 1 125 ? 10.875 7.191 -9.844 1 98.75 125 PRO B CA 1
ATOM 2786 C C . PRO B 1 125 ? 10.805 8.062 -8.586 1 98.75 125 PRO B C 1
ATOM 2788 O O . PRO B 1 125 ? 11.57 9.016 -8.453 1 98.75 125 PRO B O 1
ATOM 2791 N N . LEU B 1 126 ? 9.898 7.723 -7.699 1 98.88 126 LEU B N 1
ATOM 2792 C CA . LEU B 1 126 ? 9.781 8.508 -6.473 1 98.88 126 LEU B CA 1
ATOM 2793 C C . LEU B 1 126 ? 11.062 8.422 -5.652 1 98.88 126 LEU B C 1
ATOM 2795 O O . LEU B 1 126 ? 11.445 9.391 -4.988 1 98.88 126 LEU B O 1
ATOM 2799 N N . SER B 1 127 ? 11.703 7.27 -5.652 1 98.94 127 SER B N 1
ATOM 2800 C CA . SER B 1 127 ? 12.969 7.113 -4.945 1 98.94 127 SER B CA 1
ATOM 2801 C C . SER B 1 127 ? 14.039 8.039 -5.516 1 98.94 127 SER B C 1
ATOM 2803 O O . SER B 1 127 ? 14.773 8.68 -4.766 1 98.94 127 SER B O 1
ATOM 2805 N N . ALA B 1 128 ? 14.094 8.07 -6.785 1 98.88 128 ALA B N 1
ATOM 2806 C CA . ALA B 1 128 ? 15.055 8.969 -7.43 1 98.88 128 ALA B CA 1
ATOM 2807 C C . ALA B 1 128 ? 14.766 10.422 -7.074 1 98.88 128 ALA B C 1
ATOM 2809 O O . ALA B 1 128 ? 15.688 11.18 -6.758 1 98.88 128 ALA B O 1
ATOM 2810 N N . PHE B 1 129 ? 13.539 10.789 -7.121 1 98.88 129 PHE B N 1
ATOM 2811 C CA . PHE B 1 129 ? 13.148 12.156 -6.816 1 98.88 129 PHE B CA 1
ATOM 2812 C C . PHE B 1 129 ? 13.406 12.484 -5.352 1 98.88 129 PHE B C 1
ATOM 2814 O O . PHE B 1 129 ? 13.766 13.617 -5.012 1 98.88 129 PHE B O 1
ATOM 2821 N N . THR B 1 130 ? 13.156 11.547 -4.492 1 98.94 130 THR B N 1
ATOM 2822 C CA . THR B 1 130 ? 13.422 11.758 -3.07 1 98.94 130 THR B CA 1
ATOM 2823 C C . THR B 1 130 ? 14.898 12.023 -2.824 1 98.94 130 THR B C 1
ATOM 2825 O O . THR B 1 130 ? 15.258 12.93 -2.072 1 98.94 130 THR B O 1
ATOM 2828 N N . ALA B 1 131 ? 15.766 11.164 -3.408 1 98.88 131 ALA B N 1
ATOM 2829 C CA . ALA B 1 131 ? 17.203 11.406 -3.301 1 98.88 131 ALA B CA 1
ATOM 2830 C C . ALA B 1 131 ? 17.562 12.805 -3.789 1 98.88 131 ALA B C 1
ATOM 2832 O O . ALA B 1 131 ? 18.312 13.531 -3.125 1 98.88 131 ALA B O 1
ATOM 2833 N N . PHE B 1 132 ? 17.031 13.195 -4.891 1 98.62 132 PHE B N 1
ATOM 2834 C CA . PHE B 1 132 ? 17.266 14.516 -5.465 1 98.62 132 PHE B CA 1
ATOM 2835 C C . PHE B 1 132 ? 16.797 15.609 -4.52 1 98.62 132 PHE B C 1
ATOM 2837 O O . PHE B 1 132 ? 17.484 16.625 -4.34 1 98.62 132 PHE B O 1
ATOM 2844 N N . ALA B 1 133 ? 15.633 15.438 -3.943 1 98.75 133 ALA B N 1
ATOM 2845 C CA . ALA B 1 133 ? 15.062 16.422 -3.033 1 98.75 133 ALA B CA 1
ATOM 2846 C C . ALA B 1 133 ? 15.977 16.656 -1.828 1 98.75 133 ALA B C 1
ATOM 2848 O O . ALA B 1 133 ? 16.125 17.781 -1.357 1 98.75 133 ALA B O 1
ATOM 2849 N N . PHE B 1 134 ? 16.531 15.633 -1.341 1 98.56 134 PHE B N 1
ATOM 2850 C CA . PHE B 1 134 ? 17.453 15.773 -0.221 1 98.56 134 PHE B CA 1
ATOM 2851 C C . PHE B 1 134 ? 18.734 16.469 -0.658 1 98.56 134 PHE B C 1
ATOM 2853 O O . PHE B 1 134 ? 19.25 17.344 0.05 1 98.56 134 PHE B O 1
ATOM 2860 N N . LEU B 1 135 ? 19.266 16.094 -1.786 1 98.19 135 LEU B N 1
ATOM 2861 C CA . LEU B 1 135 ? 20.5 16.703 -2.271 1 98.19 135 LEU B CA 1
ATOM 2862 C C . LEU B 1 135 ? 20.312 18.188 -2.512 1 98.19 135 LEU B C 1
ATOM 2864 O O . LEU B 1 135 ? 21.25 18.969 -2.314 1 98.19 135 LEU B O 1
ATOM 2868 N N . ARG B 1 136 ? 19.109 18.625 -2.828 1 97.25 136 ARG B N 1
ATOM 2869 C CA . ARG B 1 136 ? 18.859 20.016 -3.182 1 97.25 136 ARG B CA 1
ATOM 2870 C C . ARG B 1 136 ? 18.219 20.766 -2.02 1 97.25 136 ARG B C 1
ATOM 2872 O O . ARG B 1 136 ? 17.984 21.969 -2.109 1 97.25 136 ARG B O 1
ATOM 2879 N N . GLY B 1 137 ? 17.891 20.078 -1.061 1 96.94 137 GLY B N 1
ATOM 2880 C CA . GLY B 1 137 ? 17.297 20.703 0.108 1 96.94 137 GLY B CA 1
ATOM 2881 C C . GLY B 1 137 ? 15.883 21.203 -0.137 1 96.94 137 GLY B C 1
ATOM 2882 O O . GLY B 1 137 ? 15.508 22.281 0.339 1 96.94 137 GLY B O 1
ATOM 2883 N N . LEU B 1 138 ? 15.125 20.438 -0.925 1 98.19 138 LEU B N 1
ATOM 2884 C CA . LEU B 1 138 ? 13.742 20.828 -1.182 1 98.19 138 LEU B CA 1
ATOM 2885 C C . LEU B 1 138 ? 12.883 20.656 0.071 1 98.19 138 LEU B C 1
ATOM 2887 O O . LEU B 1 138 ? 13.117 19.75 0.87 1 98.19 138 LEU B O 1
ATOM 2891 N N . SER B 1 139 ? 11.906 21.484 0.226 1 98.31 139 SER B N 1
AT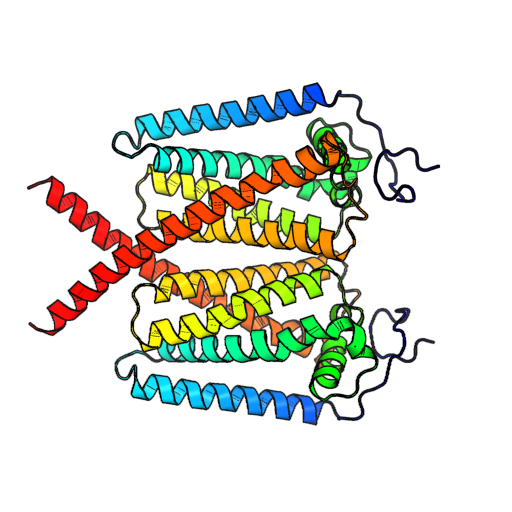OM 2892 C CA . SER B 1 139 ? 11.055 21.453 1.411 1 98.31 139 SER B CA 1
ATOM 2893 C C . SER B 1 139 ? 10.18 20.203 1.428 1 98.31 139 SER B C 1
ATOM 2895 O O . SER B 1 139 ? 9.641 19.828 2.473 1 98.31 139 SER B O 1
ATOM 2897 N N . SER B 1 140 ? 10.023 19.531 0.344 1 98.75 140 SER B N 1
ATOM 2898 C CA . SER B 1 140 ? 9.164 18.359 0.243 1 98.75 140 SER B CA 1
ATOM 2899 C C . SER B 1 140 ? 9.922 17.078 0.585 1 98.75 140 SER B C 1
ATOM 2901 O O . SER B 1 140 ? 9.359 15.984 0.553 1 98.75 140 SER B O 1
ATOM 2903 N N . ARG B 1 141 ? 11.156 17.141 0.933 1 98.75 141 ARG B N 1
ATOM 2904 C CA . ARG B 1 141 ? 12.031 15.969 1.05 1 98.75 141 ARG B CA 1
ATOM 2905 C C . ARG B 1 141 ? 11.484 14.977 2.07 1 98.75 141 ARG B C 1
ATOM 2907 O O . ARG B 1 141 ? 11.492 13.766 1.834 1 98.75 141 ARG B O 1
ATOM 2914 N N . TYR B 1 142 ? 10.953 15.469 3.176 1 98.88 142 TYR B N 1
ATOM 2915 C CA . TYR B 1 142 ? 10.469 14.555 4.203 1 98.88 142 TYR B CA 1
ATOM 2916 C C . TYR B 1 142 ? 9.086 14.016 3.852 1 98.88 142 TYR B C 1
ATOM 2918 O O . TYR B 1 142 ? 8.727 12.906 4.25 1 98.88 142 TYR B O 1
ATOM 2926 N N . VAL B 1 143 ? 8.297 14.805 3.111 1 98.94 143 VAL B N 1
ATOM 2927 C CA . VAL B 1 143 ? 7.016 14.32 2.596 1 98.94 143 VAL B CA 1
ATOM 2928 C C . VAL B 1 143 ? 7.254 13.156 1.637 1 98.94 143 VAL B C 1
ATOM 2930 O O . VAL B 1 143 ? 6.594 12.117 1.731 1 98.94 143 VAL B O 1
ATOM 2933 N N . LEU B 1 144 ? 8.195 13.359 0.749 1 98.94 144 LEU B N 1
ATOM 2934 C CA . LEU B 1 144 ? 8.539 12.328 -0.23 1 98.94 144 LEU B CA 1
ATOM 2935 C C . LEU B 1 144 ? 9.086 11.086 0.458 1 98.94 144 LEU B C 1
ATOM 2937 O O . LEU B 1 144 ? 8.703 9.961 0.11 1 98.94 144 LEU B O 1
ATOM 2941 N N . GLN B 1 145 ? 9.984 11.281 1.411 1 98.94 145 GLN B N 1
ATOM 2942 C CA . GLN B 1 145 ? 10.516 10.18 2.199 1 98.94 145 GLN B CA 1
ATOM 2943 C C . GLN B 1 145 ? 9.391 9.383 2.857 1 98.94 145 GLN B C 1
ATOM 2945 O O . GLN B 1 145 ? 9.406 8.148 2.846 1 98.94 145 GLN B O 1
ATOM 2950 N N . LEU B 1 146 ? 8.461 10.047 3.445 1 98.94 146 LEU B N 1
ATOM 2951 C CA . LEU B 1 146 ? 7.352 9.406 4.137 1 98.94 146 LEU B CA 1
ATOM 2952 C C . LEU B 1 146 ? 6.504 8.586 3.162 1 98.94 146 LEU B C 1
ATOM 2954 O O . LEU B 1 146 ? 6.215 7.418 3.416 1 98.94 146 LEU B O 1
ATOM 2958 N N . CYS B 1 147 ? 6.113 9.18 2.061 1 98.94 147 CYS B N 1
ATOM 2959 C CA . CYS B 1 147 ? 5.285 8.523 1.057 1 98.94 147 CYS B CA 1
ATOM 2960 C C . CYS B 1 147 ? 5.98 7.289 0.5 1 98.94 147 CYS B C 1
ATOM 2962 O O . CYS B 1 147 ? 5.387 6.211 0.442 1 98.94 147 CYS B O 1
ATOM 2964 N N . LEU B 1 148 ? 7.211 7.484 0.112 1 98.94 148 LEU B N 1
ATOM 2965 C CA . LEU B 1 148 ? 7.988 6.398 -0.475 1 98.94 148 LEU B CA 1
ATOM 2966 C C . LEU B 1 148 ? 8.125 5.238 0.505 1 98.94 148 LEU B C 1
ATOM 2968 O O . LEU B 1 148 ? 7.863 4.086 0.152 1 98.94 148 LEU B O 1
ATOM 2972 N N . SER B 1 149 ? 8.547 5.555 1.707 1 98.94 149 SER B N 1
ATOM 2973 C CA . SER B 1 149 ? 8.812 4.523 2.707 1 98.94 149 SER B CA 1
ATOM 2974 C C . SER B 1 149 ? 7.539 3.791 3.105 1 98.94 149 SER B C 1
ATOM 2976 O O . SER B 1 149 ? 7.547 2.57 3.281 1 98.94 149 SER B O 1
ATOM 2978 N N . LEU B 1 150 ? 6.488 4.492 3.248 1 98.88 150 LEU B N 1
ATOM 2979 C CA . LEU B 1 150 ? 5.223 3.842 3.572 1 98.88 150 LEU B CA 1
ATOM 2980 C C . LEU B 1 150 ? 4.766 2.941 2.43 1 98.88 150 LEU B C 1
ATOM 2982 O O . LEU B 1 150 ? 4.246 1.849 2.664 1 98.88 150 LEU B O 1
ATOM 2986 N N . GLY B 1 151 ? 4.867 3.482 1.209 1 98.75 151 GLY B N 1
ATOM 2987 C CA . GLY B 1 151 ? 4.539 2.652 0.061 1 98.75 151 GLY B CA 1
ATOM 2988 C C . GLY B 1 151 ? 5.324 1.357 0.014 1 98.75 151 GLY B C 1
ATOM 2989 O O . GLY B 1 151 ? 4.762 0.289 -0.227 1 98.75 151 GLY B O 1
ATOM 2990 N N . GLN B 1 152 ? 6.598 1.458 0.248 1 98.81 152 GLN B N 1
ATOM 2991 C CA . GLN B 1 152 ? 7.453 0.274 0.26 1 98.81 152 GLN B CA 1
ATOM 2992 C C . GLN B 1 152 ? 7.031 -0.697 1.359 1 98.81 152 GLN B C 1
ATOM 2994 O O . GLN B 1 152 ? 6.945 -1.904 1.129 1 98.81 152 GLN B O 1
ATOM 2999 N N . LEU B 1 153 ? 6.789 -0.14 2.514 1 98.81 153 LEU B N 1
ATOM 3000 C CA . LEU B 1 153 ? 6.406 -0.963 3.656 1 98.81 153 LEU B CA 1
ATOM 3001 C C . LEU B 1 153 ? 5.082 -1.675 3.391 1 98.81 153 LEU B C 1
ATOM 3003 O O . LEU B 1 153 ? 4.938 -2.859 3.701 1 98.81 153 LEU B O 1
ATOM 3007 N N . TYR B 1 154 ? 4.117 -0.978 2.854 1 98.75 154 TYR B N 1
ATOM 3008 C CA . TYR B 1 154 ? 2.805 -1.553 2.586 1 98.75 154 TYR B CA 1
ATOM 3009 C C . TYR B 1 154 ? 2.906 -2.719 1.609 1 98.75 154 TYR B C 1
ATOM 3011 O O . TYR B 1 154 ? 2.348 -3.791 1.853 1 98.75 154 TYR B O 1
ATOM 3019 N N . GLY B 1 155 ? 3.627 -2.498 0.51 1 98.5 155 GLY B N 1
ATOM 3020 C CA . GLY B 1 155 ? 3.846 -3.586 -0.429 1 98.5 155 GLY B CA 1
ATOM 3021 C C . GLY B 1 155 ? 4.496 -4.801 0.207 1 98.5 155 GLY B C 1
ATOM 3022 O O . GLY B 1 155 ? 4.098 -5.938 -0.061 1 98.5 155 GLY B O 1
ATOM 3023 N N . LEU B 1 156 ? 5.469 -4.559 1.062 1 98.56 156 LEU B N 1
ATOM 3024 C CA . LEU B 1 156 ? 6.191 -5.641 1.727 1 98.56 156 LEU B CA 1
ATOM 3025 C C . LEU B 1 156 ? 5.266 -6.418 2.654 1 98.56 156 LEU B C 1
ATOM 3027 O O . LEU B 1 156 ? 5.332 -7.648 2.717 1 98.56 156 LEU B O 1
ATOM 3031 N N . VAL B 1 157 ? 4.449 -5.699 3.385 1 98.44 157 VAL B N 1
ATOM 3032 C CA . VAL B 1 157 ? 3.523 -6.34 4.316 1 98.44 157 VAL B CA 1
ATOM 3033 C C . VAL B 1 157 ? 2.559 -7.242 3.549 1 98.44 157 VAL B C 1
ATOM 3035 O O . VAL B 1 157 ? 2.367 -8.406 3.912 1 98.44 157 VAL B O 1
ATOM 3038 N N . LEU B 1 158 ? 2 -6.758 2.506 1 98.62 158 LEU B N 1
ATOM 3039 C CA . LEU B 1 158 ? 1.095 -7.574 1.706 1 98.62 158 LEU B CA 1
ATOM 3040 C C . LEU B 1 158 ? 1.826 -8.766 1.104 1 98.62 158 LEU B C 1
ATOM 3042 O O . LEU B 1 158 ? 1.27 -9.867 1.022 1 98.62 158 LEU B O 1
ATOM 3046 N N . TYR B 1 159 ? 3.105 -8.523 0.662 1 98.5 159 TYR B N 1
ATOM 3047 C CA . TYR B 1 159 ? 3.924 -9.586 0.082 1 98.5 159 TYR B CA 1
ATOM 3048 C C . TYR B 1 159 ? 4.066 -10.758 1.049 1 98.5 159 TYR B C 1
ATOM 3050 O O . TYR B 1 159 ? 3.82 -11.906 0.681 1 98.5 159 TYR B O 1
ATOM 3058 N N . PHE B 1 160 ? 4.352 -10.461 2.287 1 98.38 160 PHE B N 1
ATOM 3059 C CA . PHE B 1 160 ? 4.594 -11.5 3.283 1 98.38 160 PHE B CA 1
ATOM 3060 C C . PHE B 1 160 ? 3.283 -12.125 3.74 1 98.38 160 PHE B C 1
ATOM 3062 O O . PHE B 1 160 ? 3.186 -13.352 3.861 1 98.38 160 PHE B O 1
ATOM 3069 N N . ILE B 1 161 ? 2.236 -11.312 3.98 1 98.19 161 ILE B N 1
ATOM 3070 C CA . ILE B 1 161 ? 1.04 -11.852 4.621 1 98.19 161 ILE B CA 1
ATOM 3071 C C . ILE B 1 161 ? 0.246 -12.688 3.621 1 98.19 161 ILE B C 1
ATOM 3073 O O . ILE B 1 161 ? -0.421 -13.648 4 1 98.19 161 ILE B O 1
ATOM 3077 N N . THR B 1 162 ? 0.309 -12.391 2.33 1 98.25 162 THR B N 1
ATOM 3078 C CA . THR B 1 162 ? -0.371 -13.227 1.348 1 98.25 162 THR B CA 1
ATOM 3079 C C . THR B 1 162 ? 0.249 -14.617 1.301 1 98.25 162 THR B C 1
ATOM 3081 O O . THR B 1 162 ? -0.466 -15.625 1.226 1 98.25 162 THR B O 1
ATOM 3084 N N . GLU B 1 163 ? 1.611 -14.656 1.355 1 98.06 163 GLU B N 1
ATOM 3085 C CA . GLU B 1 163 ? 2.27 -15.953 1.364 1 98.06 163 GLU B CA 1
ATOM 3086 C C . GLU B 1 163 ? 2.002 -16.703 2.668 1 98.06 163 GLU B C 1
ATOM 3088 O O . GLU B 1 163 ? 1.831 -17.922 2.666 1 98.06 163 GLU B O 1
ATOM 3093 N N . TRP B 1 164 ? 1.982 -16 3.74 1 96.94 164 TRP B N 1
ATOM 3094 C CA . TRP B 1 164 ? 1.652 -16.609 5.027 1 96.94 164 TRP B CA 1
ATOM 3095 C C . TRP B 1 164 ? 0.252 -17.203 5 1 96.94 164 TRP B C 1
ATOM 3097 O O . TRP B 1 164 ? 0.047 -18.344 5.453 1 96.94 164 TRP B O 1
ATOM 3107 N N . LEU B 1 165 ? -0.728 -16.531 4.453 1 96.5 165 LEU B N 1
ATOM 3108 C CA . LEU B 1 165 ? -2.107 -17.016 4.383 1 96.5 165 LEU B CA 1
ATOM 3109 C C . LEU B 1 165 ? -2.227 -18.203 3.445 1 96.5 165 LEU B C 1
ATOM 3111 O O . LEU B 1 165 ? -3.088 -19.062 3.639 1 96.5 165 LEU B O 1
ATOM 3115 N N . ASP B 1 166 ? -1.352 -18.266 2.471 1 96.25 166 ASP B N 1
ATOM 3116 C CA . ASP B 1 166 ? -1.334 -19.375 1.532 1 96.25 166 ASP B CA 1
ATOM 3117 C C . ASP B 1 166 ? -0.551 -20.562 2.098 1 96.25 166 ASP B C 1
ATOM 3119 O O . ASP B 1 166 ? -0.302 -21.547 1.395 1 96.25 166 ASP B O 1
ATOM 3123 N N . GLY B 1 167 ? -0.066 -20.453 3.316 1 96 167 GLY B N 1
ATOM 3124 C CA . GLY B 1 167 ? 0.59 -21.562 3.988 1 96 167 GLY B CA 1
ATOM 3125 C C . GLY B 1 167 ? 2.027 -21.766 3.545 1 96 167 GLY B C 1
ATOM 3126 O O . GLY B 1 167 ? 2.543 -22.875 3.584 1 96 167 GLY B O 1
ATOM 3127 N N . PHE B 1 168 ? 2.666 -20.703 2.908 1 96.94 168 PHE B N 1
ATOM 3128 C CA . PHE B 1 168 ? 4.043 -20.719 2.432 1 96.94 168 PHE B CA 1
ATOM 3129 C C . PHE B 1 168 ? 4.234 -21.781 1.365 1 96.94 168 PHE B C 1
ATOM 3131 O O . PHE B 1 168 ? 5.301 -22.391 1.271 1 96.94 168 PHE B O 1
ATOM 3138 N N . GLN B 1 169 ? 3.195 -22.047 0.56 1 96.06 169 GLN B N 1
ATOM 3139 C CA . GLN B 1 169 ? 3.223 -23.125 -0.424 1 96.06 169 GLN B CA 1
ATOM 3140 C C . GLN B 1 169 ? 4.172 -22.797 -1.572 1 96.06 169 GLN B C 1
ATOM 3142 O O . GLN B 1 169 ? 4.625 -23.703 -2.287 1 96.06 169 GLN B O 1
ATOM 3147 N N . HIS B 1 170 ? 4.551 -21.5 -1.732 1 97.38 170 HIS B N 1
ATOM 3148 C CA . HIS B 1 170 ? 5.391 -21.109 -2.859 1 97.38 170 HIS B CA 1
ATOM 3149 C C . HIS B 1 170 ? 6.848 -20.969 -2.436 1 97.38 170 HIS B C 1
ATOM 3151 O O . HIS B 1 170 ? 7.684 -20.5 -3.219 1 97.38 170 HIS B O 1
ATOM 3157 N N . THR B 1 171 ? 7.102 -21.219 -1.209 1 97.44 171 THR B N 1
ATOM 3158 C CA . THR B 1 171 ? 8.445 -21.109 -0.662 1 97.44 171 THR B CA 1
ATOM 3159 C C . THR B 1 171 ? 8.938 -22.453 -0.139 1 97.44 171 THR B C 1
ATOM 3161 O O . THR B 1 171 ? 8.195 -23.438 -0.141 1 97.44 171 THR B O 1
ATOM 3164 N N . ASN B 1 172 ? 10.195 -22.516 0.181 1 95.62 172 ASN B N 1
ATOM 3165 C CA . ASN B 1 172 ? 10.812 -23.688 0.804 1 95.62 172 ASN B CA 1
ATOM 3166 C C . ASN B 1 172 ? 11.203 -23.406 2.254 1 95.62 172 ASN B C 1
ATOM 3168 O O . ASN B 1 172 ? 12.375 -23.203 2.561 1 95.62 172 ASN B O 1
ATOM 3172 N N . PRO B 1 173 ? 10.141 -23.531 3.168 1 95.12 173 PRO B N 1
ATOM 3173 C CA . PRO B 1 173 ? 10.398 -23.094 4.547 1 95.12 173 PRO B CA 1
ATOM 3174 C C . PRO B 1 173 ? 11.57 -23.844 5.188 1 95.12 173 PRO B C 1
ATOM 3176 O O . PRO B 1 173 ? 11.672 -25.062 5.062 1 95.12 173 PRO B O 1
ATOM 3179 N N . GLY B 1 174 ? 12.398 -23.031 5.805 1 95.12 174 GLY B N 1
ATOM 3180 C CA . GLY B 1 174 ? 13.508 -23.609 6.551 1 95.12 174 GLY B CA 1
ATOM 3181 C C . GLY B 1 174 ? 14.789 -23.703 5.742 1 95.12 174 GLY B C 1
ATOM 3182 O O . GLY B 1 174 ? 15.875 -23.828 6.305 1 95.12 174 GLY B O 1
ATOM 3183 N N . HIS B 1 175 ? 14.672 -23.734 4.402 1 96.75 175 HIS B N 1
ATOM 3184 C CA . HIS B 1 175 ? 15.875 -23.797 3.576 1 96.75 175 HIS B CA 1
ATOM 3185 C C . HIS B 1 175 ? 16.766 -22.578 3.787 1 96.75 175 HIS B C 1
ATOM 3187 O O . HIS B 1 175 ? 16.281 -21.438 3.705 1 96.75 175 HIS B O 1
ATOM 3193 N N . PRO B 1 176 ? 17.969 -22.688 4.121 1 97 176 PRO B N 1
ATOM 3194 C CA . PRO B 1 176 ? 18.828 -21.562 4.488 1 97 176 PRO B CA 1
ATOM 3195 C C . PRO B 1 176 ? 18.969 -20.531 3.365 1 97 176 PRO B C 1
ATOM 3197 O O . PRO B 1 176 ? 18.891 -19.328 3.613 1 97 176 PRO B O 1
ATOM 3200 N N . LEU B 1 177 ? 19.141 -20.969 2.16 1 95.88 177 LEU B N 1
ATOM 3201 C CA . LEU B 1 177 ? 19.359 -20.062 1.047 1 95.88 177 LEU B CA 1
ATOM 3202 C C . LEU B 1 177 ? 18.031 -19.562 0.481 1 95.88 177 LEU B C 1
ATOM 3204 O O . LEU B 1 177 ? 17.797 -18.344 0.416 1 95.88 177 LEU B O 1
ATOM 3208 N N . HIS B 1 178 ? 17.203 -20.5 0.108 1 96.88 178 HIS B N 1
ATOM 3209 C CA . HIS B 1 178 ? 15.992 -20.125 -0.631 1 96.88 178 HIS B CA 1
ATOM 3210 C C . HIS B 1 178 ? 14.984 -19.438 0.274 1 96.88 178 HIS B C 1
ATOM 3212 O O . HIS B 1 178 ? 14.445 -18.391 -0.086 1 96.88 178 HIS B O 1
ATOM 3218 N N . PHE B 1 179 ? 14.805 -19.969 1.457 1 97.69 179 PHE B N 1
ATOM 3219 C CA . PHE B 1 179 ? 13.805 -19.375 2.34 1 97.69 179 PHE B CA 1
ATOM 3220 C C . PHE B 1 179 ? 14.406 -18.219 3.145 1 97.69 179 PHE B C 1
ATOM 3222 O O . PHE B 1 179 ? 13.93 -17.094 3.064 1 97.69 179 PHE B O 1
ATOM 3229 N N . TRP B 1 180 ? 15.461 -18.422 3.887 1 97.31 180 TRP B N 1
ATOM 3230 C CA . TRP B 1 180 ? 15.961 -17.453 4.859 1 97.31 180 TRP B CA 1
ATOM 3231 C C . TRP B 1 180 ? 16.703 -16.312 4.164 1 97.31 180 TRP B C 1
ATOM 3233 O O . TRP B 1 180 ? 16.594 -15.148 4.574 1 97.31 180 TRP B O 1
ATOM 3243 N N . PHE B 1 181 ? 17.438 -16.609 3.174 1 96.94 181 PHE B N 1
ATOM 3244 C CA . PHE B 1 181 ? 18.188 -15.547 2.521 1 96.94 181 PHE B CA 1
ATOM 3245 C C . PHE B 1 181 ? 17.344 -14.883 1.438 1 96.94 181 PHE B C 1
ATOM 3247 O O . PHE B 1 181 ? 17.094 -13.672 1.493 1 96.94 181 PHE B O 1
ATOM 3254 N N . TYR B 1 182 ? 16.891 -15.648 0.376 1 96.69 182 TYR B N 1
ATOM 3255 C CA . TYR B 1 182 ? 16.172 -15.07 -0.75 1 96.69 182 TYR B CA 1
ATOM 3256 C C . TYR B 1 182 ? 14.828 -14.5 -0.303 1 96.69 182 TYR B C 1
ATOM 3258 O O . TYR B 1 182 ? 14.547 -13.312 -0.514 1 96.69 182 TYR B O 1
ATOM 3266 N N . PHE B 1 183 ? 14.086 -15.281 0.346 1 98 183 PHE B N 1
ATOM 3267 C CA . PHE B 1 183 ? 12.711 -14.906 0.662 1 98 183 PHE B CA 1
ATOM 3268 C C . PHE B 1 183 ? 12.672 -13.945 1.843 1 98 183 PHE B C 1
ATOM 3270 O O . PHE B 1 183 ? 12.023 -12.891 1.772 1 98 183 PHE B O 1
ATOM 3277 N N . PHE B 1 184 ? 13.375 -14.234 2.91 1 97.19 184 PHE B N 1
ATOM 3278 C CA . PHE B 1 184 ? 13.203 -13.484 4.148 1 97.19 184 PHE B CA 1
ATOM 3279 C C . PHE B 1 184 ? 14.203 -12.336 4.23 1 97.19 184 PHE B C 1
ATOM 3281 O O . PHE B 1 184 ? 13.812 -11.172 4.297 1 97.19 184 PHE B O 1
ATOM 3288 N N . PHE B 1 185 ? 15.492 -12.57 4.156 1 96.19 185 PHE B N 1
ATOM 3289 C CA . PHE B 1 185 ? 16.531 -11.57 4.402 1 96.19 185 PHE B CA 1
ATOM 3290 C C . PHE B 1 185 ? 16.5 -10.484 3.33 1 96.19 185 PHE B C 1
ATOM 3292 O O . PHE B 1 185 ? 16.547 -9.297 3.643 1 96.19 185 PHE B O 1
ATOM 3299 N N . MET B 1 186 ? 16.438 -10.836 2.107 1 95.06 186 MET B N 1
ATOM 3300 C CA . MET B 1 186 ? 16.469 -9.875 1.008 1 95.06 186 MET B CA 1
ATOM 3301 C C . MET B 1 186 ? 15.258 -8.945 1.055 1 95.06 186 MET B C 1
ATOM 3303 O O . MET B 1 186 ? 15.297 -7.844 0.508 1 95.06 186 MET B O 1
ATOM 3307 N N . ASN B 1 187 ? 14.242 -9.336 1.747 1 96.81 187 ASN B N 1
ATOM 3308 C CA . ASN B 1 187 ? 13.047 -8.508 1.873 1 96.81 187 ASN B CA 1
ATOM 3309 C C . ASN B 1 187 ? 13.008 -7.777 3.213 1 96.81 187 ASN B C 1
ATOM 3311 O O . ASN B 1 187 ? 12.438 -6.688 3.314 1 96.81 187 ASN B O 1
ATOM 3315 N N . ALA B 1 188 ? 13.641 -8.266 4.211 1 95.69 188 ALA B N 1
ATOM 3316 C CA . ALA B 1 188 ? 13.609 -7.715 5.562 1 95.69 188 ALA B CA 1
ATOM 3317 C C . ALA B 1 188 ? 14.203 -6.309 5.594 1 95.69 188 ALA B C 1
ATOM 3319 O O . ALA B 1 188 ? 13.82 -5.484 6.426 1 95.69 188 ALA B O 1
ATOM 3320 N N . LEU B 1 189 ? 15.117 -5.984 4.66 1 95.12 189 LEU B N 1
ATOM 3321 C CA . LEU B 1 189 ? 15.703 -4.652 4.559 1 95.12 189 LEU B CA 1
ATOM 3322 C C . LEU B 1 189 ? 14.633 -3.609 4.27 1 95.12 189 LEU B C 1
ATOM 3324 O O . LEU B 1 189 ? 14.711 -2.48 4.758 1 95.12 189 LEU B O 1
ATOM 3328 N N . TRP B 1 190 ? 13.602 -4.008 3.529 1 97.12 190 TRP B N 1
ATOM 3329 C CA . TRP B 1 190 ? 12.516 -3.096 3.178 1 97.12 190 TRP B CA 1
ATOM 3330 C C . TRP B 1 190 ? 11.484 -3.021 4.297 1 97.12 190 TRP B C 1
ATOM 3332 O O . TRP B 1 190 ? 10.469 -2.33 4.168 1 97.12 190 TRP B O 1
ATOM 3342 N N . LEU B 1 191 ? 11.688 -3.74 5.312 1 97.88 191 LEU B N 1
ATOM 3343 C CA . LEU B 1 191 ? 10.922 -3.561 6.539 1 97.88 191 LEU B CA 1
ATOM 3344 C C . LEU B 1 191 ? 11.617 -2.586 7.484 1 97.88 191 LEU B C 1
ATOM 3346 O O . LEU B 1 191 ? 11.031 -1.586 7.898 1 97.88 191 LEU B O 1
ATOM 3350 N N . VAL B 1 192 ? 12.867 -2.814 7.742 1 98.25 192 VAL B N 1
ATOM 3351 C CA . VAL B 1 192 ? 13.609 -2.117 8.789 1 98.25 192 VAL B CA 1
ATOM 3352 C C . VAL B 1 192 ? 13.867 -0.674 8.367 1 98.25 192 VAL B C 1
ATOM 3354 O O . VAL B 1 192 ? 13.562 0.262 9.109 1 98.25 192 VAL B O 1
ATOM 3357 N N . VAL B 1 193 ? 14.367 -0.489 7.191 1 98.62 193 VAL B N 1
ATOM 3358 C CA . VAL B 1 193 ? 14.797 0.839 6.762 1 98.62 193 VAL B CA 1
ATOM 3359 C C . VAL B 1 193 ? 13.578 1.735 6.562 1 98.62 193 VAL B C 1
ATOM 3361 O O . VAL B 1 193 ? 13.508 2.836 7.117 1 98.62 193 VAL B O 1
ATOM 3364 N N . PRO B 1 194 ? 12.547 1.271 5.887 1 98.81 194 PRO B N 1
ATOM 3365 C CA . PRO B 1 194 ? 11.375 2.125 5.711 1 98.81 194 PRO B CA 1
ATOM 3366 C C . PRO B 1 194 ? 10.703 2.48 7.039 1 98.81 194 PRO B C 1
ATOM 3368 O O . PRO B 1 194 ? 10.227 3.607 7.211 1 98.81 194 PRO B O 1
ATOM 3371 N N . VAL B 1 195 ? 10.641 1.547 7.953 1 98.81 195 VAL B N 1
ATOM 3372 C CA . VAL B 1 195 ? 10.047 1.86 9.242 1 98.81 195 VAL B CA 1
ATOM 3373 C C . VAL B 1 195 ? 10.836 2.979 9.922 1 98.81 195 VAL B C 1
ATOM 3375 O O . VAL B 1 195 ? 10.25 3.918 10.469 1 98.81 195 VAL B O 1
ATOM 3378 N N . ALA B 1 196 ? 12.156 2.869 9.898 1 98.81 196 ALA B N 1
ATOM 3379 C CA . ALA B 1 196 ? 13.008 3.91 10.469 1 98.81 196 ALA B CA 1
ATOM 3380 C C . ALA B 1 196 ? 12.797 5.246 9.758 1 98.81 196 ALA B C 1
ATOM 3382 O O . ALA B 1 196 ? 12.727 6.293 10.406 1 98.81 196 ALA B O 1
ATOM 3383 N N . LEU B 1 197 ? 12.664 5.219 8.484 1 98.88 197 LEU B N 1
ATOM 3384 C CA . LEU B 1 197 ? 12.539 6.441 7.699 1 98.88 197 LEU B CA 1
ATOM 3385 C C . LEU B 1 197 ? 11.156 7.055 7.859 1 98.88 197 LEU B C 1
ATOM 3387 O O . LEU B 1 197 ? 11 8.273 7.82 1 98.88 197 LEU B O 1
ATOM 3391 N N . ILE B 1 198 ? 10.125 6.234 7.996 1 98.94 198 ILE B N 1
ATOM 3392 C CA . ILE B 1 198 ? 8.789 6.727 8.305 1 98.94 198 ILE B CA 1
ATOM 3393 C C . ILE B 1 198 ? 8.805 7.469 9.641 1 98.94 198 ILE B C 1
ATOM 3395 O O . ILE B 1 198 ? 8.281 8.586 9.742 1 98.94 198 ILE B O 1
ATOM 3399 N N . THR B 1 199 ? 9.422 6.887 10.633 1 98.75 199 THR B N 1
ATOM 3400 C CA . THR B 1 199 ? 9.492 7.488 11.961 1 98.75 199 THR B CA 1
ATOM 3401 C C . THR B 1 199 ? 10.25 8.812 11.906 1 98.75 199 THR B C 1
ATOM 3403 O O . THR B 1 199 ? 9.812 9.805 12.492 1 98.75 199 THR B O 1
ATOM 3406 N N . ASP B 1 200 ? 11.359 8.789 11.234 1 98.75 200 ASP B N 1
ATOM 3407 C CA . ASP B 1 200 ? 12.172 10 11.07 1 98.75 200 ASP B CA 1
ATOM 3408 C C . ASP B 1 200 ? 11.359 11.109 10.406 1 98.75 200 ASP B C 1
ATOM 3410 O O . ASP B 1 200 ? 11.336 12.242 10.898 1 98.75 200 ASP B O 1
ATOM 3414 N N . ALA B 1 201 ? 10.703 10.773 9.312 1 98.88 201 ALA B N 1
ATOM 3415 C CA . ALA B 1 201 ? 9.922 11.766 8.578 1 98.88 201 ALA B CA 1
ATOM 3416 C C . ALA B 1 201 ? 8.758 12.281 9.414 1 98.88 201 ALA B C 1
ATOM 3418 O O . ALA B 1 201 ? 8.445 13.469 9.398 1 98.88 201 ALA B O 1
ATOM 3419 N N . ALA B 1 202 ? 8.086 11.383 10.07 1 98.81 202 ALA B N 1
ATOM 3420 C CA . ALA B 1 202 ? 6.957 11.766 10.914 1 98.81 202 ALA B CA 1
ATOM 3421 C C . ALA B 1 202 ? 7.391 12.758 11.992 1 98.81 202 ALA B C 1
ATOM 3423 O O . ALA B 1 202 ? 6.695 13.742 12.25 1 98.81 202 ALA B O 1
ATOM 3424 N N . PHE B 1 203 ? 8.5 12.492 12.602 1 98.56 203 PHE B N 1
ATOM 3425 C CA . PHE B 1 203 ? 9.008 13.375 13.648 1 98.56 203 PHE B CA 1
ATOM 3426 C C . PHE B 1 203 ? 9.375 14.734 13.07 1 98.56 203 PHE B C 1
ATOM 3428 O O . PHE B 1 203 ? 9 15.773 13.633 1 98.56 203 PHE B O 1
ATOM 3435 N N . GLU B 1 204 ? 10.117 14.758 11.984 1 98.31 204 GLU B N 1
ATOM 3436 C CA . GLU B 1 204 ? 10.547 16 11.367 1 98.31 204 GLU B CA 1
ATOM 3437 C C . GLU B 1 204 ? 9.359 16.844 10.938 1 98.31 204 GLU B C 1
ATOM 3439 O O . GLU B 1 204 ? 9.312 18.047 11.211 1 98.31 204 GLU B O 1
ATOM 3444 N N . LEU B 1 205 ? 8.414 16.234 10.32 1 98.75 205 LEU B N 1
ATOM 3445 C CA . LEU B 1 205 ? 7.258 16.938 9.781 1 98.75 205 LEU B CA 1
ATOM 3446 C C . LEU B 1 205 ? 6.359 17.438 10.906 1 98.75 205 LEU B C 1
ATOM 3448 O O . LEU B 1 205 ? 5.844 18.562 10.836 1 98.75 205 LEU B O 1
ATOM 3452 N N . SER B 1 206 ? 6.148 16.609 11.898 1 98.62 206 SER B N 1
ATOM 3453 C CA . SER B 1 206 ? 5.336 17.031 13.031 1 98.62 206 SER B CA 1
ATOM 3454 C C . SER B 1 206 ? 5.988 18.203 13.773 1 98.62 206 SER B C 1
ATOM 3456 O O . SER B 1 206 ? 5.297 19.094 14.25 1 98.62 206 SER B O 1
ATOM 3458 N N . SER B 1 207 ? 7.301 18.156 13.906 1 98.19 207 SER B N 1
ATOM 3459 C CA . SER B 1 207 ? 8.039 19.234 14.547 1 98.19 207 SER B CA 1
ATOM 3460 C C . SER B 1 207 ? 7.887 20.531 13.758 1 98.19 207 SER B C 1
ATOM 3462 O O . SER B 1 207 ? 7.703 21.609 14.344 1 98.19 207 SER B O 1
ATOM 3464 N N . ALA B 1 208 ? 8.039 20.438 12.469 1 98 208 ALA B N 1
ATOM 3465 C CA . ALA B 1 208 ? 7.855 21.625 11.625 1 98 208 ALA B CA 1
ATOM 3466 C C . ALA B 1 208 ? 6.449 22.203 11.773 1 98 208 ALA B C 1
ATOM 3468 O O . ALA B 1 208 ? 6.277 23.422 11.844 1 98 208 ALA B O 1
ATOM 3469 N N . GLN B 1 209 ? 5.441 21.312 11.773 1 97.69 209 GLN B N 1
ATOM 3470 C CA . GLN B 1 209 ? 4.055 21.75 11.922 1 97.69 209 GLN B CA 1
ATOM 3471 C C . GLN B 1 209 ? 3.826 22.406 13.281 1 97.69 209 GLN B C 1
ATOM 3473 O O . GLN B 1 209 ? 3.078 23.375 13.391 1 97.69 209 GLN B O 1
ATOM 3478 N N . LEU B 1 210 ? 4.406 21.828 14.297 1 97 210 LEU B N 1
ATOM 3479 C CA . LEU B 1 210 ? 4.293 22.375 15.641 1 97 210 LEU B CA 1
ATOM 3480 C C . LEU B 1 210 ? 4.82 23.812 15.688 1 97 210 LEU B C 1
ATOM 3482 O O . LEU B 1 210 ? 4.203 24.688 16.297 1 97 210 LEU B O 1
ATOM 3486 N N . SER B 1 211 ? 5.953 24.016 15.078 1 95.75 211 SER B N 1
ATOM 3487 C CA . SER B 1 211 ? 6.547 25.359 15.016 1 95.75 211 SER B CA 1
ATOM 3488 C C . SER B 1 211 ? 5.648 26.328 14.258 1 95.75 211 SER B C 1
ATOM 3490 O O . SER B 1 211 ? 5.484 27.469 14.664 1 95.75 211 SER B O 1
ATOM 3492 N N . LYS B 1 212 ? 5.191 25.891 13.172 1 95.31 212 LYS B N 1
ATOM 3493 C CA . LYS B 1 212 ? 4.305 26.719 12.367 1 95.31 212 LYS B CA 1
ATOM 3494 C C . LYS B 1 212 ? 3.043 27.094 13.141 1 95.31 212 LYS B C 1
ATOM 3496 O O . LYS B 1 212 ? 2.588 28.234 13.086 1 95.31 212 LYS B O 1
ATOM 3501 N N . ASP B 1 213 ? 2.428 26.125 13.836 1 94.88 213 ASP B N 1
ATOM 3502 C CA . ASP B 1 213 ? 1.215 26.359 14.617 1 94.88 213 ASP B CA 1
ATOM 3503 C C . ASP B 1 213 ? 1.46 27.375 15.727 1 94.88 213 ASP B C 1
ATOM 3505 O O . ASP B 1 213 ? 0.602 28.203 16.016 1 94.88 213 ASP B O 1
ATOM 3509 N N . ALA B 1 214 ? 2.539 27.281 16.344 1 93.62 214 ALA B N 1
ATOM 3510 C CA . ALA B 1 214 ? 2.895 28.219 17.406 1 93.62 214 ALA B CA 1
ATOM 3511 C C . ALA B 1 214 ? 3.002 29.641 16.891 1 93.62 214 ALA B C 1
ATOM 3513 O O . ALA B 1 214 ? 2.59 30.594 17.562 1 93.62 214 ALA B O 1
ATOM 3514 N N . ARG B 1 215 ? 3.496 29.734 15.805 1 90.44 215 ARG B N 1
ATOM 3515 C CA . ARG B 1 215 ? 3.664 31.062 15.219 1 90.44 215 ARG B CA 1
ATOM 3516 C C . ARG B 1 215 ? 2.316 31.672 14.852 1 90.44 215 ARG B C 1
ATOM 3518 O O . ARG B 1 215 ? 2.115 32.875 15 1 90.44 215 ARG B O 1
ATOM 3525 N N . LEU B 1 216 ? 1.478 30.875 14.328 1 87.69 216 LEU B N 1
ATOM 3526 C CA . LEU B 1 216 ? 0.152 31.359 13.953 1 87.69 216 LEU B CA 1
ATOM 3527 C C . LEU B 1 216 ? -0.642 31.781 15.18 1 87.69 216 LEU B C 1
ATOM 3529 O O . LEU B 1 216 ? -1.394 32.75 15.125 1 87.69 216 LEU B O 1
ATOM 3533 N N . THR B 1 217 ? -0.505 31.031 16.25 1 87.88 217 THR B N 1
ATOM 3534 C CA . THR B 1 217 ? -1.186 31.375 17.484 1 87.88 217 THR B CA 1
ATOM 3535 C C . THR B 1 217 ? -0.648 32.688 18.047 1 87.88 217 THR B C 1
ATOM 3537 O O . THR B 1 217 ? -1.411 33.5 18.562 1 87.88 217 THR B O 1
ATOM 3540 N N . GLN B 1 218 ? 0.617 32.938 17.906 1 88.62 218 GLN B N 1
ATOM 3541 C CA . GLN B 1 218 ? 1.242 34.156 18.375 1 88.62 218 GLN B CA 1
ATOM 3542 C C . GLN B 1 218 ? 0.795 35.375 17.547 1 88.62 218 GLN B C 1
ATOM 3544 O O . GLN B 1 218 ? 0.561 36.469 18.078 1 88.62 218 GLN B O 1
ATOM 3549 N N . ARG B 1 219 ? 0.731 35.219 16.344 1 87.94 219 ARG B N 1
ATOM 3550 C CA . ARG B 1 219 ? 0.307 36.312 15.453 1 87.94 219 ARG B CA 1
ATOM 3551 C C . ARG B 1 219 ? -1.136 36.719 15.734 1 87.94 219 ARG B C 1
ATOM 3553 O O . ARG B 1 219 ? -1.495 37.875 15.594 1 87.94 219 ARG B O 1
ATOM 3560 N N . LYS B 1 220 ? -1.97 35.844 16.094 1 83.56 220 LYS B N 1
ATOM 3561 C CA . LYS B 1 220 ? -3.371 36.094 16.406 1 83.56 220 LYS B CA 1
ATOM 3562 C C . LYS B 1 220 ? -3.51 36.844 17.719 1 83.56 220 LYS B C 1
ATOM 3564 O O . LYS B 1 220 ? -4.473 37.594 17.922 1 83.56 220 LYS B O 1
ATOM 3569 N N . LYS B 1 221 ? -2.633 36.844 18.625 1 87.31 221 LYS B N 1
ATOM 3570 C CA . LYS B 1 221 ? -2.656 37.531 19.922 1 87.31 221 LYS B CA 1
ATOM 3571 C C . LYS B 1 221 ? -2.129 38.938 19.812 1 87.31 221 LYS B C 1
ATOM 3573 O O . LYS B 1 221 ? -2.355 39.781 20.703 1 87.31 221 LYS B O 1
ATOM 3578 N N . GLN B 1 222 ? -1.511 39.375 18.797 1 77 222 GLN B N 1
ATOM 3579 C CA . GLN B 1 222 ? -1.039 40.75 18.578 1 77 222 GLN B CA 1
ATOM 3580 C C . GLN B 1 222 ? -2.049 41.562 17.781 1 77 222 GLN B C 1
ATOM 3582 O O . GLN B 1 222 ? -2.209 42.75 18 1 77 222 GLN B O 1
#

Foldseek 3Di:
DPPALWFPPPDDQPQADAAPDDPVVLVVVLVVVLVVLLVVLLVLCCVQVVPDDPLLSVLLSVLSSLLCCLQPLLVCLLVCLSPLRNDHDSSSNSQSVLQQLFVCSNVVPPLSSVLSVCSNPPLNVLSVVLSVCVSVVPPCNLVSLQVSLVSLQVSLVCVVVVCVVVVVRGGDPPPCPSHCPSPNVVSVCSNPSSVVSNVVSVVVVVVVVVVVVVVVVVVVVD/DPPALWFPPPDDQPQADAAPDDPVVLVVVLVVVLVVLLVVLLVLCCVQVVPDDDLLSVLLSVLSSLLCCLQPLLVCLLVCLSPLRNDHDSSSNSQSVLQQLFVCSNVVPPLSSVLSVCSNPPLNVLSVVLSVCVSVVPPCNLVSLQVSLVSLQVSLVCVVVVCVVVVVRGGDPPPCPSHCPSPNVVSVCSNPSSVVSNVVSVVVVVVVVVVVVVVVVVVVVD